Protein AF-A0A913YUE5-F1 (afdb_monomer)

Solvent-accessible surface area (backbone atoms only — not comparable to full-atom values): 25224 Å² total; per-residue (Å²): 133,86,82,79,79,73,82,77,71,81,80,40,60,46,77,47,73,47,65,42,45,72,65,86,85,65,81,79,81,82,81,79,89,63,94,86,62,94,66,80,76,69,80,69,76,70,56,99,52,51,78,45,33,28,44,37,42,26,48,76,87,39,77,55,79,73,66,41,76,47,76,56,61,68,64,68,68,74,47,102,89,38,90,66,54,86,48,94,66,72,66,49,51,49,49,31,46,90,44,50,59,58,68,67,32,25,76,95,40,52,43,40,53,49,50,28,57,48,37,48,78,78,34,99,77,49,73,73,52,76,80,35,56,40,66,51,98,82,42,34,24,32,40,53,43,66,93,43,55,78,85,46,35,60,54,54,50,52,54,52,48,22,51,49,46,16,55,50,24,44,50,49,18,52,53,28,47,51,53,20,52,55,28,45,50,52,16,54,51,27,44,75,71,68,36,55,68,58,15,50,53,28,44,53,55,19,50,53,28,45,54,52,18,51,53,25,40,51,55,12,44,51,26,35,38,52,49,65,38,50,92,55,55,90,48,47,48,44,40,56,94,45,49,63,53,58,63,68,60,50,51,57,49,47,57,64,40,53,79,78,45,58,69,69,62,42,51,51,52,53,49,51,54,38,60,72,39,19,47,38,56,50,57,48,50,57,48,47,71,72,30,55,88,81,36,54,43,39,39,43,31,39,42,68,21,84,86,36,99,79,55,58,55,68,50,47,61,51,52,53,52,53,34,53,75,70,72,48,68,71,44,78,64,48,83,24,26,33,33,36,61,68,46,84,80,81,68,81,63,68,48,70,44,81,29,32,33,76,65,44,97,55,73,43,82,42,73,68,69,71,87,57,64,56,28,59,34,79,51,63,46,86,79,61,77,60,88,69,62,44,56,36,85,84,59,48,62,66,61,51,56,64,53,68,73,49,70,91,84,68,70,86,61,87,39,74,65,55,48,35,76,65,22,63,64,13,56,74,68,74,44,59,71,84,83,110

Nearest PDB structures (foldseek):
  3fau-assembly3_B  TM=7.977E-01  e=1.903E-03  Homo sapiens
  5t8l-assembly1_A  TM=5.952E-01  e=1.031E+00  Saccharomyces cerevisiae S288C
  4whe-assembly1_A  TM=8.636E-01  e=3.925E+00  Escherichia coli K-12
  6zw4-assembly1_A  TM=5.883E-01  e=3.925E+00  Nostoc punctiforme

pLDDT: mean 73.23, std 20.84, range [25.84, 98.25]

Sequence (436 aa):
MPYHYSKLDRNAFEFKFNCVSSNMESREHIDSSEPNVTYFKPCVNIEEDTVSCFLEVFYKGKLLGSPLQLDVIQILPYREDDYLSDVEDPKTVLDMYNMTKAKVIGEDYSNLDNVNRILWRNYDKGIARSEIVTMDDHRRVSVNITMFEPTQRVFVRRVFSNVIKGLHYRNQASKFNKQREDWKTKSIEAYRNNSYEDAKEYSEIKDKFGELMNTSNWRASYAVFEFFNHGRQANEIDLHGQLVADEAKLNSHKMQLLEKRNEDEVQKIINTERDEMDEAIRHLRDKIDQVKDNADWLEIIVGAGHHSRAQLQKISPKVKKFLAEMGWEYELCNKGSLLITFREYNGKQPCRATFYCSECDKTWVSNSSWKGKWQKCFRCDKKGIDSKCNPLKLGCREQSRAQRRRTTNEWNSFTQEDHRRLCQVCIEKGEDCRTV

Structure (mmCIF, N/CA/C/O backbone):
data_AF-A0A913YUE5-F1
#
_entry.id   AF-A0A913YUE5-F1
#
loop_
_atom_site.group_PDB
_atom_site.id
_atom_site.type_symbol
_atom_site.label_atom_id
_atom_site.label_alt_id
_atom_site.label_comp_id
_atom_site.label_asym_id
_atom_site.label_entity_id
_atom_site.label_seq_id
_atom_site.pdbx_PDB_ins_code
_atom_site.Cartn_x
_atom_site.Cartn_y
_atom_site.Cartn_z
_atom_site.occupancy
_atom_site.B_iso_or_equiv
_atom_site.auth_seq_id
_atom_site.auth_comp_id
_atom_site.auth_asym_id
_atom_site.auth_atom_id
_atom_site.pdbx_PDB_model_num
ATOM 1 N N . MET A 1 1 ? 18.158 10.255 -39.313 1.00 29.84 1 MET A N 1
ATOM 2 C CA . MET A 1 1 ? 17.005 9.451 -39.775 1.00 29.84 1 MET A CA 1
ATOM 3 C C . MET A 1 1 ? 15.910 9.555 -38.725 1.00 29.84 1 MET A C 1
ATOM 5 O O . MET A 1 1 ? 16.223 9.302 -37.566 1.00 29.84 1 MET A O 1
ATOM 9 N N . PRO A 1 2 ? 14.684 9.987 -39.059 1.00 27.00 2 PRO A N 1
ATOM 10 C CA . PRO A 1 2 ? 13.597 10.017 -38.091 1.00 27.00 2 PRO A CA 1
ATOM 11 C C . PRO A 1 2 ? 13.130 8.577 -37.840 1.00 27.00 2 PRO A C 1
ATOM 13 O O . PRO A 1 2 ? 12.741 7.875 -38.770 1.00 27.00 2 PRO A O 1
ATOM 16 N N . TYR A 1 3 ? 13.213 8.118 -36.591 1.00 25.84 3 TYR A N 1
ATOM 17 C CA . TYR A 1 3 ? 12.637 6.840 -36.183 1.00 25.84 3 TYR A CA 1
ATOM 18 C C . TYR A 1 3 ? 11.110 6.950 -36.277 1.00 25.84 3 TYR A C 1
ATOM 20 O O . TYR A 1 3 ? 10.468 7.571 -35.430 1.00 25.84 3 TYR A O 1
ATOM 28 N N . HIS A 1 4 ? 10.522 6.373 -37.325 1.00 30.11 4 HIS A N 1
ATOM 29 C CA . HIS A 1 4 ? 9.082 6.156 -37.391 1.00 30.11 4 HIS A CA 1
ATOM 30 C C . HIS A 1 4 ? 8.701 5.117 -36.329 1.00 30.11 4 HIS A C 1
ATOM 32 O O . HIS A 1 4 ? 8.964 3.926 -36.482 1.00 30.11 4 HIS A O 1
ATOM 38 N N . TYR A 1 5 ? 8.090 5.570 -35.235 1.00 29.52 5 TYR A N 1
ATOM 39 C CA . TYR A 1 5 ? 7.447 4.693 -34.262 1.00 29.52 5 TYR A CA 1
ATOM 40 C C . TYR A 1 5 ? 6.221 4.050 -34.925 1.00 29.52 5 TYR A C 1
ATOM 42 O O . TYR A 1 5 ? 5.172 4.683 -35.047 1.00 29.52 5 TYR A O 1
ATOM 50 N N . SER A 1 6 ? 6.346 2.803 -35.388 1.00 36.12 6 SER A N 1
ATOM 51 C CA . SER A 1 6 ? 5.179 1.998 -35.750 1.00 36.12 6 SER A CA 1
ATOM 52 C C . SER A 1 6 ? 4.321 1.790 -34.499 1.00 36.12 6 SER A C 1
ATOM 54 O O . SER A 1 6 ? 4.828 1.421 -33.436 1.00 36.12 6 SER A O 1
ATOM 56 N N . LYS A 1 7 ? 3.018 2.086 -34.603 1.00 42.47 7 LYS A N 1
ATOM 57 C CA . LYS A 1 7 ? 2.054 1.778 -33.541 1.00 42.47 7 LYS A CA 1
ATOM 58 C C . LYS A 1 7 ? 2.078 0.267 -33.292 1.00 42.47 7 LYS A C 1
ATOM 60 O O . LYS A 1 7 ? 1.990 -0.516 -34.230 1.00 42.47 7 LYS A O 1
ATOM 65 N N . LEU A 1 8 ? 2.255 -0.082 -32.022 1.00 47.91 8 LEU A N 1
ATOM 66 C CA . LEU A 1 8 ? 2.385 -1.438 -31.494 1.00 47.91 8 LEU A CA 1
ATOM 67 C C . LEU A 1 8 ? 1.186 -2.320 -31.853 1.00 47.91 8 LEU A C 1
ATOM 69 O O . LEU A 1 8 ? 0.044 -1.866 -31.769 1.00 47.91 8 LEU A O 1
ATOM 73 N N . ASP A 1 9 ? 1.451 -3.595 -32.132 1.00 65.81 9 ASP A N 1
ATOM 74 C CA . ASP A 1 9 ? 0.418 -4.626 -32.166 1.00 65.81 9 ASP A CA 1
ATOM 75 C C . ASP A 1 9 ? 0.226 -5.196 -30.756 1.00 65.81 9 ASP A C 1
ATOM 77 O O . ASP A 1 9 ? 0.946 -6.091 -30.310 1.00 65.81 9 ASP A O 1
ATOM 81 N N . ARG A 1 10 ? -0.738 -4.637 -30.017 1.00 54.41 10 ARG A N 1
ATOM 82 C CA . ARG A 1 10 ? -1.097 -5.116 -28.672 1.00 54.41 10 ARG A CA 1
ATOM 83 C C . ARG A 1 10 ? -1.587 -6.572 -28.671 1.00 54.41 10 ARG A C 1
ATOM 85 O O . ARG A 1 10 ? -1.603 -7.176 -27.604 1.00 54.41 10 ARG A O 1
ATOM 92 N N . ASN A 1 11 ? -1.923 -7.140 -29.832 1.00 70.81 11 ASN A N 1
ATOM 93 C CA . ASN A 1 11 ? -2.390 -8.521 -29.963 1.00 70.81 11 ASN A CA 1
ATOM 94 C C . ASN A 1 11 ? -1.252 -9.554 -29.958 1.00 70.81 11 ASN A C 1
ATOM 96 O O . ASN A 1 11 ? -1.515 -10.750 -30.004 1.00 70.81 11 ASN A O 1
ATOM 100 N N . ALA A 1 12 ? 0.012 -9.123 -29.899 1.00 76.62 12 ALA A N 1
ATOM 101 C CA . ALA A 1 12 ? 1.152 -10.036 -29.929 1.00 76.62 12 ALA A CA 1
ATOM 102 C C . ALA A 1 12 ? 1.396 -10.786 -28.606 1.00 76.62 12 ALA A C 1
ATOM 104 O O . ALA A 1 12 ? 2.155 -11.755 -28.606 1.00 76.62 12 ALA A O 1
ATOM 105 N N . PHE A 1 13 ? 0.801 -10.347 -27.491 1.00 73.88 13 PHE A N 1
ATOM 106 C CA . PHE A 1 13 ? 0.954 -10.988 -26.183 1.00 73.88 13 PHE A CA 1
ATOM 107 C C . PHE A 1 13 ? -0.205 -11.934 -25.877 1.00 73.88 13 PHE A C 1
ATOM 109 O O . PHE A 1 13 ? -1.367 -11.539 -25.941 1.00 73.88 13 PHE A O 1
ATOM 116 N N . GLU A 1 14 ? 0.123 -13.144 -25.440 1.00 79.75 14 GLU A N 1
ATOM 117 C CA . GLU A 1 14 ? -0.835 -14.145 -24.973 1.00 79.75 14 GLU A CA 1
ATOM 118 C C . GLU A 1 14 ? -0.409 -14.627 -23.578 1.00 79.75 14 GLU A C 1
ATOM 120 O O . GLU A 1 14 ? 0.763 -14.902 -23.328 1.00 79.75 14 GLU A O 1
ATOM 125 N N . PHE A 1 15 ? -1.353 -14.700 -22.641 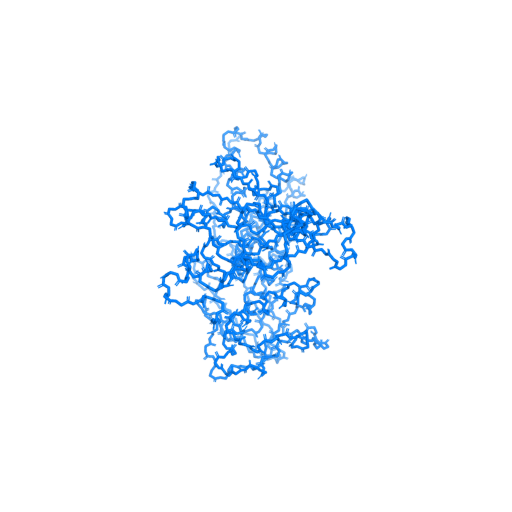1.00 75.44 15 PHE A N 1
ATOM 126 C CA . PHE A 1 15 ? -1.107 -15.163 -21.275 1.00 75.44 15 PHE A CA 1
ATOM 127 C C . PHE A 1 15 ? -1.859 -16.468 -21.068 1.00 75.44 15 PHE A C 1
ATOM 129 O O . PHE A 1 15 ? -3.088 -16.464 -21.060 1.00 75.44 15 PHE A O 1
ATOM 136 N N . LYS A 1 16 ? -1.135 -17.572 -20.880 1.00 78.81 16 LYS A N 1
ATOM 137 C CA . LYS A 1 16 ? -1.741 -18.876 -20.602 1.00 78.81 16 LYS A CA 1
ATOM 138 C C . LYS A 1 16 ? -1.609 -19.206 -19.128 1.00 78.81 16 LYS A C 1
ATOM 140 O O . LYS A 1 16 ? -0.520 -19.170 -18.558 1.00 78.81 16 LYS A O 1
ATOM 145 N N . PHE A 1 17 ? -2.736 -19.531 -18.515 1.00 73.06 17 PHE A N 1
ATOM 146 C CA . PHE A 1 17 ? -2.790 -20.052 -17.160 1.00 73.06 17 PHE A CA 1
ATOM 147 C C . PHE A 1 17 ? -2.917 -21.567 -17.234 1.00 73.06 17 PHE A C 1
ATOM 149 O O . PHE A 1 17 ? -3.885 -22.077 -17.789 1.00 73.06 17 PHE A O 1
ATOM 156 N N . ASN A 1 18 ? -1.947 -22.274 -16.664 1.00 75.75 18 ASN A N 1
ATOM 157 C CA . ASN A 1 18 ? -1.976 -23.729 -16.570 1.00 75.75 18 ASN A CA 1
ATOM 158 C C . ASN A 1 18 ? -2.019 -24.124 -15.099 1.00 75.75 18 ASN A C 1
ATOM 160 O O . ASN A 1 18 ? -1.157 -23.702 -14.329 1.00 75.75 18 ASN A O 1
ATOM 164 N N . CYS A 1 19 ? -2.984 -24.944 -14.703 1.00 69.81 19 CYS A N 1
ATOM 165 C CA . CYS A 1 19 ? -3.037 -25.521 -13.364 1.00 69.81 19 CYS A CA 1
ATOM 166 C C . CYS A 1 19 ? -2.777 -27.028 -13.447 1.00 69.81 19 CYS A C 1
ATOM 168 O O . CYS A 1 19 ? -3.174 -27.682 -14.408 1.00 69.81 19 CYS A O 1
ATOM 170 N N . VAL A 1 20 ? -2.051 -27.560 -12.466 1.00 68.19 20 VAL A N 1
ATOM 171 C CA . VAL A 1 20 ? -1.681 -28.976 -12.385 1.00 68.19 20 VAL A CA 1
ATOM 172 C C . VAL A 1 20 ? -2.334 -29.575 -11.141 1.00 68.19 20 VAL A C 1
ATOM 174 O O . VAL A 1 20 ? -2.001 -29.177 -10.017 1.00 68.19 20 VAL A O 1
ATOM 177 N N . SER A 1 21 ? -3.255 -30.519 -11.359 1.00 65.38 21 SER A N 1
ATOM 178 C CA . SER A 1 21 ? -3.855 -31.358 -10.314 1.00 65.38 21 SER A CA 1
ATOM 179 C C . SER A 1 21 ? -2.889 -32.461 -9.872 1.00 65.38 21 SER A C 1
ATOM 181 O O . SER A 1 21 ? -2.079 -32.945 -10.667 1.00 65.38 21 SER A O 1
ATOM 183 N N . SER A 1 22 ? -2.931 -32.840 -8.591 1.00 53.88 22 SER A N 1
ATOM 184 C CA . SER A 1 22 ? -2.173 -33.987 -8.065 1.00 53.88 22 SER A CA 1
ATOM 185 C C . SER A 1 22 ? -2.635 -35.319 -8.664 1.00 53.88 22 SER A C 1
ATOM 187 O O . SER A 1 22 ? -1.840 -36.257 -8.737 1.00 53.88 22 SER A O 1
ATOM 189 N N . ASN A 1 23 ? -3.870 -35.382 -9.168 1.00 55.31 23 ASN A N 1
ATOM 190 C CA . ASN A 1 23 ? -4.369 -36.497 -9.957 1.00 55.31 23 ASN A CA 1
ATOM 191 C C . ASN A 1 23 ? -3.982 -36.282 -11.433 1.00 55.31 23 ASN A C 1
ATOM 193 O O . ASN A 1 23 ? -4.566 -35.475 -12.148 1.00 55.31 23 ASN A O 1
ATOM 197 N N . MET A 1 24 ? -2.928 -36.977 -11.875 1.00 43.22 24 MET A N 1
ATOM 198 C CA . MET A 1 24 ? -2.175 -36.736 -13.122 1.00 43.22 24 MET A CA 1
ATOM 199 C C . MET A 1 24 ? -2.927 -36.929 -14.465 1.00 43.22 24 MET A C 1
ATOM 201 O O . MET A 1 24 ? -2.267 -36.951 -15.505 1.00 43.22 24 MET A O 1
ATOM 205 N N . GLU A 1 25 ? -4.257 -37.055 -14.511 1.00 41.53 25 GLU A N 1
ATOM 206 C CA . GLU A 1 25 ? -4.956 -37.487 -15.740 1.00 41.53 25 GLU A CA 1
ATOM 207 C C . GLU A 1 25 ? -5.686 -36.401 -16.551 1.00 41.53 25 GLU A C 1
ATOM 209 O O . GLU A 1 25 ? -6.066 -36.675 -17.689 1.00 41.53 25 GLU A O 1
ATOM 214 N N . SER A 1 26 ? -5.803 -35.152 -16.085 1.00 39.66 26 SER A N 1
ATOM 215 C CA . SER A 1 26 ? -6.470 -34.090 -16.860 1.00 39.66 26 SER A CA 1
ATOM 216 C C . SER A 1 26 ? -5.620 -32.817 -16.986 1.00 39.66 26 SER A C 1
ATOM 218 O O . SER A 1 26 ? -5.279 -32.138 -16.021 1.00 39.66 26 SER A O 1
ATOM 220 N N . ARG A 1 27 ? -5.257 -32.470 -18.229 1.00 43.78 27 ARG A N 1
ATOM 221 C CA . ARG A 1 27 ? -4.823 -31.117 -18.608 1.00 43.78 27 ARG A CA 1
ATOM 222 C C . ARG A 1 27 ? -6.017 -30.431 -19.253 1.00 43.78 27 ARG A C 1
ATOM 224 O O . ARG A 1 27 ? -6.320 -30.713 -20.409 1.00 43.78 27 ARG A O 1
ATOM 231 N N . GLU A 1 28 ? -6.688 -29.541 -18.536 1.00 43.75 28 GLU A N 1
ATOM 232 C CA . GLU A 1 28 ? -7.669 -28.665 -19.172 1.00 43.75 28 GLU A CA 1
ATOM 233 C C . GLU A 1 28 ? -6.954 -27.515 -19.882 1.00 43.75 28 GLU A C 1
ATOM 235 O O . GLU A 1 28 ? -6.200 -26.750 -19.279 1.00 43.75 28 GLU A O 1
ATOM 240 N N . HIS A 1 29 ? -7.182 -27.402 -21.190 1.00 41.50 29 HIS A N 1
ATOM 241 C CA . HIS A 1 29 ? -6.717 -26.275 -21.984 1.00 41.50 29 HIS A CA 1
ATOM 242 C C . HIS A 1 29 ? -7.827 -25.219 -22.000 1.00 41.50 29 HIS A C 1
ATOM 244 O O . HIS A 1 29 ? -8.861 -25.412 -22.635 1.00 41.50 29 HIS A O 1
ATOM 250 N N . ILE A 1 30 ? -7.638 -24.111 -21.281 1.00 42.19 30 ILE A N 1
ATOM 251 C CA . ILE A 1 30 ? -8.572 -22.981 -21.338 1.00 42.19 30 ILE A CA 1
ATOM 252 C C . ILE A 1 30 ? -8.220 -22.153 -22.577 1.00 42.19 30 ILE A C 1
ATOM 254 O O . ILE A 1 30 ? -7.203 -21.461 -22.593 1.00 42.19 30 ILE A O 1
ATOM 258 N N . ASP A 1 31 ? -9.041 -22.258 -23.619 1.00 38.53 31 ASP A N 1
ATOM 259 C CA . ASP A 1 31 ? -8.904 -21.470 -24.846 1.00 38.53 31 ASP A CA 1
ATOM 260 C C . ASP A 1 31 ? -9.463 -20.050 -24.628 1.00 38.53 31 ASP A C 1
ATOM 262 O O . ASP A 1 31 ? -10.617 -19.872 -24.221 1.00 38.53 31 ASP A O 1
ATOM 266 N N . SER A 1 32 ? -8.633 -19.026 -24.847 1.00 42.62 32 SER A N 1
ATOM 267 C CA . SER A 1 32 ? -9.013 -17.611 -24.761 1.00 42.62 32 SER A CA 1
ATOM 268 C C . SER A 1 32 ? -9.029 -16.998 -26.162 1.00 42.62 32 SER A C 1
ATOM 270 O O . SER A 1 32 ? -8.176 -16.185 -26.513 1.00 42.62 32 SER A O 1
ATOM 272 N N . SER A 1 33 ? -9.995 -17.400 -26.984 1.00 35.31 33 SER A N 1
ATOM 273 C CA . SER A 1 33 ? -10.092 -16.997 -28.391 1.00 35.31 33 SER A CA 1
ATOM 274 C C . SER A 1 33 ? -10.722 -15.612 -28.630 1.00 35.31 33 SER A C 1
ATOM 276 O O . SER A 1 33 ? -11.182 -15.343 -29.738 1.00 35.31 33 SER A O 1
ATOM 278 N N . GLU A 1 34 ? -10.767 -14.717 -27.636 1.00 36.81 34 GLU A N 1
ATOM 279 C CA . GLU A 1 34 ? -11.262 -13.346 -27.829 1.00 36.81 34 GLU A CA 1
ATOM 280 C C . GLU A 1 34 ? -10.109 -12.332 -27.906 1.00 36.81 34 GLU A C 1
ATOM 282 O O . GLU A 1 34 ? -9.491 -11.997 -26.890 1.00 36.81 34 GLU A O 1
ATOM 287 N N . PRO A 1 35 ? -9.813 -11.793 -29.103 1.00 36.62 35 PRO A N 1
ATOM 288 C CA . PRO A 1 35 ? -8.878 -10.695 -29.243 1.00 36.62 35 PRO A CA 1
ATOM 289 C C . PRO A 1 35 ? -9.586 -9.428 -28.760 1.00 36.62 35 PRO A C 1
ATOM 291 O O . PRO A 1 35 ? -10.519 -8.980 -29.420 1.00 36.62 35 PRO A O 1
ATOM 294 N N . ASN A 1 36 ? -9.170 -8.883 -27.610 1.00 37.03 36 ASN A N 1
ATOM 295 C CA . ASN A 1 36 ? -9.208 -7.449 -27.232 1.00 37.03 36 ASN A CA 1
ATOM 296 C C . ASN A 1 36 ? -9.501 -7.140 -25.759 1.00 37.03 36 ASN A C 1
ATOM 298 O O . ASN A 1 36 ? -9.563 -5.965 -25.399 1.00 37.03 36 ASN A O 1
ATOM 302 N N . VAL A 1 37 ? -9.578 -8.120 -24.864 1.00 29.33 37 VAL A N 1
ATOM 303 C CA . VAL A 1 37 ? -9.564 -7.813 -23.430 1.00 29.33 37 VAL A CA 1
ATOM 304 C C . VAL A 1 37 ? -8.653 -8.802 -22.730 1.00 29.33 37 VAL A C 1
ATOM 306 O O . VAL A 1 37 ? -8.844 -10.010 -22.821 1.00 29.33 37 VAL A O 1
ATOM 309 N N . THR A 1 38 ? -7.642 -8.295 -22.018 1.00 34.16 38 THR A N 1
ATOM 310 C CA . THR A 1 38 ? -6.888 -9.092 -21.045 1.00 34.16 38 THR A CA 1
ATOM 311 C C . THR A 1 38 ? -7.811 -9.380 -19.859 1.00 34.16 38 THR A C 1
ATOM 313 O O . THR A 1 38 ? -7.637 -8.828 -18.776 1.00 34.16 38 THR A O 1
ATOM 316 N N . TYR A 1 39 ? -8.841 -10.201 -20.065 1.00 34.47 39 TYR A N 1
ATOM 317 C CA . TYR A 1 39 ? -9.513 -10.848 -18.958 1.00 34.47 39 TYR A CA 1
ATOM 318 C C . TYR A 1 39 ? -8.509 -11.849 -18.409 1.00 34.47 39 TYR A C 1
ATOM 320 O O . TYR A 1 39 ? -8.099 -12.789 -19.092 1.00 34.47 39 TYR A O 1
ATOM 328 N N . PHE A 1 40 ? -8.100 -11.650 -17.162 1.00 35.81 40 PHE A N 1
ATOM 329 C CA . PHE A 1 40 ? -7.666 -12.780 -16.363 1.00 35.81 40 PHE A CA 1
ATOM 330 C C . PHE A 1 40 ? -8.901 -13.654 -16.208 1.00 35.81 40 PHE A C 1
ATOM 332 O O . PHE A 1 40 ? -9.641 -13.464 -15.253 1.00 35.81 40 PHE A O 1
ATOM 339 N N . LYS A 1 41 ? -9.178 -14.548 -17.169 1.00 33.38 41 LYS A N 1
ATOM 340 C CA . LYS A 1 41 ? -10.217 -15.550 -16.968 1.00 33.38 41 LYS A CA 1
ATOM 341 C C . LYS A 1 41 ? -9.701 -16.392 -15.801 1.00 33.38 41 LYS A C 1
ATOM 343 O O . LYS A 1 41 ? -8.680 -17.066 -15.947 1.00 33.38 41 LYS A O 1
ATOM 348 N N . PRO A 1 42 ? -10.299 -16.264 -14.615 1.00 38.47 42 PRO A N 1
ATOM 349 C CA . PRO A 1 42 ? -9.865 -17.028 -13.464 1.00 38.47 42 PRO A CA 1
ATOM 350 C C . PRO A 1 42 ? -10.069 -18.489 -13.833 1.00 38.47 42 PRO A C 1
ATOM 352 O O . PRO A 1 42 ? -11.061 -18.815 -14.489 1.00 38.47 42 PRO A O 1
ATOM 355 N N . CYS A 1 43 ? -9.161 -19.372 -13.429 1.00 36.59 43 CYS A N 1
ATOM 356 C CA . CYS A 1 43 ? -9.481 -20.790 -13.437 1.00 36.59 43 CYS A CA 1
ATOM 357 C C . CYS A 1 43 ? -10.671 -20.970 -12.483 1.00 36.59 43 CYS A C 1
ATOM 359 O O . CYS A 1 43 ? -10.522 -20.955 -11.262 1.00 36.59 43 CYS A O 1
ATOM 361 N N . VAL A 1 44 ? -11.876 -21.012 -13.041 1.00 35.81 44 VAL A N 1
ATOM 362 C CA . VAL A 1 44 ? -13.098 -21.348 -12.319 1.00 35.81 44 VAL A CA 1
ATOM 363 C C . VAL A 1 44 ? -13.097 -22.871 -12.241 1.00 35.81 44 VAL A C 1
ATOM 365 O O . VAL A 1 44 ? -12.885 -23.510 -13.264 1.00 35.81 44 VAL A O 1
ATOM 368 N N . ASN A 1 45 ? -13.304 -23.439 -11.051 1.00 40.75 45 ASN A N 1
ATOM 369 C CA . ASN A 1 45 ? -13.225 -24.886 -10.780 1.00 40.75 45 ASN A CA 1
ATOM 370 C C . ASN A 1 45 ? -11.803 -25.468 -10.762 1.00 40.75 45 ASN A C 1
ATOM 372 O O . ASN A 1 45 ? -11.544 -26.528 -11.317 1.00 40.75 45 ASN A O 1
ATOM 376 N N . ILE A 1 46 ? -10.876 -24.799 -10.076 1.00 47.44 46 ILE A N 1
ATOM 377 C CA . ILE A 1 46 ? -9.644 -25.462 -9.640 1.00 47.44 46 ILE A CA 1
ATOM 378 C C . ILE A 1 46 ? -10.047 -26.624 -8.708 1.00 47.44 46 ILE A C 1
ATOM 380 O O . ILE A 1 46 ? -10.597 -26.366 -7.635 1.00 47.44 46 ILE A O 1
ATOM 384 N N . GLU A 1 47 ? -9.813 -27.873 -9.126 1.00 50.06 47 GLU A N 1
ATOM 385 C CA . GLU A 1 47 ? -10.079 -29.079 -8.322 1.00 50.06 47 GLU A CA 1
ATOM 386 C C . GLU A 1 47 ? -9.386 -28.991 -6.950 1.00 50.06 47 GLU A C 1
ATOM 388 O O . GLU A 1 47 ? -8.344 -28.333 -6.816 1.00 50.06 47 GLU A O 1
ATOM 393 N N . GLU A 1 48 ? -9.950 -29.649 -5.924 1.00 51.34 48 GLU A N 1
ATOM 394 C CA . GLU A 1 48 ? -9.441 -29.599 -4.540 1.00 51.34 48 GLU A CA 1
ATOM 395 C C . GLU A 1 48 ? -7.971 -30.051 -4.408 1.00 51.34 48 GLU A C 1
ATOM 397 O O . GLU A 1 48 ? -7.270 -29.718 -3.453 1.00 51.34 48 GLU A O 1
ATOM 402 N N . ASP A 1 49 ? -7.502 -30.757 -5.417 1.00 57.91 49 ASP A N 1
ATOM 403 C CA . ASP A 1 49 ? -6.232 -31.432 -5.559 1.00 57.91 49 ASP A CA 1
ATOM 404 C C . ASP A 1 49 ? -5.225 -30.642 -6.413 1.00 57.91 49 ASP A C 1
ATOM 406 O O . ASP A 1 49 ? -4.123 -31.129 -6.681 1.00 57.91 49 ASP A O 1
ATOM 410 N N . THR A 1 50 ? -5.549 -29.408 -6.816 1.00 55.19 50 THR A N 1
ATOM 411 C CA . THR A 1 50 ? -4.616 -28.563 -7.574 1.00 55.19 50 THR A CA 1
ATOM 412 C C . THR A 1 50 ? -3.474 -28.065 -6.703 1.00 55.19 50 THR A C 1
ATOM 414 O O . THR A 1 50 ? -3.635 -27.199 -5.844 1.00 55.19 50 THR A O 1
ATOM 417 N N . VAL A 1 51 ? -2.275 -28.573 -6.987 1.00 55.97 51 VAL A N 1
ATOM 418 C CA . VAL A 1 51 ? -1.068 -28.311 -6.187 1.00 55.97 51 VAL A CA 1
ATOM 419 C C . VAL A 1 51 ? -0.316 -27.075 -6.681 1.00 55.97 51 VAL A C 1
ATOM 421 O O . VAL A 1 51 ? 0.438 -26.449 -5.934 1.00 55.97 51 VAL A O 1
ATOM 424 N N . SER A 1 52 ? -0.478 -26.707 -7.956 1.00 67.12 52 SER A N 1
ATOM 425 C CA . SER A 1 52 ? 0.261 -25.586 -8.541 1.00 67.12 52 SER A CA 1
ATOM 426 C C . SER A 1 52 ? -0.438 -24.988 -9.756 1.00 67.12 52 SER A C 1
ATOM 428 O O . SER A 1 52 ? -0.968 -25.714 -10.591 1.00 67.12 52 SER A O 1
ATOM 430 N N . CYS A 1 53 ? -0.392 -23.660 -9.875 1.00 68.56 53 CYS A N 1
ATOM 431 C CA . CYS A 1 53 ? -0.750 -22.954 -11.100 1.00 68.56 53 CYS A CA 1
ATOM 432 C C . CYS A 1 53 ? 0.451 -22.153 -11.604 1.00 68.56 53 CYS A C 1
ATOM 434 O O . CYS A 1 53 ? 1.235 -21.600 -10.825 1.00 68.56 53 CYS A O 1
ATOM 436 N N . PHE A 1 54 ? 0.580 -22.087 -12.920 1.00 76.62 54 PHE A N 1
ATOM 437 C CA . PHE A 1 54 ? 1.663 -21.440 -13.634 1.00 76.62 54 PHE A CA 1
ATOM 438 C C . PHE A 1 54 ? 1.090 -20.412 -14.602 1.00 76.62 54 PHE A C 1
ATOM 440 O O . PHE A 1 54 ? 0.129 -20.691 -15.318 1.00 76.62 54 PHE A O 1
ATOM 447 N N . LEU A 1 55 ? 1.701 -19.231 -14.632 1.00 78.38 55 LEU A N 1
ATOM 448 C CA . LEU A 1 55 ? 1.484 -18.239 -15.673 1.00 78.38 55 LEU A CA 1
ATOM 449 C C . LEU A 1 55 ? 2.587 -18.373 -16.716 1.00 78.38 55 LEU A C 1
ATOM 451 O O . LEU A 1 55 ? 3.759 -18.107 -16.440 1.00 78.38 55 LEU A O 1
ATOM 455 N N . GLU A 1 56 ? 2.195 -18.764 -17.914 1.00 82.31 56 GLU A N 1
ATOM 456 C CA . GLU A 1 56 ? 3.030 -18.736 -19.099 1.00 82.31 56 GLU A CA 1
ATOM 457 C C . GLU A 1 56 ? 2.734 -17.462 -19.884 1.00 82.31 56 GLU A C 1
ATOM 459 O O . GLU A 1 56 ? 1.580 -17.102 -20.116 1.00 82.31 56 GLU A O 1
ATOM 464 N N . VAL A 1 57 ? 3.787 -16.756 -20.281 1.00 74.38 57 VAL A N 1
ATOM 465 C CA . VAL A 1 57 ? 3.670 -15.536 -21.080 1.00 74.38 57 VAL A CA 1
ATOM 466 C C . VAL A 1 57 ? 4.218 -15.844 -22.458 1.00 74.38 57 VAL A C 1
ATOM 468 O O . VAL A 1 57 ? 5.361 -16.269 -22.579 1.00 74.38 57 VAL A O 1
ATOM 471 N N . PHE A 1 58 ? 3.420 -15.630 -23.490 1.00 80.06 58 PHE A N 1
ATOM 472 C CA . PHE A 1 58 ? 3.806 -15.800 -24.880 1.00 80.06 58 PHE A CA 1
ATOM 473 C C . PHE A 1 58 ? 3.875 -14.434 -25.562 1.00 80.06 58 PHE A C 1
ATOM 475 O O . PHE A 1 58 ? 3.045 -13.557 -25.316 1.00 80.06 58 PHE A O 1
ATOM 482 N N . TYR A 1 59 ? 4.858 -14.261 -26.442 1.00 77.94 59 TYR A N 1
ATOM 483 C CA . TYR A 1 59 ? 4.934 -13.130 -27.363 1.00 77.94 59 TYR A CA 1
ATOM 484 C C . TYR A 1 59 ? 5.166 -13.651 -28.772 1.00 77.94 59 TYR A C 1
ATOM 486 O O . TYR A 1 59 ? 6.083 -14.442 -29.000 1.00 77.94 59 TYR A O 1
ATOM 494 N N . LYS A 1 60 ? 4.291 -13.262 -29.704 1.00 82.38 60 LYS A N 1
ATOM 495 C CA . LYS A 1 60 ? 4.276 -13.758 -31.091 1.00 82.38 60 LYS A CA 1
ATOM 496 C C . LYS A 1 60 ? 4.357 -15.296 -31.159 1.00 82.38 60 LYS A C 1
ATOM 498 O O . LYS A 1 60 ? 5.112 -15.857 -31.948 1.00 82.38 60 LYS A O 1
ATOM 503 N N . GLY A 1 61 ? 3.615 -15.978 -30.279 1.00 82.75 61 GLY A N 1
ATOM 504 C CA . GLY A 1 61 ? 3.554 -17.444 -30.197 1.00 82.75 61 GLY A CA 1
ATOM 505 C C . GLY A 1 61 ? 4.756 -18.130 -29.531 1.00 82.75 61 GLY A C 1
ATOM 506 O O . GLY A 1 61 ? 4.773 -19.355 -29.426 1.00 82.75 61 GLY A O 1
ATOM 507 N N . LYS A 1 62 ? 5.756 -17.382 -29.048 1.00 77.38 62 LYS A N 1
ATOM 508 C CA . LYS A 1 62 ? 6.934 -17.932 -28.361 1.00 77.38 62 LYS A CA 1
ATOM 509 C C . LYS A 1 62 ? 6.813 -17.771 -26.847 1.00 77.38 62 LYS A C 1
ATOM 511 O O . LYS A 1 62 ? 6.566 -16.666 -26.371 1.00 77.38 62 LYS A O 1
ATOM 516 N N . LEU A 1 63 ? 7.037 -18.854 -26.096 1.00 79.06 63 LEU A N 1
ATOM 517 C CA . LEU A 1 63 ? 7.070 -18.826 -24.630 1.00 79.06 63 LEU A CA 1
ATOM 518 C C . LEU A 1 63 ? 8.235 -17.953 -24.136 1.00 79.06 63 LEU A C 1
ATOM 520 O O . LEU A 1 63 ? 9.394 -18.157 -24.513 1.00 79.06 63 LEU A O 1
ATOM 524 N N . LEU A 1 64 ? 7.925 -16.987 -23.278 1.00 72.19 64 LEU A N 1
ATOM 525 C CA . LEU A 1 64 ? 8.864 -16.038 -22.700 1.00 72.19 64 LEU A CA 1
ATOM 526 C C . LEU A 1 64 ? 9.253 -16.446 -21.279 1.00 72.19 64 LEU A C 1
ATOM 528 O O . LEU A 1 64 ? 8.491 -16.283 -20.329 1.00 72.19 64 LEU A O 1
ATOM 532 N N . GLY A 1 65 ? 10.502 -16.887 -21.123 1.00 73.44 65 GLY A N 1
ATOM 533 C CA . GLY A 1 65 ? 11.058 -17.262 -19.822 1.00 73.44 65 GLY A CA 1
ATOM 534 C C . GLY A 1 65 ? 10.497 -18.578 -19.278 1.00 73.44 65 GLY A C 1
ATOM 535 O O . GLY A 1 65 ? 9.891 -19.364 -20.000 1.00 73.44 65 GLY A O 1
ATOM 536 N N . SER A 1 66 ? 10.759 -18.841 -17.998 1.00 76.81 66 SER A N 1
ATOM 537 C CA . SER A 1 66 ? 10.197 -20.003 -17.303 1.00 76.81 66 SER A CA 1
ATOM 538 C C . SER A 1 66 ? 8.772 -19.696 -16.827 1.00 76.81 66 SER A C 1
ATOM 540 O O . SER A 1 66 ? 8.538 -18.569 -16.377 1.00 76.81 66 SER A O 1
ATOM 542 N N . PRO A 1 67 ? 7.849 -20.678 -16.840 1.00 79.25 67 PRO A N 1
ATOM 543 C CA . PRO A 1 67 ? 6.512 -20.507 -16.283 1.00 79.25 67 PRO A CA 1
ATOM 544 C C . PRO A 1 67 ? 6.566 -19.963 -14.851 1.00 79.25 67 PRO A C 1
ATOM 546 O O . PRO A 1 67 ? 7.302 -20.465 -13.995 1.00 79.25 67 PRO A O 1
ATOM 549 N N . LEU A 1 68 ? 5.795 -18.912 -14.587 1.00 72.62 68 LEU A N 1
ATOM 550 C CA . LEU A 1 68 ? 5.749 -18.275 -13.278 1.00 72.62 68 LEU A CA 1
ATOM 551 C C . LEU A 1 68 ? 4.819 -19.052 -12.366 1.00 72.62 68 LEU A C 1
ATOM 553 O O . LEU A 1 68 ? 3.605 -18.991 -12.529 1.00 72.62 68 LEU A O 1
ATOM 557 N N . GLN A 1 69 ? 5.380 -19.733 -11.369 1.00 76.19 69 GLN A N 1
ATOM 558 C CA . GLN A 1 69 ? 4.570 -20.374 -10.341 1.00 76.19 69 GLN A CA 1
ATOM 559 C C . GLN A 1 69 ? 3.813 -19.312 -9.529 1.00 76.19 69 GLN A C 1
ATOM 561 O O . GLN A 1 69 ? 4.392 -18.514 -8.771 1.00 76.19 69 GLN A O 1
ATOM 566 N N . LEU A 1 70 ? 2.497 -19.306 -9.698 1.00 67.69 70 LEU A N 1
ATOM 567 C CA . LEU A 1 70 ? 1.582 -18.474 -8.942 1.00 67.69 70 LEU A CA 1
ATOM 568 C C . LEU A 1 70 ? 1.302 -19.137 -7.598 1.00 67.69 70 LEU A C 1
ATOM 570 O O . LEU A 1 70 ? 1.261 -20.360 -7.482 1.00 67.69 70 LEU A O 1
ATOM 574 N N . ASP A 1 71 ? 1.134 -18.318 -6.563 1.00 61.06 71 ASP A N 1
ATOM 575 C CA . ASP A 1 71 ? 0.670 -18.852 -5.286 1.00 61.06 71 ASP A CA 1
ATOM 576 C C . ASP A 1 71 ? -0.817 -19.154 -5.438 1.00 61.06 71 ASP A C 1
ATOM 578 O O . ASP A 1 71 ? -1.609 -18.241 -5.652 1.00 61.06 71 ASP A O 1
ATOM 582 N N . VAL A 1 72 ? -1.197 -20.423 -5.371 1.00 54.84 72 VAL A N 1
ATOM 583 C CA . VAL A 1 72 ? -2.608 -20.801 -5.355 1.00 54.84 72 VAL A CA 1
ATOM 584 C C . VAL A 1 72 ? -3.092 -20.610 -3.926 1.00 54.84 72 VAL A C 1
ATOM 586 O O . VAL A 1 72 ? -2.608 -21.276 -3.018 1.00 54.84 72 VAL A O 1
ATOM 589 N N . ILE A 1 73 ? -4.012 -19.678 -3.688 1.00 49.56 73 ILE A N 1
ATOM 590 C CA . ILE A 1 73 ? -4.755 -19.685 -2.428 1.00 49.56 73 ILE A CA 1
ATOM 591 C C . ILE A 1 73 ? -6.029 -20.459 -2.707 1.00 49.56 73 ILE A C 1
ATOM 593 O O . ILE A 1 73 ? -6.858 -20.013 -3.497 1.00 49.56 73 ILE A O 1
ATOM 597 N N . GLN A 1 74 ? -6.182 -21.614 -2.073 1.00 47.75 74 GLN A N 1
ATOM 598 C CA . GLN A 1 74 ? -7.408 -22.392 -2.151 1.00 47.75 74 GLN A CA 1
ATOM 599 C C . GLN A 1 74 ? -8.447 -21.772 -1.212 1.00 47.75 74 GLN A C 1
ATOM 601 O O . GLN A 1 74 ? -8.787 -22.304 -0.161 1.00 47.75 74 GLN A O 1
ATOM 606 N N . ILE A 1 75 ? -8.922 -20.585 -1.577 1.00 44.75 75 ILE A N 1
ATOM 607 C CA . ILE A 1 75 ? -10.174 -20.054 -1.053 1.00 44.75 75 ILE A CA 1
ATOM 608 C C . ILE A 1 75 ? -11.234 -20.498 -2.061 1.00 44.75 75 ILE A C 1
ATOM 610 O O . ILE A 1 75 ? -11.064 -20.271 -3.253 1.00 44.75 75 ILE A O 1
ATOM 614 N N . LEU A 1 76 ? -12.257 -21.194 -1.561 1.00 40.53 76 LEU A N 1
ATOM 615 C CA . LEU A 1 76 ? -13.457 -21.710 -2.240 1.00 40.53 76 LEU A CA 1
ATOM 616 C C . LEU A 1 76 ? -13.935 -20.904 -3.477 1.00 40.53 76 LEU A C 1
ATOM 618 O O . LEU A 1 76 ? -13.713 -19.695 -3.534 1.00 40.53 76 LEU A O 1
ATOM 622 N N . PRO A 1 77 ? -14.621 -21.559 -4.441 1.00 35.12 77 PRO A N 1
ATOM 623 C CA . PRO A 1 77 ? -14.770 -21.124 -5.832 1.00 35.12 77 PRO A CA 1
ATOM 624 C C . PRO A 1 77 ? -15.109 -19.643 -6.030 1.00 35.12 77 PRO A C 1
ATOM 626 O O . PRO A 1 77 ? -15.978 -19.068 -5.377 1.00 35.12 77 PRO A O 1
ATOM 629 N N . TYR A 1 78 ? -14.374 -19.070 -6.977 1.00 55.22 78 TYR A N 1
ATOM 630 C CA . TYR A 1 78 ? -14.225 -17.658 -7.295 1.00 55.22 78 TYR A CA 1
ATOM 631 C C . TYR A 1 78 ? -15.404 -17.078 -8.093 1.00 55.22 78 TYR A C 1
ATOM 633 O O . TYR A 1 78 ? -15.857 -17.676 -9.071 1.00 55.22 78 TYR A O 1
ATOM 641 N N . ARG A 1 79 ? -15.795 -15.839 -7.773 1.00 40.44 79 ARG A N 1
ATOM 642 C CA . ARG A 1 79 ? -16.300 -14.859 -8.748 1.00 40.44 79 ARG A CA 1
ATOM 643 C C . ARG A 1 79 ? -15.522 -13.557 -8.558 1.00 40.44 79 ARG A C 1
ATOM 645 O O . ARG A 1 79 ? -15.152 -13.225 -7.436 1.00 40.44 79 ARG A O 1
ATOM 652 N N . GLU A 1 80 ? -15.260 -12.840 -9.650 1.00 39.72 80 GLU A N 1
ATOM 653 C CA . GLU A 1 80 ? -14.430 -11.617 -9.682 1.00 39.72 80 GLU A CA 1
ATOM 654 C C . GLU A 1 80 ? -14.974 -10.523 -8.743 1.00 39.72 80 GLU A C 1
ATOM 656 O O . GLU A 1 80 ? -14.213 -9.704 -8.223 1.00 39.72 80 GLU A O 1
ATOM 661 N N . ASP A 1 81 ? -16.264 -10.640 -8.416 1.00 39.97 81 ASP A N 1
ATOM 662 C CA . ASP A 1 81 ? -17.035 -9.708 -7.603 1.00 39.97 81 ASP A CA 1
ATOM 663 C C . ASP A 1 81 ? -17.271 -10.189 -6.157 1.00 39.97 81 ASP A C 1
ATOM 665 O O . ASP A 1 81 ? -17.746 -9.408 -5.335 1.00 39.97 81 ASP A O 1
ATOM 669 N N . ASP A 1 82 ? -16.925 -11.440 -5.807 1.00 38.91 82 ASP A N 1
ATOM 670 C CA . ASP A 1 82 ? -17.158 -11.972 -4.458 1.00 38.91 82 ASP A CA 1
ATOM 671 C C . ASP A 1 82 ? -16.139 -13.055 -4.051 1.00 38.91 82 ASP A C 1
ATOM 673 O O . ASP A 1 82 ? -16.112 -14.174 -4.564 1.00 38.91 82 ASP A O 1
ATOM 677 N N . TYR A 1 83 ? -15.270 -12.723 -3.089 1.00 49.62 83 TYR A N 1
ATOM 678 C CA . TYR A 1 83 ? -14.234 -13.630 -2.549 1.00 49.62 83 TYR A CA 1
ATOM 679 C C . TYR A 1 83 ? -14.769 -14.630 -1.522 1.00 49.62 83 TYR A C 1
ATOM 681 O O . TYR A 1 83 ? -14.008 -15.393 -0.919 1.00 49.62 83 TYR A O 1
ATOM 689 N N . LEU A 1 84 ? -16.070 -14.589 -1.282 1.00 41.06 84 LEU A N 1
ATOM 690 C CA . LEU A 1 84 ? -16.785 -15.494 -0.415 1.00 41.06 84 LEU A CA 1
ATOM 691 C C . LEU A 1 84 ? -17.988 -15.956 -1.221 1.00 41.06 84 LEU A C 1
ATOM 693 O O . LEU A 1 84 ? -19.082 -15.445 -1.040 1.00 41.06 84 LEU A O 1
ATOM 697 N N . SER A 1 85 ? -17.800 -16.925 -2.121 1.00 39.84 85 SER A N 1
ATOM 698 C CA . SER A 1 85 ? -18.960 -17.738 -2.462 1.00 39.84 85 SER A CA 1
ATOM 699 C C . SER A 1 85 ? -19.498 -18.300 -1.145 1.00 39.84 85 SER A C 1
ATOM 701 O O . SER A 1 85 ? -18.727 -18.830 -0.324 1.00 39.84 85 SER A O 1
ATOM 703 N N . ASP A 1 86 ? -20.796 -18.090 -0.921 1.00 41.09 86 ASP A N 1
ATOM 704 C CA . ASP A 1 86 ? -21.594 -18.778 0.085 1.00 41.09 86 ASP A CA 1
ATOM 705 C C . ASP A 1 86 ? -21.533 -20.267 -0.242 1.00 41.09 86 ASP A C 1
ATOM 707 O O . ASP A 1 86 ? -22.406 -20.851 -0.877 1.00 41.09 86 ASP A O 1
ATOM 711 N N . VAL A 1 87 ? -20.418 -20.889 0.114 1.00 46.81 87 VAL A N 1
ATOM 712 C CA . VAL A 1 87 ? -20.350 -22.332 0.178 1.00 46.81 87 VAL A CA 1
ATOM 713 C C . VAL A 1 87 ? -21.208 -22.687 1.370 1.00 46.81 87 VAL A C 1
ATOM 715 O O . VAL A 1 87 ? -20.917 -22.264 2.491 1.00 46.81 87 VAL A O 1
ATOM 718 N N . GLU A 1 88 ? -22.291 -23.406 1.083 1.00 49.91 88 GLU A N 1
ATOM 719 C CA . GLU A 1 88 ? -23.321 -23.836 2.035 1.00 49.91 88 GLU A CA 1
ATOM 720 C C . GLU A 1 88 ? -22.733 -24.553 3.260 1.00 49.91 88 GLU A C 1
ATOM 722 O O . GLU A 1 88 ? -23.353 -24.582 4.320 1.00 49.91 88 GLU A O 1
ATOM 727 N N . ASP A 1 89 ? -21.497 -25.043 3.143 1.00 57.38 89 ASP A N 1
ATOM 728 C CA . ASP A 1 89 ? -20.639 -25.374 4.268 1.00 57.38 89 ASP A CA 1
ATOM 729 C C . ASP A 1 89 ? -19.458 -24.385 4.333 1.00 57.38 89 ASP A C 1
ATOM 731 O O . ASP A 1 89 ? -18.491 -24.518 3.566 1.00 57.38 89 ASP A O 1
ATOM 735 N N . PRO A 1 90 ? -19.498 -23.352 5.201 1.00 56.12 90 PRO A N 1
ATOM 736 C CA . PRO A 1 90 ? -18.345 -22.503 5.433 1.00 56.12 90 PRO A CA 1
ATOM 737 C C . PRO A 1 90 ? -17.281 -23.377 6.085 1.00 56.12 90 PRO A C 1
ATOM 739 O O . PRO A 1 90 ? -17.246 -23.492 7.314 1.00 56.12 90 PRO A O 1
ATOM 742 N N . LYS A 1 91 ? -16.428 -23.992 5.249 1.00 61.12 91 LYS A N 1
ATOM 743 C CA . LYS A 1 91 ? -15.302 -24.816 5.683 1.00 61.12 91 LYS A CA 1
ATOM 744 C C . LYS A 1 91 ? -14.684 -24.146 6.895 1.00 61.12 91 LYS A C 1
ATOM 746 O O . LYS A 1 91 ? -14.263 -22.988 6.851 1.00 61.12 91 LYS A O 1
ATOM 751 N N . THR A 1 92 ? -14.667 -24.871 8.003 1.00 72.19 92 THR A N 1
ATOM 752 C CA . THR A 1 92 ? -14.248 -24.335 9.297 1.00 72.19 92 THR A CA 1
ATOM 753 C C . THR A 1 92 ? -12.746 -24.058 9.376 1.00 72.19 92 THR A C 1
ATOM 755 O O . THR A 1 92 ? -12.239 -23.676 10.430 1.00 72.19 92 THR A O 1
ATOM 758 N N . VAL A 1 93 ? -12.029 -24.261 8.271 1.00 76.81 93 VAL A N 1
ATOM 759 C CA . VAL A 1 93 ? -10.593 -24.079 8.124 1.00 76.81 93 VAL A CA 1
ATOM 760 C C . VAL A 1 93 ? -10.325 -23.291 6.841 1.00 76.81 93 VAL A C 1
ATOM 762 O O . VAL A 1 93 ? -10.845 -23.630 5.779 1.00 76.81 93 VAL A O 1
ATOM 765 N N . LEU A 1 94 ? -9.523 -22.230 6.948 1.00 76.69 94 LEU A N 1
ATOM 766 C CA . LEU A 1 94 ? -9.042 -21.444 5.809 1.00 76.69 94 LEU A CA 1
ATOM 767 C C . LEU A 1 94 ? -7.615 -21.859 5.476 1.00 76.69 94 LEU A C 1
ATOM 769 O O . LEU A 1 94 ? -6.702 -21.526 6.232 1.00 76.69 94 LEU A O 1
ATOM 773 N N . ASP A 1 95 ? -7.436 -22.542 4.351 1.00 74.12 95 ASP A N 1
ATOM 774 C CA . ASP A 1 95 ? -6.141 -23.051 3.912 1.00 74.12 95 ASP A CA 1
ATOM 775 C C . ASP A 1 95 ? -5.426 -22.081 2.964 1.00 74.12 95 ASP A C 1
ATOM 777 O O . ASP A 1 95 ? -6.008 -21.495 2.049 1.00 74.12 95 ASP A O 1
ATOM 781 N N . MET A 1 96 ? -4.126 -21.909 3.189 1.00 73.81 96 MET A N 1
ATOM 782 C CA . MET A 1 96 ? -3.264 -21.014 2.426 1.00 73.81 96 MET A CA 1
ATOM 783 C C . MET A 1 96 ? -1.976 -21.730 2.041 1.00 73.81 96 MET A C 1
ATOM 785 O O . MET A 1 96 ? -1.247 -22.201 2.914 1.00 73.81 96 MET A O 1
ATOM 789 N N . TYR A 1 97 ? -1.634 -21.729 0.754 1.00 70.06 97 TYR A N 1
ATOM 790 C CA . TYR A 1 97 ? -0.367 -22.277 0.268 1.00 70.06 97 TYR A CA 1
ATOM 791 C C . TYR A 1 97 ? 0.680 -21.176 0.086 1.00 70.06 97 TYR A C 1
ATOM 793 O O . TYR A 1 97 ? 0.359 -20.007 -0.142 1.00 70.06 97 TYR A O 1
ATOM 801 N N . ASN A 1 98 ? 1.959 -21.548 0.196 1.00 71.69 98 ASN A N 1
ATOM 802 C CA . ASN A 1 98 ? 3.119 -20.654 0.043 1.00 71.69 98 ASN A CA 1
ATOM 803 C C . ASN A 1 98 ? 3.141 -19.443 0.998 1.00 71.69 98 ASN A C 1
ATOM 805 O O . ASN A 1 98 ? 3.874 -18.468 0.785 1.00 71.69 98 ASN A O 1
ATOM 809 N N . MET A 1 99 ? 2.374 -19.508 2.082 1.00 78.69 99 MET A N 1
ATOM 810 C CA . MET A 1 99 ? 2.400 -18.536 3.164 1.00 78.69 99 MET A CA 1
ATOM 811 C C . MET A 1 99 ? 3.121 -19.125 4.367 1.00 78.69 99 MET A C 1
ATOM 813 O O . MET A 1 99 ? 3.145 -20.330 4.571 1.00 78.69 99 MET A O 1
ATOM 817 N N . THR A 1 100 ? 3.741 -18.270 5.173 1.00 86.00 100 THR A N 1
ATOM 818 C CA . THR A 1 100 ? 4.285 -18.697 6.463 1.00 86.00 100 THR A 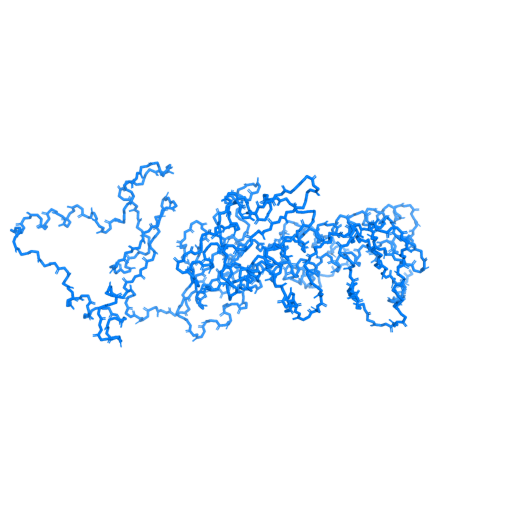CA 1
ATOM 819 C C . THR A 1 100 ? 3.347 -18.236 7.563 1.00 86.00 100 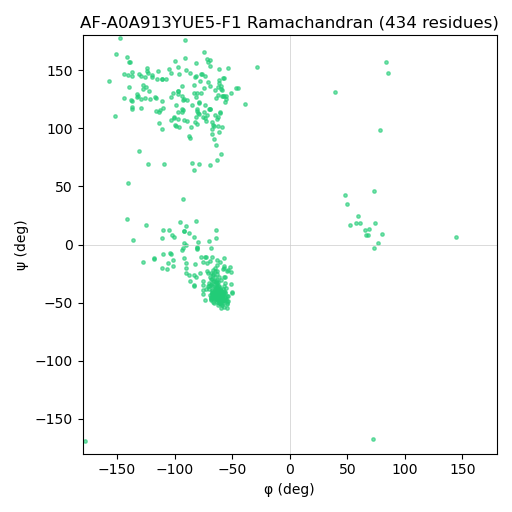THR A C 1
ATOM 821 O O . THR A 1 100 ? 2.753 -17.158 7.464 1.00 86.00 100 THR A O 1
ATOM 824 N N . LYS A 1 101 ? 3.256 -19.014 8.646 1.00 88.00 101 LYS A N 1
ATOM 825 C CA . LYS A 1 101 ? 2.497 -18.629 9.844 1.00 88.00 101 LYS A CA 1
ATOM 826 C C . LYS A 1 101 ? 2.868 -17.218 10.324 1.00 88.00 101 LYS A C 1
ATOM 828 O O . LYS A 1 101 ? 1.985 -16.421 10.617 1.00 88.00 101 LYS A O 1
ATOM 833 N N . ALA A 1 102 ? 4.159 -16.881 10.299 1.00 88.06 102 ALA A N 1
ATOM 834 C CA . ALA A 1 102 ? 4.663 -15.557 10.664 1.00 88.06 102 ALA A CA 1
ATOM 835 C C . ALA A 1 102 ? 4.107 -14.420 9.788 1.00 88.06 102 ALA A C 1
ATOM 837 O O . ALA A 1 102 ? 3.803 -13.352 10.304 1.00 88.06 102 ALA A O 1
ATOM 838 N N . LYS A 1 103 ? 3.918 -14.632 8.477 1.00 88.19 103 LYS A N 1
ATOM 839 C CA . LYS A 1 103 ? 3.313 -13.613 7.600 1.00 88.19 103 LYS A CA 1
ATOM 840 C C . LYS A 1 103 ? 1.841 -13.377 7.937 1.00 88.19 103 LYS A C 1
ATOM 842 O O . LYS A 1 103 ? 1.407 -12.231 7.956 1.00 88.19 103 LYS A O 1
ATOM 847 N N . VAL A 1 104 ? 1.089 -14.448 8.201 1.00 87.81 104 VAL A N 1
ATOM 848 C CA . VAL A 1 104 ? -0.346 -14.362 8.521 1.00 87.81 104 VAL A CA 1
ATOM 849 C C . VAL A 1 104 ? -0.557 -13.706 9.883 1.00 87.81 104 VAL A C 1
ATOM 851 O O . VAL A 1 104 ? -1.356 -12.783 9.999 1.00 87.81 104 VAL A O 1
ATOM 854 N N . ILE A 1 105 ? 0.203 -14.131 10.894 1.00 89.06 105 ILE A N 1
ATOM 855 C CA . ILE A 1 105 ? 0.151 -13.569 12.251 1.00 89.06 105 ILE A CA 1
ATOM 856 C C . ILE A 1 105 ? 0.717 -12.140 12.306 1.00 89.06 105 ILE A C 1
ATOM 858 O O . ILE A 1 105 ? 0.270 -11.332 13.121 1.00 89.06 105 ILE A O 1
ATOM 862 N N . GLY A 1 106 ? 1.640 -11.808 11.404 1.00 88.25 106 GLY A N 1
ATOM 863 C CA . GLY A 1 106 ? 2.405 -10.568 11.431 1.00 88.25 106 GLY A CA 1
ATOM 864 C C . GLY A 1 106 ? 3.612 -10.669 12.364 1.00 88.25 106 GLY A C 1
ATOM 865 O O . GLY A 1 106 ? 3.651 -11.493 13.281 1.00 88.25 106 GLY A O 1
ATOM 866 N N . GLU A 1 107 ? 4.611 -9.818 12.129 1.00 82.88 107 GLU A N 1
ATOM 867 C CA . GLU A 1 107 ? 5.698 -9.623 13.094 1.00 8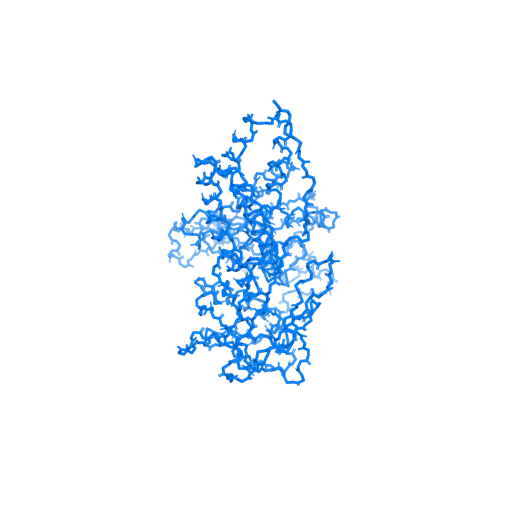2.88 107 GLU A CA 1
ATOM 868 C C . GLU A 1 107 ? 5.099 -9.130 14.418 1.00 82.88 107 GLU A C 1
ATOM 870 O O . GLU A 1 107 ? 4.175 -8.311 14.410 1.00 82.88 107 GLU A O 1
ATOM 875 N N . ASP A 1 108 ? 5.569 -9.694 15.533 1.00 80.38 108 ASP A N 1
ATOM 876 C CA . ASP A 1 108 ? 5.075 -9.415 16.887 1.00 80.38 108 ASP A CA 1
ATOM 877 C C . ASP A 1 108 ? 3.546 -9.501 17.036 1.00 80.38 108 ASP A C 1
ATOM 879 O O . ASP A 1 108 ? 2.949 -8.743 17.790 1.00 80.38 108 ASP A O 1
ATOM 883 N N . TYR A 1 109 ? 2.900 -10.425 16.312 1.00 85.69 109 TYR A N 1
ATOM 884 C CA . TYR A 1 109 ? 1.444 -10.639 16.344 1.00 85.69 109 TYR A CA 1
ATOM 885 C C . TYR A 1 109 ? 0.600 -9.472 15.818 1.00 85.69 109 TYR A C 1
ATOM 887 O O . TYR A 1 109 ? -0.620 -9.500 15.936 1.00 85.69 109 TYR A O 1
ATOM 895 N N . SER A 1 110 ? 1.204 -8.488 15.152 1.00 85.94 110 SER A N 1
ATOM 896 C CA . SER A 1 110 ? 0.523 -7.265 14.699 1.00 85.94 110 SER A CA 1
ATOM 897 C C . SER A 1 110 ? -0.722 -7.486 13.823 1.00 85.94 110 SER A C 1
ATOM 899 O O . SER A 1 110 ? -1.704 -6.748 13.956 1.00 85.94 110 SER A O 1
ATOM 901 N N . ASN A 1 111 ? -0.730 -8.488 12.935 1.00 89.69 111 ASN A N 1
ATOM 902 C CA . ASN A 1 111 ? -1.929 -8.794 12.146 1.00 89.69 111 ASN A CA 1
ATOM 903 C C . ASN A 1 111 ? -2.972 -9.501 13.011 1.00 89.69 111 ASN A C 1
ATOM 905 O O . ASN A 1 111 ? -4.146 -9.151 12.944 1.00 89.69 111 ASN A O 1
ATOM 909 N N . LEU A 1 112 ? -2.558 -10.458 13.846 1.00 88.88 112 LEU A N 1
ATOM 910 C CA . LEU A 1 112 ? -3.465 -11.169 14.747 1.00 88.88 112 LEU A CA 1
ATOM 911 C C . LEU A 1 112 ? -4.115 -10.222 15.767 1.00 88.88 112 LEU A C 1
ATOM 913 O O . LEU A 1 112 ? -5.316 -10.313 16.005 1.00 88.88 112 LEU A O 1
ATOM 917 N N . ASP A 1 113 ? -3.363 -9.268 16.308 1.00 87.75 113 ASP A N 1
ATOM 918 C CA . ASP A 1 113 ? -3.866 -8.234 17.211 1.00 87.75 113 ASP A CA 1
ATOM 919 C C . ASP A 1 113 ? -4.874 -7.321 16.513 1.00 87.75 113 ASP A C 1
ATOM 921 O O . ASP A 1 113 ? -5.891 -6.952 17.101 1.00 87.75 113 ASP A O 1
ATOM 925 N N . ASN A 1 114 ? -4.659 -7.004 15.234 1.00 88.50 114 ASN A N 1
ATOM 926 C CA . ASN A 1 114 ? -5.644 -6.265 14.447 1.00 88.50 114 ASN A CA 1
ATOM 927 C C . ASN A 1 114 ? -6.890 -7.087 14.123 1.00 88.50 114 ASN A C 1
ATOM 929 O O . ASN A 1 114 ? -7.994 -6.545 14.184 1.00 88.50 114 ASN A O 1
ATOM 933 N N . VAL A 1 115 ? -6.745 -8.382 13.835 1.00 90.38 115 VAL A N 1
ATOM 934 C CA . VAL A 1 115 ? -7.892 -9.292 13.730 1.00 90.38 115 VAL A CA 1
ATOM 935 C C . VAL A 1 115 ? -8.668 -9.272 15.046 1.00 90.38 115 VAL A C 1
ATOM 937 O O . VAL A 1 115 ? -9.866 -9.011 15.035 1.00 90.38 115 VAL A O 1
ATOM 940 N N . ASN A 1 116 ? -7.995 -9.442 16.184 1.00 87.56 116 ASN A N 1
ATOM 941 C CA . ASN A 1 116 ? -8.613 -9.387 17.508 1.00 87.56 116 ASN A CA 1
ATOM 942 C C . ASN A 1 116 ? -9.305 -8.053 17.779 1.00 87.56 116 ASN A C 1
ATOM 944 O O . ASN A 1 116 ? -10.447 -8.048 18.225 1.00 87.56 116 ASN A O 1
ATOM 948 N N . ARG A 1 117 ? -8.680 -6.923 17.433 1.00 88.75 117 ARG A N 1
ATOM 949 C CA . ARG A 1 117 ? -9.297 -5.589 17.517 1.00 88.75 117 ARG A CA 1
ATOM 950 C C . ARG A 1 117 ? -10.621 -5.535 16.754 1.00 88.75 117 ARG A C 1
ATOM 952 O O . ARG A 1 117 ? -11.589 -4.959 17.249 1.00 88.75 117 ARG A O 1
ATOM 959 N N . ILE A 1 118 ? -10.654 -6.094 15.545 1.00 87.25 118 ILE A N 1
ATOM 960 C CA . ILE A 1 118 ? -11.853 -6.124 14.702 1.00 87.25 118 ILE A CA 1
ATOM 961 C C . ILE A 1 118 ? -12.908 -7.060 15.302 1.00 87.25 118 ILE A C 1
ATOM 963 O O . ILE A 1 118 ? -14.079 -6.689 15.375 1.00 87.25 118 ILE A O 1
ATOM 967 N N . LEU A 1 119 ? -12.506 -8.241 15.771 1.00 86.12 119 LEU A N 1
ATOM 968 C CA . LEU A 1 119 ? -13.416 -9.224 16.356 1.00 86.12 119 LEU A CA 1
ATOM 969 C C . LEU A 1 119 ? -14.006 -8.742 17.684 1.00 86.12 119 LEU A C 1
ATOM 971 O O . LEU A 1 119 ? -15.212 -8.849 17.857 1.00 86.12 119 LEU A O 1
ATOM 975 N N . TRP A 1 120 ? -13.218 -8.132 18.573 1.00 83.88 120 TRP A N 1
ATOM 976 C CA . TRP A 1 120 ? -13.697 -7.589 19.852 1.00 83.88 120 TRP A CA 1
ATOM 977 C C . TRP A 1 120 ? -14.728 -6.478 19.695 1.00 83.88 120 TRP A C 1
ATOM 979 O O . TRP A 1 120 ? -15.616 -6.354 20.528 1.00 83.88 120 TRP A O 1
ATOM 989 N N . ARG A 1 121 ? -14.642 -5.671 18.631 1.00 78.12 121 ARG A N 1
ATOM 990 C CA . ARG A 1 121 ? -15.658 -4.640 18.361 1.00 78.12 121 ARG A CA 1
ATOM 991 C C . ARG A 1 121 ? -17.009 -5.227 17.960 1.00 78.12 121 ARG A C 1
ATOM 993 O O . ARG A 1 121 ? -18.016 -4.552 18.127 1.00 78.12 121 ARG A O 1
ATOM 1000 N N . ASN A 1 122 ? -17.017 -6.441 17.417 1.00 79.75 122 ASN A N 1
ATOM 1001 C CA . ASN A 1 122 ? -18.224 -7.080 16.901 1.00 79.75 122 ASN A CA 1
ATOM 1002 C C . ASN A 1 122 ? -18.732 -8.205 17.818 1.00 79.75 122 ASN A C 1
ATOM 1004 O O . ASN A 1 122 ? -19.910 -8.547 17.754 1.00 79.75 122 ASN A O 1
ATOM 1008 N N . TYR A 1 123 ? -17.871 -8.767 18.676 1.00 80.62 123 TYR A N 1
ATOM 1009 C CA . TYR A 1 123 ? -18.163 -9.935 19.505 1.00 80.62 123 TYR A CA 1
ATOM 1010 C C . TYR A 1 123 ? -17.497 -9.838 20.887 1.00 80.62 123 TYR A C 1
ATOM 1012 O O . TYR A 1 123 ? -16.274 -9.755 20.991 1.00 80.62 123 TYR A O 1
ATOM 1020 N N . ASP A 1 124 ? -18.286 -9.987 21.956 1.00 67.31 124 ASP A N 1
ATOM 1021 C CA . ASP A 1 124 ? -17.841 -9.863 23.360 1.00 67.31 124 ASP A CA 1
ATOM 1022 C C . ASP A 1 124 ? -16.788 -10.896 23.818 1.00 67.31 124 ASP A C 1
ATOM 1024 O O . ASP A 1 124 ? -16.218 -10.763 24.901 1.00 67.31 124 ASP A O 1
ATOM 1028 N N . LYS A 1 125 ? -16.541 -11.971 23.050 1.00 60.12 125 LYS A N 1
ATOM 1029 C CA . LYS A 1 125 ? -15.759 -13.139 23.517 1.00 60.12 125 LYS A CA 1
ATOM 1030 C C . LYS A 1 125 ? -14.729 -13.698 22.527 1.00 60.12 125 LYS A C 1
ATOM 1032 O O . LYS A 1 125 ? -14.085 -14.703 22.822 1.00 60.12 125 LYS A O 1
ATOM 1037 N N . GLY A 1 126 ? -14.540 -13.077 21.364 1.00 57.97 126 GLY A N 1
ATOM 1038 C CA . GLY A 1 126 ? -13.660 -13.614 20.321 1.00 57.97 126 GLY A CA 1
ATOM 1039 C C . GLY A 1 126 ? -12.199 -13.198 20.492 1.00 57.97 126 GLY A C 1
ATOM 1040 O O . GLY A 1 126 ? -11.812 -12.163 19.965 1.00 57.97 126 GLY A O 1
ATOM 1041 N N . ILE A 1 127 ? -11.375 -13.990 21.188 1.00 67.31 127 ILE A N 1
ATOM 1042 C CA . ILE A 1 127 ? -9.907 -13.860 21.112 1.00 67.31 127 ILE A CA 1
ATOM 1043 C C . ILE A 1 127 ? -9.395 -14.915 20.133 1.00 67.31 127 ILE A C 1
ATOM 1045 O O . ILE A 1 127 ? -9.261 -16.085 20.491 1.00 67.31 127 ILE A O 1
ATOM 1049 N N . ALA A 1 128 ? -9.082 -14.503 18.909 1.00 67.50 128 ALA A N 1
ATOM 1050 C CA . ALA A 1 128 ? -8.228 -15.274 18.024 1.00 67.50 128 ALA A CA 1
ATOM 1051 C C . ALA A 1 128 ? -6.843 -15.405 18.677 1.00 67.50 128 ALA A C 1
ATOM 1053 O O . ALA A 1 128 ? -6.099 -14.432 18.817 1.00 67.50 128 ALA A O 1
ATOM 1054 N N . ARG A 1 129 ? -6.502 -16.616 19.119 1.00 77.38 129 ARG A N 1
ATOM 1055 C CA . ARG A 1 129 ? -5.163 -16.929 19.630 1.00 77.38 129 ARG A CA 1
ATOM 1056 C C . ARG A 1 129 ? -4.277 -17.437 18.500 1.00 77.38 129 ARG A C 1
ATOM 1058 O O . ARG A 1 129 ? -4.775 -17.896 17.480 1.00 77.38 129 ARG A O 1
ATOM 1065 N N . SER A 1 130 ? -2.962 -17.396 18.674 1.00 72.88 130 SER A N 1
ATOM 1066 C CA . SER A 1 130 ? -1.994 -17.852 17.662 1.00 72.88 130 SER A CA 1
ATOM 1067 C C . SER A 1 130 ? -2.175 -19.317 17.229 1.00 72.88 130 SER A C 1
ATOM 1069 O O . SER A 1 130 ? -1.708 -19.729 16.168 1.00 72.88 130 SER A O 1
ATOM 1071 N N . GLU A 1 131 ? -2.851 -20.092 18.069 1.00 79.00 131 GLU A N 1
ATOM 1072 C CA . GLU A 1 131 ? -3.183 -21.502 17.951 1.00 79.00 131 GLU A CA 1
ATOM 1073 C C . GLU A 1 131 ? -4.247 -21.753 16.884 1.00 79.00 131 GLU A C 1
ATOM 1075 O O . GLU A 1 131 ? -4.292 -22.847 16.330 1.00 79.00 131 GLU A O 1
ATOM 1080 N N . ILE A 1 132 ? -5.054 -20.741 16.536 1.00 82.12 132 ILE A N 1
ATOM 1081 C CA . ILE A 1 132 ? -5.993 -20.871 15.417 1.00 82.12 132 ILE A CA 1
ATOM 1082 C C . ILE A 1 132 ? -5.260 -20.902 14.081 1.00 82.12 132 ILE A C 1
ATOM 1084 O O . ILE A 1 132 ? -5.789 -21.433 13.116 1.00 82.12 132 ILE A O 1
ATOM 1088 N N . VAL A 1 133 ? -4.048 -20.341 14.016 1.00 80.50 133 VAL A N 1
ATOM 1089 C CA . VAL A 1 133 ? -3.206 -20.366 12.822 1.00 80.50 133 VAL A CA 1
ATOM 1090 C C . VAL A 1 133 ? -2.226 -21.523 12.965 1.00 80.50 133 VAL A C 1
ATOM 1092 O O . VAL A 1 133 ? -1.216 -21.442 13.671 1.00 80.50 133 VAL A O 1
ATOM 1095 N N . THR A 1 134 ? -2.521 -22.623 12.294 1.00 84.19 134 THR A N 1
ATOM 1096 C CA . THR A 1 134 ? -1.655 -23.803 12.241 1.00 84.19 134 THR A CA 1
ATOM 1097 C C . THR A 1 134 ? -0.863 -23.804 10.940 1.00 84.19 134 THR A C 1
ATOM 1099 O O . THR A 1 134 ? -1.211 -23.105 9.992 1.00 84.19 134 THR A O 1
ATOM 1102 N N . MET A 1 135 ? 0.263 -24.508 10.919 1.00 79.62 135 MET A N 1
ATOM 1103 C CA . MET A 1 135 ? 1.035 -24.742 9.705 1.00 79.62 135 MET A CA 1
ATOM 1104 C C . MET A 1 135 ? 1.339 -26.230 9.656 1.00 79.62 135 MET A C 1
ATOM 1106 O O . MET A 1 135 ? 1.821 -26.761 10.656 1.00 79.62 135 MET A O 1
ATOM 1110 N N . ASP A 1 136 ? 1.025 -26.880 8.544 1.00 80.25 136 ASP A N 1
ATOM 1111 C CA . ASP A 1 136 ? 1.337 -28.293 8.351 1.00 80.25 136 ASP A CA 1
ATOM 1112 C C . ASP A 1 136 ? 2.713 -28.500 7.696 1.00 80.25 136 ASP A C 1
ATOM 1114 O O . ASP A 1 136 ? 3.407 -27.549 7.308 1.00 80.25 136 ASP A O 1
ATOM 1118 N N . ASP A 1 137 ? 3.104 -29.768 7.569 1.00 73.75 137 ASP A N 1
ATOM 1119 C CA . ASP A 1 137 ? 4.387 -30.188 6.995 1.00 73.75 137 ASP A CA 1
ATOM 1120 C C . ASP A 1 137 ? 4.544 -29.797 5.513 1.00 73.75 137 ASP A C 1
ATOM 1122 O O . ASP A 1 137 ? 5.661 -29.713 4.996 1.00 73.75 137 ASP A O 1
ATOM 1126 N N . HIS A 1 138 ? 3.442 -29.475 4.829 1.00 69.12 138 HIS A N 1
ATOM 1127 C CA . HIS A 1 138 ? 3.418 -29.044 3.432 1.00 69.12 138 HIS A CA 1
ATOM 1128 C C . HIS A 1 138 ? 3.496 -27.523 3.269 1.00 69.12 138 HIS A C 1
ATOM 1130 O O . HIS A 1 138 ? 3.303 -27.007 2.167 1.00 69.12 138 HIS A O 1
ATOM 1136 N N . ARG A 1 139 ? 3.818 -26.783 4.342 1.00 71.12 139 ARG A N 1
ATOM 1137 C CA . ARG A 1 139 ? 3.812 -25.308 4.362 1.00 71.12 139 ARG A CA 1
ATOM 1138 C C . ARG A 1 139 ? 2.434 -24.724 4.040 1.00 71.12 139 ARG A C 1
ATOM 1140 O O . ARG A 1 139 ? 2.349 -23.575 3.593 1.00 71.12 139 ARG A O 1
ATOM 1147 N N . ARG A 1 140 ? 1.365 -25.487 4.269 1.00 74.81 140 ARG A N 1
ATOM 1148 C CA . ARG A 1 140 ? 0.005 -24.962 4.254 1.00 74.81 140 ARG A CA 1
ATOM 1149 C C . ARG A 1 140 ? -0.241 -24.307 5.600 1.00 74.81 140 ARG A C 1
ATOM 1151 O O . ARG A 1 140 ? 0.004 -24.906 6.645 1.00 74.81 140 ARG A O 1
ATOM 1158 N N . VAL A 1 141 ? -0.676 -23.056 5.581 1.00 77.81 141 VAL A N 1
ATOM 1159 C CA . VAL A 1 141 ? -1.124 -22.356 6.784 1.00 77.81 141 VAL A CA 1
ATOM 1160 C C . VAL A 1 141 ? -2.639 -22.460 6.828 1.00 77.81 141 VAL A C 1
ATOM 1162 O O . VAL A 1 141 ? -3.301 -22.127 5.850 1.00 77.81 141 VAL A O 1
ATOM 1165 N N . SER A 1 142 ? -3.178 -22.884 7.961 1.00 82.81 142 SER A N 1
ATOM 1166 C CA . SER A 1 142 ? -4.604 -23.130 8.144 1.00 82.81 142 SER A CA 1
ATOM 1167 C C . SER A 1 142 ? -5.131 -22.267 9.283 1.00 82.81 142 SER A C 1
ATOM 1169 O O . SER A 1 142 ? -4.596 -22.326 10.392 1.00 82.81 142 SER A O 1
ATOM 1171 N N . VAL A 1 143 ? -6.169 -21.461 9.037 1.00 84.50 143 VAL A N 1
ATOM 1172 C CA . VAL A 1 143 ? -6.875 -20.714 10.093 1.00 84.50 143 VAL A CA 1
ATOM 1173 C C . VAL A 1 143 ? -8.118 -21.488 10.502 1.00 84.50 143 VAL A C 1
ATOM 1175 O O . VAL A 1 143 ? -9.091 -21.543 9.753 1.00 84.50 143 VAL A O 1
ATOM 1178 N N . ASN A 1 144 ? -8.091 -22.074 11.691 1.00 85.44 144 ASN A N 1
ATOM 1179 C CA . ASN A 1 144 ? -9.222 -22.778 12.265 1.00 85.44 144 ASN A CA 1
ATOM 1180 C C . ASN A 1 144 ? -10.219 -21.782 12.876 1.00 85.44 144 ASN A C 1
ATOM 1182 O O . ASN A 1 144 ? -9.932 -21.117 13.871 1.00 85.44 144 ASN A O 1
ATOM 1186 N N . ILE A 1 145 ? -11.406 -21.699 12.282 1.00 86.81 145 ILE A N 1
ATOM 1187 C CA . ILE A 1 145 ? -12.495 -20.824 12.720 1.00 86.81 145 ILE A CA 1
ATOM 1188 C C . ILE A 1 145 ? -13.675 -21.607 13.319 1.00 86.81 145 ILE A C 1
ATOM 1190 O O . ILE A 1 145 ? -14.736 -21.022 13.536 1.00 86.81 145 ILE A O 1
ATOM 1194 N N . THR A 1 146 ? -13.515 -22.905 13.626 1.00 86.56 146 THR A N 1
ATOM 1195 C CA . THR A 1 146 ? -14.572 -23.733 14.254 1.00 86.56 146 THR A CA 1
ATOM 1196 C C . THR A 1 146 ? -15.068 -23.145 15.572 1.00 86.56 146 THR A C 1
ATOM 1198 O O . THR A 1 146 ? -16.246 -23.283 15.892 1.00 86.56 146 THR A O 1
ATOM 1201 N N . MET A 1 147 ? -14.175 -22.480 16.313 1.00 84.94 147 MET A N 1
ATOM 1202 C CA . MET A 1 147 ? -14.449 -21.878 17.620 1.00 84.94 147 MET A CA 1
ATOM 1203 C C . MET A 1 147 ? -15.405 -20.680 17.574 1.00 84.94 147 MET A C 1
ATOM 1205 O O . MET A 1 147 ? -15.826 -20.208 18.626 1.00 84.94 147 MET A O 1
ATOM 1209 N N . PHE A 1 148 ? -15.718 -20.166 16.383 1.00 85.44 148 PHE A N 1
ATOM 1210 C CA . PHE A 1 148 ? -16.679 -19.087 16.191 1.00 85.44 148 PHE A CA 1
ATOM 1211 C C . PHE A 1 148 ? -18.056 -19.652 15.833 1.00 85.44 148 PHE A C 1
ATOM 1213 O O . PHE A 1 148 ? -18.159 -20.664 15.129 1.00 85.44 148 PHE A O 1
ATOM 1220 N N . GLU A 1 149 ? -19.114 -18.971 16.273 1.00 87.88 149 GLU A N 1
ATOM 1221 C CA . GLU A 1 149 ? -20.490 -19.320 15.904 1.00 87.88 149 GLU A CA 1
ATOM 1222 C C . GLU A 1 149 ? -20.692 -19.204 14.383 1.00 87.88 149 GLU A C 1
ATOM 1224 O O . GLU A 1 149 ? -20.046 -18.361 13.751 1.00 87.88 149 GLU A O 1
ATOM 1229 N N . PRO A 1 150 ? -21.595 -19.984 13.758 1.00 86.06 150 PRO A N 1
ATOM 1230 C CA . PRO A 1 150 ? -21.797 -19.958 12.305 1.00 86.06 150 PRO A CA 1
ATOM 1231 C C . PRO A 1 150 ? -22.003 -18.552 11.718 1.00 86.06 150 PRO A C 1
ATOM 1233 O O . PRO A 1 150 ? -21.395 -18.210 10.705 1.00 86.06 150 PRO A O 1
ATOM 1236 N N . THR A 1 151 ? -22.766 -17.694 12.403 1.00 83.19 151 THR A N 1
ATOM 1237 C CA . THR A 1 151 ? -23.002 -16.294 11.998 1.00 83.19 151 THR A CA 1
ATOM 1238 C C . THR A 1 151 ? -21.747 -15.417 12.077 1.00 83.19 151 THR A C 1
ATOM 1240 O O . THR A 1 151 ? -21.628 -14.432 11.352 1.00 83.19 151 THR A O 1
ATOM 1243 N N . GLN A 1 152 ? -20.785 -15.776 12.929 1.00 85.75 152 GLN A N 1
ATOM 1244 C CA . GLN A 1 152 ? -19.511 -15.075 13.101 1.00 85.75 152 GLN A CA 1
ATOM 1245 C C . GLN A 1 152 ? -18.454 -15.559 12.105 1.00 85.75 152 GLN A C 1
ATOM 1247 O O . GLN A 1 152 ? -17.608 -14.773 11.678 1.00 85.75 152 GLN A O 1
ATOM 1252 N N . ARG A 1 153 ? -18.496 -16.839 11.706 1.00 86.06 153 ARG A N 1
ATOM 1253 C CA . ARG A 1 153 ? -17.514 -17.449 10.790 1.00 86.06 153 ARG A CA 1
ATOM 1254 C C . ARG A 1 153 ? -17.406 -16.695 9.474 1.00 86.06 153 ARG A C 1
ATOM 1256 O O . ARG A 1 153 ? -16.292 -16.481 9.009 1.00 86.06 153 ARG A O 1
ATOM 1263 N N . VAL A 1 154 ? -18.528 -16.243 8.911 1.00 84.50 154 VAL A N 1
ATOM 1264 C CA . VAL A 1 154 ? -18.549 -15.452 7.667 1.00 84.50 154 VAL A CA 1
ATOM 1265 C C . VAL A 1 154 ? -17.737 -14.165 7.828 1.00 84.50 154 VAL A C 1
ATOM 1267 O O . VAL A 1 154 ? -16.874 -13.852 7.006 1.00 84.50 154 VAL A O 1
ATOM 1270 N N . PHE A 1 155 ? -17.945 -13.450 8.933 1.00 86.44 155 PHE A N 1
ATOM 1271 C CA . PHE A 1 155 ? -17.225 -12.217 9.225 1.00 86.44 155 PHE A CA 1
ATOM 1272 C C . PHE A 1 155 ? -15.740 -12.460 9.516 1.00 86.44 155 PHE A C 1
ATOM 1274 O O . PHE A 1 155 ? -14.882 -11.810 8.921 1.00 86.44 155 PHE A O 1
ATOM 1281 N N . VAL A 1 156 ? -15.416 -13.431 10.377 1.00 87.31 156 VAL A N 1
ATOM 1282 C CA . VAL A 1 156 ? -14.028 -13.820 10.687 1.00 87.31 156 VAL A CA 1
ATOM 1283 C C . VAL A 1 156 ? -13.294 -14.200 9.400 1.00 87.31 156 VAL A C 1
ATOM 1285 O O . VAL A 1 156 ? -12.185 -13.724 9.148 1.00 87.31 156 VAL A O 1
ATOM 1288 N N . ARG A 1 157 ? -13.941 -14.996 8.542 1.00 86.75 157 ARG A N 1
ATOM 1289 C CA . ARG A 1 157 ? -13.423 -15.385 7.231 1.00 86.75 157 ARG A CA 1
ATOM 1290 C C . ARG A 1 157 ? -13.162 -14.170 6.351 1.00 86.75 157 ARG A C 1
ATOM 1292 O O . ARG A 1 157 ? -12.090 -14.101 5.753 1.00 86.75 157 ARG A O 1
ATOM 1299 N N . ARG A 1 158 ? -14.071 -13.191 6.300 1.00 86.75 158 ARG A N 1
ATOM 1300 C CA . ARG A 1 158 ? -13.860 -11.935 5.561 1.00 86.75 158 ARG A CA 1
ATOM 1301 C C . ARG A 1 158 ? -12.636 -11.169 6.069 1.00 86.75 158 ARG A C 1
ATOM 1303 O O . ARG A 1 158 ? -11.809 -10.742 5.265 1.00 86.75 158 ARG A O 1
ATOM 1310 N N . VAL A 1 159 ? -12.493 -11.035 7.387 1.00 89.44 159 VAL A N 1
ATOM 1311 C CA . VAL A 1 159 ? -11.371 -10.316 8.010 1.00 89.44 159 VAL A CA 1
ATOM 1312 C C . VAL A 1 159 ? -10.036 -10.981 7.665 1.00 89.44 159 VAL A C 1
ATOM 1314 O O . VAL A 1 159 ? -9.134 -10.308 7.162 1.00 89.44 159 VAL A O 1
ATOM 1317 N N . PHE A 1 160 ? -9.919 -12.301 7.850 1.00 87.88 160 PHE A N 1
ATOM 1318 C CA . PHE A 1 160 ? -8.713 -13.040 7.459 1.00 87.88 160 PHE A CA 1
ATOM 1319 C C . PHE A 1 160 ? -8.458 -12.970 5.954 1.00 87.88 160 PHE A C 1
ATOM 1321 O O . PHE A 1 160 ? -7.317 -12.777 5.537 1.00 87.88 160 PHE A O 1
ATOM 1328 N N . SER A 1 161 ? -9.507 -13.049 5.133 1.00 86.94 161 SER A N 1
ATOM 1329 C CA . SER A 1 161 ? -9.377 -12.962 3.676 1.00 86.94 161 SER A CA 1
ATOM 1330 C C . SER A 1 161 ? -8.715 -11.657 3.239 1.00 86.94 161 SER A C 1
ATOM 1332 O O . SER A 1 161 ? -7.878 -11.684 2.343 1.00 86.94 161 SER A O 1
ATOM 1334 N N . ASN A 1 162 ? -9.011 -10.524 3.882 1.00 89.69 162 ASN A N 1
ATOM 1335 C CA . ASN A 1 162 ? -8.378 -9.248 3.531 1.00 89.69 162 ASN A CA 1
ATOM 1336 C C . ASN A 1 162 ? -6.874 -9.222 3.856 1.00 89.69 162 ASN A C 1
ATOM 1338 O O . ASN A 1 162 ? -6.081 -8.769 3.027 1.00 89.69 162 ASN A O 1
ATOM 1342 N N . VAL A 1 163 ? -6.457 -9.797 4.990 1.00 89.56 163 VAL A N 1
ATOM 1343 C CA . VAL A 1 163 ? -5.028 -9.969 5.325 1.00 89.56 163 VAL A CA 1
ATOM 1344 C C . VAL A 1 163 ? -4.330 -10.830 4.273 1.00 89.56 163 VAL A C 1
ATOM 1346 O O . VAL A 1 163 ? -3.276 -10.468 3.744 1.00 89.56 163 VAL A O 1
ATOM 1349 N N . ILE A 1 164 ? -4.945 -11.964 3.944 1.00 87.44 164 ILE A N 1
ATOM 1350 C CA . ILE A 1 164 ? -4.397 -12.962 3.027 1.00 87.44 164 ILE A CA 1
ATOM 1351 C C . ILE A 1 164 ? -4.268 -12.386 1.616 1.00 87.44 164 ILE A C 1
ATOM 1353 O O . ILE A 1 164 ? -3.195 -12.475 1.021 1.00 87.44 164 ILE A O 1
ATOM 1357 N N . LYS A 1 165 ? -5.313 -11.720 1.107 1.00 87.69 165 LYS A N 1
ATOM 1358 C CA . LYS A 1 165 ? -5.295 -11.004 -0.179 1.00 87.69 165 LYS A CA 1
ATOM 1359 C C . LYS A 1 165 ? -4.159 -9.995 -0.235 1.00 87.69 165 LYS A C 1
ATOM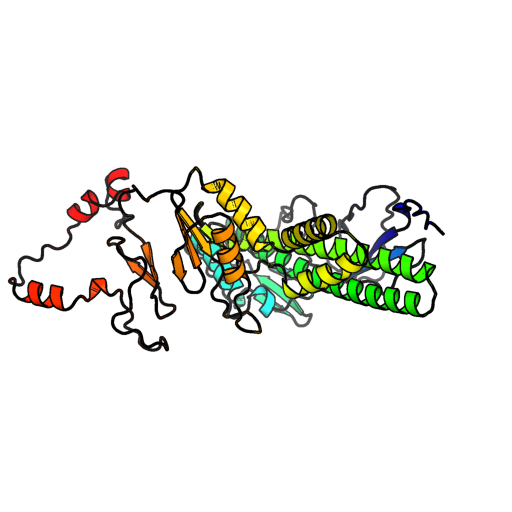 1361 O O . LYS A 1 165 ? -3.398 -9.985 -1.200 1.00 87.69 165 LYS A O 1
ATOM 1366 N N . GLY A 1 166 ? -4.027 -9.173 0.807 1.00 91.75 166 GLY A N 1
ATOM 1367 C CA . GLY A 1 166 ? -2.958 -8.187 0.912 1.00 91.75 166 GLY A CA 1
ATOM 1368 C C . GLY A 1 166 ? -1.584 -8.834 0.746 1.00 91.75 166 GLY A C 1
ATOM 1369 O O . GLY A 1 166 ? -0.816 -8.462 -0.140 1.00 91.75 166 GLY A O 1
ATOM 1370 N N . LEU A 1 167 ? -1.297 -9.860 1.547 1.00 89.12 167 LEU A N 1
ATOM 1371 C CA . LEU A 1 167 ? -0.013 -10.566 1.530 1.00 89.12 167 LEU A CA 1
ATOM 1372 C C . LEU A 1 167 ? 0.252 -11.291 0.205 1.00 89.12 167 LEU A C 1
ATOM 1374 O O . LEU A 1 167 ? 1.371 -11.248 -0.313 1.00 89.12 167 LEU A O 1
ATOM 1378 N N . HIS A 1 168 ? -0.770 -11.927 -0.355 1.00 87.06 168 HIS A N 1
ATOM 1379 C CA . HIS A 1 168 ? -0.692 -12.623 -1.630 1.00 87.06 168 HIS A CA 1
ATOM 1380 C C . HIS A 1 168 ? -0.366 -11.671 -2.779 1.00 87.06 168 HIS A C 1
ATOM 1382 O O . HIS A 1 168 ? 0.602 -11.889 -3.509 1.00 87.06 168 HIS A O 1
ATOM 1388 N N . TYR A 1 169 ? -1.116 -10.577 -2.911 1.00 90.31 169 TYR A N 1
ATOM 1389 C CA . TYR A 1 169 ? -0.883 -9.613 -3.978 1.00 90.31 169 TYR A CA 1
ATOM 1390 C C . TYR A 1 169 ? 0.453 -8.881 -3.825 1.00 90.31 169 TYR A C 1
ATOM 1392 O O . TYR A 1 169 ? 1.110 -8.617 -4.832 1.00 90.31 169 TYR A O 1
ATOM 1400 N N . ARG A 1 170 ? 0.935 -8.646 -2.595 1.00 93.00 170 ARG A N 1
ATOM 1401 C CA . ARG A 1 170 ? 2.317 -8.178 -2.381 1.00 93.00 170 ARG A CA 1
ATOM 1402 C C . ARG A 1 170 ? 3.352 -9.185 -2.865 1.00 93.00 170 ARG A C 1
ATOM 1404 O O . ARG A 1 170 ? 4.348 -8.786 -3.470 1.00 93.00 170 ARG A O 1
ATOM 1411 N N . ASN A 1 171 ? 3.136 -10.476 -2.621 1.00 87.94 171 ASN A N 1
ATOM 1412 C CA . ASN A 1 171 ? 4.047 -11.508 -3.105 1.00 87.94 171 ASN A CA 1
ATOM 1413 C C . ASN A 1 171 ? 4.048 -11.576 -4.638 1.00 87.94 171 ASN A C 1
ATOM 1415 O O . ASN A 1 171 ? 5.115 -11.585 -5.250 1.00 87.94 171 ASN A O 1
ATOM 1419 N N . GLN A 1 172 ? 2.868 -11.539 -5.266 1.00 86.19 172 GLN A N 1
ATOM 1420 C CA . GLN A 1 172 ? 2.754 -11.473 -6.724 1.00 86.19 172 GLN A CA 1
ATOM 1421 C C . GLN A 1 172 ? 3.479 -10.252 -7.297 1.00 86.19 172 GLN A C 1
ATOM 1423 O O . GLN A 1 172 ? 4.301 -10.402 -8.199 1.00 86.19 172 GLN A O 1
ATOM 1428 N N . ALA A 1 173 ? 3.250 -9.062 -6.734 1.00 91.44 173 ALA A N 1
ATOM 1429 C CA . ALA A 1 173 ? 3.936 -7.847 -7.164 1.00 91.44 173 ALA A CA 1
ATOM 1430 C C . ALA A 1 173 ? 5.463 -7.991 -7.056 1.00 91.44 173 ALA A C 1
ATOM 1432 O O . ALA A 1 173 ? 6.192 -7.590 -7.960 1.00 91.44 173 ALA A O 1
ATOM 1433 N N . SER A 1 174 ? 5.963 -8.630 -5.992 1.00 91.44 174 SER A N 1
ATOM 1434 C CA . SER A 1 174 ? 7.393 -8.916 -5.839 1.00 91.44 174 SER A CA 1
ATOM 1435 C C . SER A 1 174 ? 7.925 -9.873 -6.915 1.00 91.44 174 SER A C 1
ATOM 1437 O O . SER A 1 174 ? 8.988 -9.608 -7.485 1.00 91.44 174 SER A O 1
ATOM 1439 N N . LYS A 1 175 ? 7.183 -10.940 -7.245 1.00 88.50 175 LYS A N 1
ATOM 1440 C CA . LYS A 1 175 ? 7.529 -11.875 -8.332 1.00 88.50 175 LYS A CA 1
ATOM 1441 C C . LYS A 1 175 ? 7.560 -11.166 -9.691 1.00 88.50 175 LYS A C 1
ATOM 1443 O O . LYS A 1 175 ? 8.539 -11.313 -10.423 1.00 88.50 175 LYS A O 1
ATOM 1448 N N . PHE A 1 176 ? 6.549 -10.352 -10.001 1.00 89.81 176 PHE A N 1
ATOM 1449 C CA . PHE A 1 176 ? 6.504 -9.568 -11.240 1.00 89.81 176 PHE A CA 1
ATOM 1450 C C . PHE A 1 176 ? 7.622 -8.530 -11.312 1.00 89.81 176 PHE A C 1
ATOM 1452 O O . PHE A 1 176 ? 8.244 -8.384 -12.361 1.00 89.81 176 PHE A O 1
ATOM 1459 N N . ASN A 1 177 ? 7.961 -7.875 -10.199 1.00 92.94 177 ASN A N 1
ATOM 1460 C CA . ASN A 1 177 ? 9.094 -6.956 -10.160 1.00 92.94 177 ASN A CA 1
ATOM 1461 C C . ASN A 1 177 ? 10.425 -7.661 -10.464 1.00 92.94 177 ASN A C 1
ATOM 1463 O O . ASN A 1 177 ? 11.262 -7.102 -11.166 1.00 92.94 177 ASN A O 1
ATOM 1467 N N . LYS A 1 178 ? 10.623 -8.888 -9.961 1.00 92.31 178 LYS A N 1
ATOM 1468 C CA . LYS A 1 178 ? 11.824 -9.675 -10.271 1.00 92.31 178 LYS A CA 1
ATOM 1469 C C . LYS A 1 178 ? 11.929 -9.941 -11.775 1.00 92.31 178 LYS A C 1
ATOM 1471 O O . LYS A 1 178 ? 12.946 -9.612 -12.373 1.00 92.31 178 LYS A O 1
ATOM 1476 N N . GLN A 1 179 ? 10.853 -10.433 -12.390 1.00 91.25 179 GLN A N 1
ATOM 1477 C CA . GLN A 1 179 ? 10.806 -10.661 -13.840 1.00 91.25 179 GLN A CA 1
ATOM 1478 C C . GLN A 1 179 ? 11.038 -9.374 -14.631 1.00 91.25 179 GLN A C 1
ATOM 1480 O O . GLN A 1 179 ? 11.805 -9.358 -15.590 1.00 91.25 179 GLN A O 1
ATOM 1485 N N . ARG A 1 180 ? 10.422 -8.270 -14.204 1.00 93.62 180 ARG A N 1
ATOM 1486 C CA . ARG A 1 180 ? 10.631 -6.948 -14.796 1.00 93.62 180 ARG A CA 1
ATOM 1487 C C . ARG A 1 180 ? 12.109 -6.548 -14.793 1.00 93.62 180 ARG A C 1
ATOM 1489 O O . ARG A 1 180 ? 12.599 -6.080 -15.815 1.00 93.62 180 ARG A O 1
ATOM 1496 N N . GLU A 1 181 ? 12.828 -6.710 -13.682 1.00 93.19 181 GLU A N 1
ATOM 1497 C CA . GLU A 1 181 ? 14.260 -6.374 -13.629 1.00 93.19 181 GLU A CA 1
ATOM 1498 C C . GLU A 1 181 ? 15.126 -7.347 -14.456 1.00 93.19 181 GLU A C 1
ATOM 1500 O O . GLU A 1 181 ? 16.086 -6.904 -15.096 1.00 93.19 181 GLU A O 1
ATOM 1505 N N . ASP A 1 182 ? 14.756 -8.629 -14.538 1.00 92.06 182 ASP A N 1
ATOM 1506 C CA . ASP A 1 182 ? 15.428 -9.603 -15.412 1.00 92.06 182 ASP A CA 1
ATOM 1507 C C . ASP A 1 182 ? 15.295 -9.195 -16.895 1.00 92.06 182 ASP A C 1
ATOM 1509 O O . ASP A 1 182 ? 16.286 -9.124 -17.626 1.00 92.06 182 ASP A O 1
ATOM 1513 N N . TRP A 1 183 ? 14.085 -8.836 -17.343 1.00 93.06 183 TRP A N 1
ATOM 1514 C CA . TRP A 1 183 ? 13.838 -8.367 -18.715 1.00 93.06 183 TRP A CA 1
ATOM 1515 C C . TRP A 1 183 ? 14.466 -7.006 -19.011 1.00 93.06 183 TRP A C 1
ATOM 1517 O O . TRP A 1 183 ? 14.975 -6.785 -20.109 1.00 93.06 183 TRP A O 1
ATOM 1527 N N . LYS A 1 184 ? 14.508 -6.104 -18.027 1.00 94.25 184 LYS A N 1
ATOM 1528 C CA . LYS A 1 184 ? 15.246 -4.840 -18.137 1.00 94.25 184 LYS A CA 1
ATOM 1529 C C . LYS A 1 184 ? 16.735 -5.083 -18.380 1.00 94.25 184 LYS A C 1
ATOM 1531 O O . LYS A 1 184 ? 17.319 -4.422 -19.233 1.00 94.25 184 LYS A O 1
ATOM 1536 N N . THR A 1 185 ? 17.333 -6.028 -17.655 1.00 94.75 185 THR A N 1
ATOM 1537 C CA . THR A 1 185 ? 18.747 -6.396 -17.821 1.00 94.75 185 THR A CA 1
ATOM 1538 C C . THR A 1 185 ? 18.997 -6.933 -19.230 1.00 94.75 185 THR A C 1
ATOM 1540 O O . THR A 1 185 ? 19.857 -6.403 -19.933 1.00 94.75 185 THR A O 1
ATOM 1543 N N . LYS A 1 186 ? 18.161 -7.869 -19.703 1.00 93.31 186 LYS A N 1
ATOM 1544 C CA . LYS A 1 186 ? 18.231 -8.397 -21.078 1.00 93.31 186 LYS A CA 1
ATOM 1545 C C . LYS A 1 186 ? 18.074 -7.309 -22.144 1.00 93.31 186 LYS A C 1
ATOM 1547 O O . LYS A 1 186 ? 18.808 -7.306 -23.126 1.00 93.31 186 LYS A O 1
ATOM 1552 N N . SER A 1 187 ? 17.150 -6.364 -21.950 1.00 94.00 187 SER A N 1
ATOM 1553 C CA . SER A 1 187 ? 16.947 -5.230 -22.866 1.00 94.00 187 SER A CA 1
ATOM 1554 C C . SER A 1 187 ? 18.203 -4.356 -22.977 1.00 94.00 187 SER A C 1
ATOM 1556 O O . SER A 1 187 ? 18.619 -4.005 -24.082 1.00 94.00 187 SER A O 1
ATOM 1558 N N . ILE A 1 188 ? 18.863 -4.066 -21.849 1.00 92.56 188 ILE A N 1
ATOM 1559 C CA . ILE A 1 188 ? 20.120 -3.302 -21.819 1.00 92.56 188 ILE A CA 1
ATOM 1560 C C . ILE A 1 188 ? 21.254 -4.068 -22.517 1.00 92.56 188 ILE A C 1
ATOM 1562 O O . ILE A 1 188 ? 22.023 -3.467 -23.267 1.00 92.56 188 ILE A O 1
ATOM 1566 N N . GLU A 1 189 ? 21.372 -5.377 -22.289 1.00 95.56 189 GLU A N 1
ATOM 1567 C CA . GLU A 1 189 ? 22.388 -6.226 -22.929 1.00 95.56 189 GLU A CA 1
ATOM 1568 C C . GLU A 1 189 ? 22.196 -6.316 -24.446 1.00 95.56 189 GLU A C 1
ATOM 1570 O O . GLU A 1 189 ? 23.147 -6.097 -25.196 1.00 95.56 189 GLU A O 1
ATOM 1575 N N . ALA A 1 190 ? 20.965 -6.547 -24.910 1.00 94.94 190 ALA A N 1
ATOM 1576 C CA . ALA A 1 190 ? 20.635 -6.559 -26.334 1.00 94.94 190 ALA A CA 1
ATOM 1577 C C . ALA A 1 190 ? 20.980 -5.222 -27.006 1.00 94.94 190 ALA A C 1
ATOM 1579 O O . ALA A 1 190 ? 21.600 -5.205 -28.069 1.00 94.94 190 ALA A O 1
ATOM 1580 N N . TYR A 1 191 ? 20.672 -4.098 -26.347 1.00 94.38 191 TYR A N 1
ATOM 1581 C CA . TYR A 1 191 ? 21.029 -2.771 -26.848 1.00 94.38 191 TYR A CA 1
ATOM 1582 C C . TYR A 1 191 ? 22.549 -2.593 -26.975 1.00 94.38 191 TYR A C 1
ATOM 1584 O O . TYR A 1 191 ? 23.030 -2.085 -27.987 1.00 94.38 191 TYR A O 1
ATOM 1592 N N . ARG A 1 192 ? 23.323 -3.044 -25.976 1.00 95.19 192 ARG A N 1
ATOM 1593 C CA . ARG A 1 192 ? 24.799 -2.996 -25.997 1.00 95.19 192 ARG A CA 1
ATOM 1594 C C . ARG A 1 192 ? 25.406 -3.865 -27.098 1.00 95.19 192 ARG A C 1
ATOM 1596 O O . ARG A 1 192 ? 26.438 -3.495 -27.647 1.00 95.19 192 ARG A O 1
ATOM 1603 N N . ASN A 1 193 ? 24.755 -4.972 -27.441 1.00 97.25 193 ASN A N 1
ATOM 1604 C CA . ASN A 1 193 ? 25.173 -5.870 -28.518 1.00 97.25 193 ASN A CA 1
ATOM 1605 C C . ASN A 1 193 ? 24.714 -5.403 -29.913 1.00 97.25 193 ASN A C 1
ATOM 1607 O O . ASN A 1 193 ? 24.911 -6.120 -30.889 1.00 97.25 193 ASN A O 1
ATOM 1611 N N . ASN A 1 194 ? 24.123 -4.206 -30.022 1.00 97.00 194 ASN A N 1
ATOM 1612 C CA . ASN A 1 194 ? 23.514 -3.664 -31.243 1.00 97.00 194 ASN A CA 1
ATOM 1613 C C . ASN A 1 194 ? 22.338 -4.500 -31.793 1.00 97.00 194 ASN A C 1
ATOM 1615 O O . ASN A 1 194 ? 21.923 -4.315 -32.936 1.00 97.00 194 ASN A O 1
ATOM 1619 N N . SER A 1 195 ? 21.750 -5.372 -30.970 1.00 96.12 195 SER A N 1
ATOM 1620 C CA . SER A 1 195 ? 20.508 -6.095 -31.269 1.00 96.12 195 SER A CA 1
ATOM 1621 C C . SER A 1 195 ? 19.298 -5.227 -30.914 1.00 96.12 195 SER A C 1
ATOM 1623 O O . SER A 1 195 ? 18.598 -5.465 -29.929 1.00 96.12 195 SER A O 1
ATOM 1625 N N . TYR A 1 196 ? 19.069 -4.157 -31.682 1.00 94.19 196 TYR A N 1
ATOM 1626 C CA . TYR A 1 196 ? 18.053 -3.151 -31.342 1.00 94.19 196 TYR A CA 1
ATOM 1627 C C . TYR A 1 196 ? 16.611 -3.678 -31.385 1.00 94.19 196 TYR A C 1
ATOM 1629 O O . TYR A 1 196 ? 15.776 -3.204 -30.616 1.00 94.19 196 TYR A O 1
ATOM 1637 N N . GLU A 1 197 ? 16.316 -4.644 -32.261 1.00 92.62 197 GLU A N 1
ATOM 1638 C CA . GLU A 1 197 ? 14.992 -5.272 -32.344 1.00 92.62 197 GLU A CA 1
ATOM 1639 C C . GLU A 1 197 ? 14.682 -6.072 -31.071 1.00 92.62 197 GLU A C 1
ATOM 1641 O O . GLU A 1 197 ? 13.682 -5.794 -30.407 1.00 92.62 197 GLU A O 1
ATOM 1646 N N . ASP A 1 198 ? 15.606 -6.940 -30.648 1.00 89.44 198 ASP A N 1
ATOM 1647 C CA . ASP A 1 198 ? 15.506 -7.684 -29.385 1.00 89.44 198 ASP A CA 1
ATOM 1648 C C . ASP A 1 198 ? 15.406 -6.741 -28.178 1.00 89.44 198 ASP A C 1
ATOM 1650 O O . ASP A 1 198 ? 14.609 -6.953 -27.265 1.00 89.44 198 ASP A O 1
ATOM 1654 N N . ALA A 1 199 ? 16.195 -5.660 -28.162 1.00 92.00 199 ALA A N 1
ATOM 1655 C CA . ALA A 1 199 ? 16.170 -4.685 -27.074 1.00 92.00 199 ALA A CA 1
ATOM 1656 C C . ALA A 1 199 ? 14.791 -4.030 -26.921 1.00 92.00 199 ALA A C 1
ATOM 1658 O O . ALA A 1 199 ? 14.333 -3.815 -25.790 1.00 92.00 199 ALA A O 1
ATOM 1659 N N . LYS A 1 200 ? 14.136 -3.731 -28.052 1.00 90.56 200 LYS A N 1
ATOM 1660 C CA . LYS A 1 200 ? 12.778 -3.188 -28.095 1.00 90.56 200 LYS A CA 1
ATOM 1661 C C . LYS A 1 200 ? 11.769 -4.214 -27.578 1.00 90.56 200 LYS A C 1
ATOM 1663 O O . LYS A 1 200 ? 11.013 -3.880 -26.669 1.00 90.56 200 LYS A O 1
ATOM 1668 N N . GLU A 1 201 ? 11.815 -5.450 -28.071 1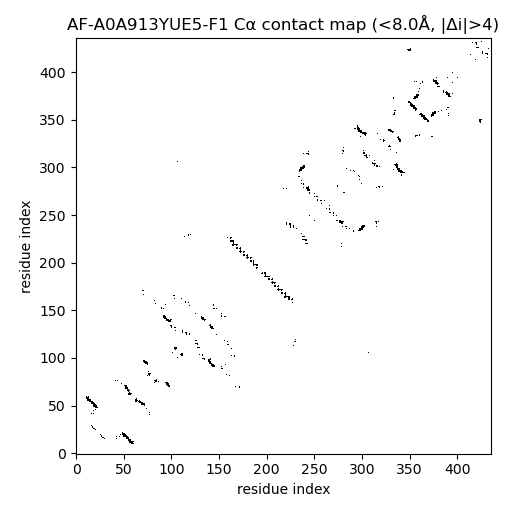.00 86.88 201 GLU A N 1
ATOM 1669 C CA . GLU A 1 201 ? 10.942 -6.543 -27.616 1.00 86.88 201 GLU A CA 1
ATOM 1670 C C . GLU A 1 201 ? 11.075 -6.783 -26.102 1.00 86.88 201 GLU A C 1
ATOM 1672 O O . GLU A 1 201 ? 10.087 -6.791 -25.368 1.00 86.88 201 GLU A O 1
ATOM 1677 N N . TYR A 1 202 ? 12.303 -6.875 -25.587 1.00 91.06 202 TYR A N 1
ATOM 1678 C CA . TYR A 1 202 ? 12.545 -7.037 -24.153 1.00 91.06 202 TYR A CA 1
ATOM 1679 C C . TYR A 1 202 ? 12.052 -5.846 -23.328 1.00 91.06 202 TYR A C 1
ATOM 1681 O O . TYR A 1 202 ? 11.598 -6.035 -22.197 1.00 91.06 202 TYR A O 1
ATOM 1689 N N . SER A 1 203 ? 12.103 -4.624 -23.872 1.00 90.38 203 SER A N 1
ATOM 1690 C CA . SER A 1 203 ? 11.518 -3.461 -23.200 1.00 90.38 203 SER A CA 1
ATOM 1691 C C . SER A 1 203 ? 9.995 -3.561 -23.118 1.00 90.38 203 SER A C 1
ATOM 1693 O O . SER A 1 203 ? 9.448 -3.241 -22.066 1.00 90.38 203 SER A O 1
ATOM 1695 N N . GLU A 1 204 ? 9.324 -4.031 -24.172 1.00 86.81 204 GLU A N 1
ATOM 1696 C CA . GLU A 1 204 ? 7.866 -4.229 -24.186 1.00 86.81 204 GLU A CA 1
ATOM 1697 C C . GLU A 1 204 ? 7.441 -5.266 -23.133 1.00 86.81 204 GLU A C 1
ATOM 1699 O O . GLU A 1 204 ? 6.538 -5.018 -22.331 1.00 86.81 204 GLU A O 1
ATOM 1704 N N . ILE A 1 205 ? 8.153 -6.396 -23.053 1.00 85.44 205 ILE A N 1
ATOM 1705 C CA . ILE A 1 205 ? 7.908 -7.437 -22.041 1.00 85.44 205 ILE A CA 1
ATOM 1706 C C . ILE A 1 205 ? 8.124 -6.883 -20.623 1.00 85.44 205 ILE A C 1
ATOM 1708 O O . ILE A 1 205 ? 7.314 -7.106 -19.718 1.00 85.44 205 ILE A O 1
ATOM 1712 N N . LYS A 1 206 ? 9.208 -6.125 -20.421 1.00 92.44 206 LYS A N 1
ATOM 1713 C CA . LYS A 1 206 ? 9.524 -5.444 -19.157 1.00 92.44 206 LYS A CA 1
ATOM 1714 C C . LYS A 1 206 ? 8.406 -4.480 -18.744 1.00 92.44 206 LYS A C 1
ATOM 1716 O O . LYS A 1 206 ? 8.038 -4.463 -17.568 1.00 92.44 206 LYS A O 1
ATOM 1721 N N . ASP A 1 207 ? 7.872 -3.695 -19.678 1.00 87.94 207 ASP A N 1
ATOM 1722 C CA . ASP A 1 207 ? 6.769 -2.764 -19.413 1.00 87.94 207 ASP A CA 1
ATOM 1723 C C . ASP A 1 207 ? 5.503 -3.533 -19.008 1.00 87.94 207 ASP A C 1
ATOM 1725 O O . ASP A 1 207 ? 4.867 -3.189 -18.010 1.00 87.94 207 ASP A O 1
ATOM 1729 N N . LYS A 1 208 ? 5.217 -4.664 -19.668 1.00 87.44 208 LYS A N 1
ATOM 1730 C CA . LYS A 1 208 ? 4.068 -5.509 -19.331 1.00 87.44 208 LYS A CA 1
ATOM 1731 C C . LYS A 1 208 ? 4.147 -6.109 -17.925 1.00 87.44 208 LYS A C 1
ATOM 1733 O O . LYS A 1 208 ? 3.166 -6.076 -17.183 1.00 87.44 208 LYS A O 1
ATOM 1738 N N . PHE A 1 209 ? 5.314 -6.597 -17.505 1.00 87.81 209 PHE A N 1
ATOM 1739 C CA . PHE A 1 209 ? 5.514 -7.017 -16.112 1.00 87.81 209 PHE A CA 1
ATOM 1740 C C . PHE A 1 209 ? 5.416 -5.848 -15.119 1.00 87.81 209 PHE A C 1
ATOM 1742 O O . PHE A 1 209 ? 5.020 -6.059 -13.972 1.00 87.81 209 PHE A O 1
ATOM 1749 N N . GLY A 1 210 ? 5.730 -4.620 -15.546 1.00 89.00 210 GLY A N 1
ATOM 1750 C CA . GLY A 1 210 ? 5.480 -3.401 -14.774 1.00 89.00 210 GLY A CA 1
ATOM 1751 C C . GLY A 1 210 ? 3.995 -3.152 -14.520 1.00 89.00 210 GLY A C 1
ATOM 1752 O O . GLY A 1 210 ? 3.609 -2.936 -13.373 1.00 89.00 210 GLY A O 1
ATOM 1753 N N . GLU A 1 211 ? 3.154 -3.271 -15.548 1.00 87.56 211 GLU A N 1
ATOM 1754 C CA . GLU A 1 211 ? 1.693 -3.151 -15.412 1.00 87.56 211 GLU A CA 1
ATOM 1755 C C . GLU A 1 211 ? 1.116 -4.199 -14.446 1.00 87.56 211 GLU A C 1
ATOM 1757 O O . GLU A 1 211 ? 0.303 -3.875 -13.574 1.00 87.56 211 GLU A O 1
ATOM 1762 N N . LEU A 1 212 ? 1.564 -5.455 -14.571 1.00 87.06 212 LEU A N 1
ATOM 1763 C CA . LEU A 1 212 ? 1.151 -6.553 -13.690 1.00 87.06 212 LEU A CA 1
ATOM 1764 C C . LEU A 1 212 ? 1.560 -6.293 -12.239 1.00 87.06 212 LEU A C 1
ATOM 1766 O O . LEU A 1 212 ? 0.742 -6.414 -11.327 1.00 87.06 212 LEU A O 1
ATOM 1770 N N . MET A 1 213 ? 2.809 -5.876 -12.024 1.00 93.19 213 MET A N 1
ATOM 1771 C CA . MET A 1 213 ? 3.313 -5.486 -10.709 1.00 93.19 213 MET A CA 1
ATOM 1772 C C . MET A 1 213 ? 2.469 -4.361 -10.095 1.00 93.19 213 MET A C 1
ATOM 1774 O O . MET A 1 213 ? 2.085 -4.463 -8.927 1.00 93.19 213 MET A O 1
ATOM 1778 N N . ASN A 1 214 ? 2.173 -3.309 -10.862 1.00 89.81 214 ASN A N 1
ATOM 1779 C CA . ASN A 1 214 ? 1.391 -2.164 -10.395 1.00 89.81 214 ASN A CA 1
ATOM 1780 C C . ASN A 1 214 ? -0.042 -2.574 -10.042 1.00 89.81 214 ASN A C 1
ATOM 1782 O O . ASN A 1 214 ? -0.531 -2.225 -8.969 1.00 89.81 214 ASN A O 1
ATOM 1786 N N . THR A 1 215 ? -0.679 -3.394 -10.880 1.00 90.44 215 THR A N 1
ATOM 1787 C CA . THR A 1 215 ? -2.030 -3.918 -10.631 1.00 90.44 215 THR A CA 1
ATOM 1788 C C . THR A 1 215 ? -2.076 -4.769 -9.361 1.00 90.44 215 THR A C 1
ATOM 1790 O O . THR A 1 215 ? -2.964 -4.593 -8.524 1.00 90.44 215 THR A O 1
ATOM 1793 N N . SER A 1 216 ? -1.103 -5.664 -9.160 1.00 90.12 216 SER A N 1
ATOM 1794 C CA . SER A 1 216 ? -1.000 -6.449 -7.925 1.00 90.12 216 SER A CA 1
ATOM 1795 C C . SER A 1 216 ? -0.759 -5.554 -6.705 1.00 90.12 216 SER A C 1
ATOM 1797 O O . SER A 1 216 ? -1.427 -5.728 -5.690 1.00 90.12 216 SER A O 1
ATOM 1799 N N . ASN A 1 217 ? 0.127 -4.556 -6.783 1.00 94.69 217 ASN A N 1
ATOM 1800 C CA . ASN A 1 217 ? 0.329 -3.609 -5.679 1.00 94.69 217 ASN A CA 1
ATOM 1801 C C . ASN A 1 217 ? -0.944 -2.825 -5.344 1.00 94.69 217 ASN A C 1
ATOM 1803 O O . ASN A 1 217 ? -1.283 -2.699 -4.170 1.00 94.69 217 ASN A O 1
ATOM 1807 N N . TRP A 1 218 ? -1.686 -2.375 -6.355 1.00 94.31 218 TRP A N 1
ATOM 1808 C CA . TRP A 1 218 ? -2.959 -1.687 -6.168 1.00 94.31 218 TRP A CA 1
ATOM 1809 C C . TRP A 1 218 ? -3.977 -2.573 -5.436 1.00 94.31 218 TRP A C 1
ATOM 1811 O O . TRP A 1 218 ? -4.526 -2.169 -4.411 1.00 94.31 218 TRP A O 1
ATOM 1821 N N . ARG A 1 219 ? -4.154 -3.828 -5.872 1.00 92.62 219 ARG A N 1
ATOM 1822 C CA . ARG A 1 219 ? -5.043 -4.794 -5.197 1.00 92.62 219 ARG A CA 1
ATOM 1823 C C . ARG A 1 219 ? -4.597 -5.081 -3.761 1.00 92.62 219 ARG A C 1
ATOM 1825 O O . ARG A 1 219 ? -5.428 -5.151 -2.856 1.00 92.62 219 ARG A O 1
ATOM 1832 N N . ALA A 1 220 ? -3.288 -5.205 -3.538 1.00 95.00 220 ALA A N 1
ATOM 1833 C CA . ALA A 1 220 ? -2.726 -5.379 -2.204 1.00 95.00 220 ALA A CA 1
ATOM 1834 C C . ALA A 1 220 ? -3.017 -4.175 -1.299 1.00 95.00 220 ALA A C 1
ATOM 1836 O O . ALA A 1 220 ? -3.440 -4.358 -0.159 1.00 95.00 220 ALA A O 1
ATOM 1837 N N . SER A 1 221 ? -2.814 -2.957 -1.812 1.00 96.19 221 SER A N 1
ATOM 1838 C CA . SER A 1 221 ? -3.064 -1.701 -1.103 1.00 96.19 221 SER A CA 1
ATOM 1839 C C . SER A 1 221 ? -4.492 -1.638 -0.576 1.00 96.19 221 SER A C 1
ATOM 1841 O O . SER A 1 221 ? -4.676 -1.411 0.619 1.00 96.19 221 SER A O 1
ATOM 1843 N N . TYR A 1 222 ? -5.488 -1.909 -1.426 1.00 95.94 222 TYR A N 1
ATOM 1844 C CA . TYR A 1 222 ? -6.899 -1.893 -1.032 1.00 95.94 222 TYR A CA 1
ATOM 1845 C C . TYR A 1 222 ? -7.237 -2.956 0.010 1.00 95.94 222 TYR A C 1
ATOM 1847 O O . TYR A 1 222 ? -7.858 -2.628 1.016 1.00 95.94 222 TYR A O 1
ATOM 1855 N N . ALA A 1 223 ? -6.791 -4.201 -0.176 1.00 94.31 223 ALA A N 1
ATOM 1856 C CA . ALA A 1 223 ? -7.069 -5.272 0.781 1.00 94.31 223 ALA A CA 1
ATOM 1857 C C . ALA A 1 223 ? -6.460 -4.986 2.166 1.00 94.31 223 ALA A C 1
ATOM 1859 O O . ALA A 1 223 ? -7.121 -5.154 3.192 1.00 94.31 223 ALA A O 1
ATOM 1860 N N . VAL A 1 224 ? -5.214 -4.497 2.195 1.00 95.25 224 VAL A N 1
ATOM 1861 C CA . VAL A 1 224 ? -4.542 -4.071 3.432 1.00 95.25 224 VAL A CA 1
ATOM 1862 C C . VAL A 1 224 ? -5.272 -2.877 4.048 1.00 95.25 224 VAL A C 1
ATOM 1864 O O . VAL A 1 224 ? -5.543 -2.877 5.246 1.00 95.25 224 VAL A O 1
ATOM 1867 N N . PHE A 1 225 ? -5.632 -1.877 3.243 1.00 96.62 225 PHE A N 1
ATOM 1868 C CA . PHE A 1 225 ? -6.317 -0.681 3.724 1.00 96.62 225 PHE A CA 1
ATOM 1869 C C . PHE A 1 225 ? -7.678 -1.018 4.342 1.00 96.62 225 PHE A C 1
ATOM 1871 O O . PHE A 1 225 ? -7.956 -0.589 5.462 1.00 96.62 225 PHE A O 1
ATOM 1878 N N . GLU A 1 226 ? -8.491 -1.836 3.666 1.00 95.31 226 GLU A N 1
ATOM 1879 C CA . GLU A 1 226 ? -9.785 -2.305 4.173 1.00 95.31 226 GLU A CA 1
ATOM 1880 C C . GLU A 1 226 ? -9.614 -3.067 5.491 1.00 95.31 226 GLU A C 1
ATOM 1882 O O . GLU A 1 226 ? -10.362 -2.830 6.436 1.00 95.31 226 GLU A O 1
ATOM 1887 N N . PHE A 1 227 ? -8.603 -3.936 5.591 1.00 95.12 227 PHE A N 1
ATOM 1888 C CA . PHE A 1 227 ? -8.306 -4.669 6.820 1.00 95.12 227 PHE A CA 1
ATOM 1889 C C . PHE A 1 227 ? -7.985 -3.733 7.997 1.00 95.12 227 PHE A C 1
ATOM 1891 O O . PHE A 1 227 ? -8.652 -3.792 9.032 1.00 95.12 227 PHE A O 1
ATOM 1898 N N . PHE A 1 228 ? -7.010 -2.831 7.850 1.00 94.38 228 PHE A N 1
ATOM 1899 C CA . PHE A 1 228 ? -6.595 -1.938 8.941 1.00 94.38 228 PHE A CA 1
ATOM 1900 C C . PHE A 1 228 ? -7.670 -0.911 9.322 1.00 94.38 228 PHE A C 1
ATOM 1902 O O . PHE A 1 228 ? -7.762 -0.518 10.490 1.00 94.38 228 PHE A O 1
ATOM 1909 N N . ASN A 1 229 ? -8.513 -0.505 8.371 1.00 95.44 229 ASN A N 1
ATOM 1910 C CA . ASN A 1 229 ? -9.576 0.474 8.600 1.00 95.44 229 ASN A CA 1
ATOM 1911 C C . ASN A 1 229 ? -10.920 -0.148 8.976 1.00 95.44 229 ASN A C 1
ATOM 1913 O O . ASN A 1 229 ? -11.856 0.579 9.313 1.00 95.44 229 ASN A O 1
ATOM 1917 N N . HIS A 1 230 ? -11.021 -1.478 9.002 1.00 93.62 230 HIS A N 1
ATOM 1918 C CA . HIS A 1 230 ? -12.263 -2.138 9.361 1.00 93.62 230 HIS A CA 1
ATOM 1919 C C . HIS A 1 230 ? -12.727 -1.726 10.768 1.00 93.62 230 HIS A C 1
ATOM 1921 O O . HIS A 1 230 ? -11.972 -1.777 11.754 1.00 93.62 230 HIS A O 1
ATOM 1927 N N . GLY A 1 231 ? -13.987 -1.292 10.836 1.00 87.06 231 GLY A N 1
ATOM 1928 C CA . GLY A 1 231 ? -14.658 -0.844 12.051 1.00 87.06 231 GLY A CA 1
ATOM 1929 C C . GLY A 1 231 ? -14.097 0.436 12.671 1.00 87.06 231 GLY A C 1
ATOM 1930 O O . GLY A 1 231 ? -14.476 0.734 13.801 1.00 87.06 231 GLY A O 1
ATOM 1931 N N . ARG A 1 232 ? -13.175 1.161 12.017 1.00 89.25 232 ARG A N 1
ATOM 1932 C CA . ARG A 1 232 ? -12.662 2.455 12.506 1.00 89.25 232 ARG A CA 1
ATOM 1933 C C . ARG A 1 232 ? -13.710 3.559 12.393 1.00 89.25 232 ARG A C 1
ATOM 1935 O O . ARG A 1 232 ? -14.654 3.452 11.615 1.00 89.25 232 ARG A O 1
ATOM 1942 N N . GLN A 1 233 ? -13.555 4.601 13.208 1.00 88.06 233 GLN A N 1
ATOM 1943 C CA . GLN A 1 233 ? -14.465 5.745 13.174 1.00 88.06 233 GLN A CA 1
ATOM 1944 C C . GLN A 1 233 ? -14.286 6.547 11.880 1.00 88.06 233 GLN A C 1
ATOM 1946 O O . GLN A 1 233 ? -13.245 6.485 11.225 1.00 88.06 233 GLN A O 1
ATOM 1951 N N . ALA A 1 234 ? -15.301 7.330 11.512 1.00 89.38 234 ALA A N 1
ATOM 1952 C CA . ALA A 1 234 ? -15.261 8.137 10.295 1.00 89.38 234 ALA A CA 1
ATOM 1953 C C . ALA A 1 234 ? -14.099 9.147 10.292 1.00 89.38 234 ALA A C 1
ATOM 1955 O O . ALA A 1 234 ? -13.545 9.415 9.238 1.00 89.38 234 ALA A O 1
ATOM 1956 N N . ASN A 1 235 ? -13.690 9.645 11.452 1.00 86.81 235 ASN A N 1
ATOM 1957 C CA . ASN A 1 235 ? -12.583 10.576 11.675 1.00 86.81 235 ASN A CA 1
ATOM 1958 C C . ASN A 1 235 ? -11.255 9.885 12.045 1.00 86.81 235 ASN A C 1
ATOM 1960 O O . ASN A 1 235 ? -10.353 10.526 12.578 1.00 86.81 235 ASN A O 1
ATOM 1964 N N . GLU A 1 236 ? -11.113 8.592 11.760 1.00 92.19 236 GLU A N 1
ATOM 1965 C CA . GLU A 1 236 ? -9.852 7.862 11.872 1.00 92.19 236 GLU A CA 1
ATOM 1966 C C . GLU A 1 236 ? -9.450 7.296 10.506 1.00 92.19 236 GLU A C 1
ATOM 1968 O O . GLU A 1 236 ? -10.295 6.868 9.712 1.00 92.19 236 GLU A O 1
ATOM 1973 N N . ILE A 1 237 ? -8.146 7.249 10.248 1.00 97.44 237 ILE A N 1
ATOM 1974 C CA . ILE A 1 237 ? -7.560 6.505 9.136 1.00 97.44 237 ILE A CA 1
ATOM 1975 C C . ILE A 1 237 ? -6.275 5.821 9.571 1.00 97.44 237 ILE A C 1
ATOM 1977 O O . ILE A 1 237 ? -5.421 6.414 10.223 1.00 97.44 237 ILE A O 1
ATOM 1981 N N . ASP A 1 238 ? -6.130 4.566 9.174 1.00 96.25 238 ASP A N 1
ATOM 1982 C CA . ASP A 1 238 ? -4.941 3.765 9.393 1.00 96.25 238 ASP A CA 1
ATOM 1983 C C . ASP A 1 238 ? -4.236 3.465 8.071 1.00 96.25 238 ASP A C 1
ATOM 1985 O O . ASP A 1 238 ? -4.779 2.816 7.178 1.00 96.25 238 ASP A O 1
ATOM 1989 N N . LEU A 1 239 ? -3.019 3.987 7.946 1.00 96.94 239 LEU A N 1
ATOM 1990 C CA . LEU A 1 239 ? -2.168 3.876 6.768 1.00 96.94 239 LEU A CA 1
ATOM 1991 C C . LEU A 1 239 ? -1.071 2.820 6.949 1.00 96.94 239 LEU A C 1
ATOM 1993 O O . LEU A 1 239 ? -0.176 2.720 6.108 1.00 96.94 239 LEU A O 1
ATOM 1997 N N . HIS A 1 240 ? -1.095 2.025 8.022 1.00 90.06 240 HIS A N 1
ATOM 1998 C CA . HIS A 1 240 ? -0.113 0.963 8.212 1.00 90.06 240 HIS A CA 1
ATOM 1999 C C . HIS A 1 240 ? -0.123 -0.039 7.052 1.00 90.06 240 HIS A C 1
ATOM 2001 O O . HIS A 1 240 ? -1.155 -0.380 6.475 1.00 90.06 240 HIS A O 1
ATOM 2007 N N . GLY A 1 241 ? 1.071 -0.517 6.701 1.00 90.19 241 GLY A N 1
ATOM 2008 C CA . GLY A 1 241 ? 1.256 -1.487 5.620 1.00 90.19 241 GLY A CA 1
ATOM 2009 C C . GLY A 1 241 ? 1.090 -0.921 4.204 1.00 90.19 241 GLY A C 1
ATOM 2010 O O . GLY A 1 241 ? 1.324 -1.657 3.243 1.00 90.19 241 GLY A O 1
ATOM 2011 N N . GLN A 1 242 ? 0.736 0.360 4.055 1.00 96.06 242 GLN A N 1
ATOM 2012 C CA . GLN A 1 242 ? 0.708 1.037 2.758 1.00 96.06 242 GLN A CA 1
ATOM 2013 C C . GLN A 1 242 ? 2.123 1.402 2.297 1.00 96.06 242 GLN A C 1
ATOM 2015 O O . GLN A 1 242 ? 3.007 1.709 3.106 1.00 96.06 242 GLN A O 1
ATOM 2020 N N . LEU A 1 243 ? 2.347 1.364 0.985 1.00 95.19 243 LEU A N 1
ATOM 2021 C CA . LEU A 1 243 ? 3.599 1.808 0.387 1.00 95.19 243 LEU A CA 1
ATOM 2022 C C . LEU A 1 243 ? 3.624 3.332 0.222 1.00 95.19 243 LEU A C 1
ATOM 2024 O O . LEU A 1 243 ? 2.598 4.010 0.156 1.00 95.19 243 LEU A O 1
ATOM 2028 N N . VAL A 1 244 ? 4.844 3.854 0.161 1.00 95.56 244 VAL A N 1
ATOM 2029 C CA . VAL A 1 244 ? 5.137 5.227 -0.243 1.00 95.56 244 VAL A CA 1
ATOM 2030 C C . VAL A 1 244 ? 6.245 5.208 -1.286 1.00 95.56 244 VAL A C 1
ATOM 2032 O O . VAL A 1 244 ? 7.142 4.356 -1.241 1.00 95.56 244 VAL A O 1
ATOM 2035 N N . ALA A 1 245 ? 6.187 6.154 -2.211 1.00 93.94 245 ALA A N 1
ATOM 2036 C CA . ALA A 1 245 ? 7.125 6.319 -3.296 1.00 93.94 245 ALA A CA 1
ATOM 2037 C C . ALA A 1 245 ? 8.534 6.610 -2.768 1.00 93.94 245 ALA A C 1
ATOM 2039 O O . ALA A 1 245 ? 8.742 7.448 -1.881 1.00 93.94 245 ALA A O 1
ATOM 2040 N N . ASP A 1 246 ? 9.513 5.929 -3.356 1.00 92.94 246 ASP A N 1
ATOM 2041 C CA . ASP A 1 246 ? 10.925 6.131 -3.063 1.00 92.94 246 ASP A CA 1
ATOM 2042 C C . ASP A 1 246 ? 11.441 7.353 -3.836 1.00 92.94 246 ASP A C 1
ATOM 2044 O O . ASP A 1 246 ? 11.663 7.295 -5.046 1.00 92.94 246 ASP A O 1
ATOM 2048 N N . GLU A 1 247 ? 11.624 8.473 -3.132 1.00 92.56 247 GLU A N 1
ATOM 2049 C CA . GLU A 1 247 ? 12.077 9.730 -3.743 1.00 92.56 247 GLU A CA 1
ATOM 2050 C C . GLU A 1 247 ? 13.478 9.619 -4.351 1.00 92.56 247 GLU A C 1
ATOM 2052 O O . GLU A 1 247 ? 13.761 10.286 -5.342 1.00 92.56 247 GLU A O 1
ATOM 2057 N N . ALA A 1 248 ? 14.361 8.771 -3.812 1.00 93.31 248 ALA A N 1
ATOM 2058 C CA . ALA A 1 248 ? 15.679 8.576 -4.408 1.00 93.31 248 ALA A CA 1
ATOM 2059 C C . ALA A 1 248 ? 15.542 7.893 -5.774 1.00 93.31 248 ALA A C 1
ATOM 2061 O O . ALA A 1 248 ? 16.143 8.340 -6.752 1.00 93.31 248 ALA A O 1
ATOM 2062 N N . LYS A 1 249 ? 14.679 6.872 -5.861 1.00 91.44 249 LYS A N 1
ATOM 2063 C CA . LYS A 1 249 ? 14.373 6.186 -7.123 1.00 91.44 249 LYS A CA 1
ATOM 2064 C C . LYS A 1 249 ? 13.711 7.124 -8.137 1.00 91.44 249 LYS A C 1
ATOM 2066 O O . LYS A 1 249 ? 14.130 7.134 -9.294 1.00 91.44 249 LYS A O 1
ATOM 2071 N N . LEU A 1 250 ? 12.735 7.930 -7.709 1.00 93.50 250 LEU A N 1
ATOM 2072 C CA . LEU A 1 250 ? 12.080 8.924 -8.570 1.00 93.50 250 LEU A CA 1
ATOM 2073 C C . LEU A 1 250 ? 13.071 9.982 -9.066 1.00 93.50 250 LEU A C 1
ATOM 2075 O O . LEU A 1 250 ? 13.069 10.313 -10.246 1.00 93.50 250 LEU A O 1
ATOM 2079 N N . ASN A 1 251 ? 13.970 10.470 -8.208 1.00 95.75 251 ASN A N 1
ATOM 2080 C CA . ASN A 1 251 ? 14.989 11.440 -8.608 1.00 95.75 251 ASN A CA 1
ATOM 2081 C C . ASN A 1 251 ? 15.994 10.845 -9.601 1.00 95.75 251 ASN A C 1
ATOM 2083 O O . ASN A 1 251 ? 16.318 11.489 -10.598 1.00 95.75 251 ASN A O 1
ATOM 2087 N N . SER A 1 252 ? 16.455 9.609 -9.384 1.00 94.94 252 SER A N 1
ATOM 2088 C CA . SER A 1 252 ? 17.295 8.915 -10.368 1.00 94.94 252 SER A CA 1
ATOM 2089 C C . SER A 1 252 ? 16.574 8.747 -11.707 1.00 94.94 252 SER A C 1
ATOM 2091 O O . SER A 1 252 ? 17.186 8.946 -12.756 1.00 94.94 252 SER A O 1
ATOM 2093 N N . HIS A 1 253 ? 15.276 8.432 -11.687 1.00 92.75 253 HIS A N 1
ATOM 2094 C CA . HIS A 1 253 ? 14.484 8.329 -12.908 1.00 92.75 253 HIS A CA 1
ATOM 2095 C C . HIS A 1 253 ? 14.303 9.688 -13.603 1.00 92.75 253 HIS A C 1
ATOM 2097 O O . HIS A 1 253 ? 14.496 9.784 -14.815 1.00 92.75 253 HIS A O 1
ATOM 2103 N N . LYS A 1 254 ? 14.044 10.757 -12.835 1.00 96.69 254 LYS A N 1
ATOM 2104 C CA . LYS A 1 254 ? 13.953 12.141 -13.324 1.00 96.69 254 LYS A CA 1
ATOM 2105 C C . LYS A 1 254 ? 15.204 12.532 -14.108 1.00 96.69 254 LYS A C 1
ATOM 2107 O O . LYS A 1 254 ? 15.083 13.018 -15.228 1.00 96.69 254 LYS A O 1
ATOM 2112 N N . MET A 1 255 ? 16.393 12.271 -13.559 1.00 97.00 255 MET A N 1
ATOM 2113 C CA . MET A 1 255 ? 17.662 12.605 -14.222 1.00 97.00 255 MET A CA 1
ATOM 2114 C C . MET A 1 255 ? 17.836 11.864 -15.553 1.00 97.00 255 MET A C 1
ATOM 2116 O O . MET A 1 255 ? 18.216 12.479 -16.542 1.00 97.00 255 MET A O 1
ATOM 2120 N N . GLN A 1 256 ? 17.473 10.579 -15.614 1.00 92.94 256 GLN A N 1
ATOM 2121 C CA . GLN A 1 256 ? 17.530 9.797 -16.857 1.00 92.94 256 GLN A CA 1
ATOM 2122 C C . GLN A 1 256 ? 16.556 10.304 -17.930 1.00 92.94 256 GLN A C 1
ATOM 2124 O O . GLN A 1 256 ? 16.838 10.210 -19.124 1.00 92.94 256 GLN A O 1
ATOM 2129 N N . LEU A 1 257 ? 15.386 10.808 -17.529 1.00 93.81 257 LEU A N 1
ATOM 2130 C CA . LEU A 1 257 ? 14.396 11.338 -18.465 1.00 93.81 257 LEU A CA 1
ATOM 2131 C C . LEU A 1 257 ? 14.791 12.716 -19.014 1.00 93.81 257 LEU A C 1
ATOM 2133 O O . LEU A 1 257 ? 14.531 12.982 -20.188 1.00 93.81 257 LEU A O 1
ATOM 2137 N N . LEU A 1 258 ? 15.438 13.562 -18.203 1.00 96.88 258 LEU A N 1
ATOM 2138 C CA . LEU A 1 258 ? 15.887 14.904 -18.607 1.00 96.88 258 LEU A CA 1
ATOM 2139 C C . LEU A 1 258 ? 16.941 14.879 -19.724 1.00 96.88 258 LEU A C 1
ATOM 2141 O O . LEU A 1 258 ? 17.045 15.835 -20.483 1.00 96.88 258 LEU A O 1
ATOM 2145 N N . GLU A 1 259 ? 17.671 13.774 -19.895 1.00 95.88 259 GLU A N 1
ATOM 2146 C CA . GLU A 1 259 ? 18.582 13.586 -21.036 1.00 95.88 259 GLU A CA 1
ATOM 2147 C C . GLU A 1 259 ? 17.848 13.517 -22.387 1.00 95.88 259 GLU A C 1
ATOM 2149 O O . GLU A 1 259 ? 18.463 13.680 -23.441 1.00 95.88 259 GLU A O 1
ATOM 2154 N N . LYS A 1 260 ? 16.541 13.220 -22.375 1.00 94.94 260 LYS A N 1
ATOM 2155 C CA . LYS A 1 260 ? 15.768 12.861 -23.576 1.00 94.94 260 LYS A CA 1
ATOM 2156 C C . LYS A 1 260 ? 14.501 13.690 -23.773 1.00 94.94 260 LYS A C 1
ATOM 2158 O O . LYS A 1 260 ? 13.900 13.614 -24.842 1.00 94.94 260 LYS A O 1
ATOM 2163 N N . ARG A 1 261 ? 14.046 14.407 -22.746 1.00 95.69 261 ARG A N 1
ATOM 2164 C CA . ARG A 1 261 ? 12.748 15.096 -22.694 1.00 95.69 261 ARG A CA 1
ATOM 2165 C C . ARG A 1 261 ? 12.902 16.460 -22.028 1.00 95.69 261 ARG A C 1
ATOM 2167 O O . ARG A 1 261 ? 13.831 16.671 -21.254 1.00 95.69 261 ARG A O 1
ATOM 2174 N N . ASN A 1 262 ? 11.976 17.374 -22.309 1.00 97.75 262 ASN A N 1
ATOM 2175 C CA . ASN A 1 262 ? 11.930 18.670 -21.628 1.00 97.75 262 ASN A CA 1
ATOM 2176 C C . ASN A 1 262 ? 11.452 18.530 -20.171 1.00 97.75 262 ASN A C 1
ATOM 2178 O O . ASN A 1 262 ? 10.809 17.547 -19.803 1.00 97.75 262 ASN A O 1
ATOM 2182 N N . GLU A 1 263 ? 11.759 19.533 -19.348 1.00 97.44 263 GLU A N 1
ATOM 2183 C CA . GLU A 1 263 ? 11.511 19.498 -17.905 1.00 97.44 263 GLU A CA 1
ATOM 2184 C C . GLU A 1 263 ? 10.031 19.316 -17.536 1.00 97.44 263 GLU A C 1
ATOM 2186 O O . GLU A 1 263 ? 9.725 18.516 -16.649 1.00 97.44 263 GLU A O 1
ATOM 2191 N N . ASP A 1 264 ? 9.112 19.971 -18.248 1.00 97.44 264 ASP A N 1
ATOM 2192 C CA . ASP A 1 264 ? 7.673 19.894 -17.974 1.00 97.44 264 ASP A CA 1
ATOM 2193 C C . ASP A 1 264 ? 7.108 18.487 -18.209 1.00 97.44 264 ASP A C 1
ATOM 2195 O O . ASP A 1 264 ? 6.332 17.970 -17.399 1.00 97.44 264 ASP A O 1
ATOM 2199 N N . GLU A 1 265 ? 7.505 17.835 -19.306 1.00 96.75 265 GLU A N 1
ATOM 2200 C CA . GLU A 1 265 ? 7.136 16.444 -19.586 1.00 96.75 265 GLU A CA 1
ATOM 2201 C C . GLU A 1 265 ? 7.674 15.498 -18.518 1.00 96.75 265 GLU A C 1
ATOM 2203 O O . GLU A 1 265 ? 6.938 14.642 -18.021 1.00 96.75 265 GLU A O 1
ATOM 2208 N N . VAL A 1 266 ? 8.944 15.662 -18.139 1.00 96.19 266 VAL A N 1
ATOM 2209 C CA . VAL A 1 266 ? 9.550 14.838 -17.091 1.00 96.19 266 VAL A CA 1
ATOM 2210 C C . VAL A 1 266 ? 8.819 15.032 -15.769 1.00 96.19 266 VAL A C 1
ATOM 2212 O O . VAL A 1 266 ? 8.512 14.054 -15.090 1.00 96.19 266 VAL A O 1
ATOM 2215 N N . GLN A 1 267 ? 8.493 16.271 -15.408 1.00 96.56 267 GLN A N 1
ATOM 2216 C CA . GLN A 1 267 ? 7.806 16.558 -14.157 1.00 96.56 267 GLN A CA 1
ATOM 2217 C C . GLN A 1 267 ? 6.410 15.922 -14.113 1.00 96.56 267 GLN A C 1
ATOM 2219 O O . GLN A 1 267 ? 6.029 15.378 -13.075 1.00 96.56 267 GLN A O 1
ATOM 2224 N N . LYS A 1 268 ? 5.672 15.915 -15.232 1.00 96.62 268 LYS A N 1
ATOM 2225 C CA . LYS A 1 268 ? 4.376 15.219 -15.344 1.00 96.62 268 LYS A CA 1
ATOM 2226 C C . LYS A 1 268 ? 4.512 13.707 -15.166 1.00 96.62 268 LYS A C 1
ATOM 2228 O O . LYS A 1 268 ? 3.731 13.122 -14.416 1.00 96.62 268 LYS A O 1
ATOM 2233 N N . ILE A 1 269 ? 5.506 13.088 -15.808 1.00 93.56 269 ILE A N 1
ATOM 2234 C CA . ILE A 1 269 ? 5.771 11.644 -15.679 1.00 93.56 269 ILE A CA 1
ATOM 2235 C C . ILE A 1 269 ? 6.096 11.300 -14.222 1.00 93.56 269 ILE A C 1
ATOM 2237 O O . ILE A 1 269 ? 5.449 10.437 -13.637 1.00 93.56 269 ILE A O 1
ATOM 2241 N N . ILE A 1 270 ? 7.028 12.029 -13.603 1.00 96.00 270 ILE A N 1
ATOM 2242 C CA . ILE A 1 270 ? 7.451 11.782 -12.218 1.00 96.00 270 ILE A CA 1
ATOM 2243 C C . ILE A 1 270 ? 6.313 11.995 -11.222 1.00 96.00 270 ILE A C 1
ATOM 2245 O O . ILE A 1 270 ? 6.208 11.247 -10.255 1.00 96.00 270 ILE A O 1
ATOM 2249 N N . ASN A 1 271 ? 5.456 12.995 -11.436 1.00 93.81 271 ASN A N 1
ATOM 2250 C CA . ASN A 1 271 ? 4.291 13.197 -10.578 1.00 93.81 271 ASN A CA 1
ATOM 2251 C C . ASN A 1 271 ? 3.282 12.050 -10.721 1.00 93.81 271 ASN A C 1
ATOM 2253 O O . ASN A 1 271 ? 2.804 11.559 -9.706 1.00 93.81 271 ASN A O 1
ATOM 2257 N N . THR A 1 272 ? 3.034 11.580 -11.947 1.00 92.44 272 THR A N 1
ATOM 2258 C CA . THR A 1 272 ? 2.148 10.431 -12.201 1.00 92.44 272 THR A CA 1
ATOM 2259 C C . THR A 1 272 ? 2.679 9.172 -11.517 1.00 92.44 272 THR A C 1
ATOM 2261 O O . THR A 1 272 ? 1.960 8.538 -10.752 1.00 92.44 272 THR A O 1
ATOM 2264 N N . GLU A 1 273 ? 3.964 8.852 -11.700 1.00 92.00 273 GLU A N 1
ATOM 2265 C CA . GLU A 1 273 ? 4.587 7.701 -11.033 1.00 92.00 273 GLU A CA 1
ATOM 2266 C C . GLU A 1 273 ? 4.584 7.842 -9.508 1.00 92.00 273 GLU A C 1
ATOM 2268 O O . GLU A 1 273 ? 4.363 6.864 -8.792 1.00 92.00 273 GLU A O 1
ATOM 2273 N N . ARG A 1 274 ? 4.814 9.056 -8.989 1.00 93.62 274 ARG A N 1
ATOM 2274 C CA . ARG A 1 274 ? 4.723 9.321 -7.551 1.00 93.62 274 ARG A CA 1
ATOM 2275 C C . ARG A 1 274 ? 3.319 9.014 -7.038 1.00 93.62 274 ARG A C 1
ATOM 2277 O O . ARG A 1 274 ? 3.211 8.266 -6.073 1.00 93.62 274 ARG A O 1
ATOM 2284 N N . ASP A 1 275 ? 2.279 9.549 -7.674 1.00 89.56 275 ASP A N 1
ATOM 2285 C CA . ASP A 1 275 ? 0.885 9.336 -7.267 1.00 89.56 275 ASP A CA 1
ATOM 2286 C C . ASP A 1 275 ? 0.474 7.851 -7.359 1.00 89.56 275 ASP A C 1
ATOM 2288 O O . ASP A 1 275 ? -0.246 7.360 -6.489 1.00 89.56 275 ASP A O 1
ATOM 2292 N N . GLU A 1 276 ? 0.970 7.107 -8.355 1.00 88.31 276 GLU A N 1
ATOM 2293 C CA . GLU A 1 276 ? 0.741 5.658 -8.470 1.00 88.31 276 GLU A CA 1
ATOM 2294 C C . GLU A 1 276 ? 1.425 4.856 -7.349 1.00 88.31 276 GLU A C 1
ATOM 2296 O O . GLU A 1 276 ? 0.883 3.854 -6.875 1.00 88.31 276 GLU A O 1
ATOM 2301 N N . MET A 1 277 ? 2.613 5.286 -6.911 1.00 91.94 277 MET A N 1
ATOM 2302 C CA . MET A 1 277 ? 3.407 4.599 -5.886 1.00 91.94 277 MET A CA 1
ATOM 2303 C C . MET A 1 277 ? 3.069 5.019 -4.443 1.00 91.94 277 MET A C 1
ATOM 2305 O O . MET A 1 277 ? 3.299 4.241 -3.513 1.00 91.94 277 MET A O 1
ATOM 2309 N N . ASP A 1 278 ? 2.566 6.238 -4.227 1.00 95.56 278 ASP A N 1
ATOM 2310 C CA . ASP A 1 278 ? 2.229 6.798 -2.910 1.00 95.56 278 ASP A CA 1
ATOM 2311 C C . ASP A 1 278 ? 0.830 6.346 -2.433 1.00 95.56 278 ASP A C 1
ATOM 2313 O O . ASP A 1 278 ? -0.081 7.143 -2.203 1.00 95.56 278 ASP A O 1
ATOM 2317 N N . GLU A 1 279 ? 0.666 5.038 -2.213 1.00 97.06 279 GLU A N 1
ATOM 2318 C CA . GLU A 1 279 ? -0.591 4.427 -1.751 1.00 97.06 279 GLU A CA 1
ATOM 2319 C C . GLU A 1 279 ? -1.143 5.079 -0.475 1.00 97.06 279 GLU A C 1
ATOM 2321 O O . GLU A 1 279 ? -2.338 5.364 -0.386 1.00 97.06 279 GLU A O 1
ATOM 2326 N N . ALA A 1 280 ? -0.272 5.341 0.508 1.00 97.69 280 ALA A N 1
ATOM 2327 C CA . ALA A 1 280 ? -0.669 5.963 1.770 1.00 97.69 280 ALA A CA 1
ATOM 2328 C C . ALA A 1 280 ? -1.236 7.378 1.566 1.00 97.69 280 ALA A C 1
ATOM 2330 O O . ALA A 1 280 ? -2.213 7.753 2.211 1.00 97.69 280 ALA A O 1
ATOM 2331 N N . ILE A 1 281 ? -0.629 8.160 0.667 1.00 97.81 281 ILE A N 1
ATOM 2332 C CA . ILE A 1 281 ? -1.055 9.537 0.389 1.00 97.81 281 ILE A CA 1
ATOM 2333 C C . ILE A 1 281 ? -2.357 9.542 -0.400 1.00 97.81 281 ILE A C 1
ATOM 2335 O O . ILE A 1 281 ? -3.231 10.351 -0.103 1.00 97.81 281 ILE A O 1
ATOM 2339 N N . ARG A 1 282 ? -2.518 8.613 -1.347 1.00 96.94 282 ARG A N 1
ATOM 2340 C CA . ARG A 1 282 ? -3.764 8.444 -2.098 1.00 96.94 282 ARG A CA 1
ATOM 2341 C C . ARG A 1 282 ? -4.949 8.186 -1.163 1.00 96.94 282 ARG A C 1
ATOM 2343 O O . ARG A 1 282 ? -5.900 8.958 -1.174 1.00 96.94 282 ARG A O 1
ATOM 2350 N N . HIS A 1 283 ? -4.847 7.189 -0.279 1.00 97.94 283 HIS A N 1
ATOM 2351 C CA . HIS A 1 283 ? -5.907 6.900 0.701 1.00 97.94 283 HIS A CA 1
ATOM 2352 C C . HIS A 1 283 ? -6.144 8.053 1.684 1.00 97.94 283 HIS A C 1
ATOM 2354 O O . HIS A 1 283 ? -7.284 8.322 2.060 1.00 97.94 283 HIS A O 1
ATOM 2360 N N . LEU A 1 284 ? -5.085 8.756 2.103 1.00 98.25 284 LEU A N 1
ATOM 2361 C CA . LEU A 1 284 ? -5.218 9.920 2.979 1.00 98.25 284 LEU A CA 1
ATOM 2362 C C . LEU A 1 284 ? -5.953 11.080 2.299 1.00 98.25 284 LEU A C 1
ATOM 2364 O O . LEU A 1 284 ? -6.815 11.693 2.925 1.00 98.25 284 LEU A O 1
ATOM 2368 N N . ARG A 1 285 ? -5.622 11.376 1.040 1.00 97.81 285 ARG A N 1
ATOM 2369 C CA . ARG A 1 285 ? -6.277 12.414 0.235 1.00 97.81 285 ARG A CA 1
ATOM 2370 C C . ARG A 1 285 ? -7.769 12.116 0.103 1.00 97.81 285 ARG A C 1
ATOM 2372 O O . ARG A 1 285 ? -8.577 12.944 0.515 1.00 97.81 285 ARG A O 1
ATOM 2379 N N . ASP A 1 286 ? -8.106 10.899 -0.330 1.00 97.19 286 ASP A N 1
ATOM 2380 C CA . ASP A 1 286 ? -9.493 10.441 -0.469 1.00 97.19 286 ASP A CA 1
ATOM 2381 C C . ASP A 1 286 ? -10.258 10.577 0.854 1.00 97.19 286 ASP A C 1
ATOM 2383 O O . ASP A 1 286 ? -11.403 11.028 0.891 1.00 97.19 286 ASP A O 1
ATOM 2387 N N . LYS A 1 287 ? -9.613 10.230 1.973 1.00 97.75 287 LYS A N 1
ATOM 2388 C CA . LYS A 1 287 ? -10.227 10.338 3.294 1.00 97.75 287 LYS A CA 1
ATOM 2389 C C . LYS A 1 287 ? -10.453 11.777 3.727 1.00 97.75 287 LYS A C 1
ATOM 2391 O O . LYS A 1 287 ? -11.530 12.069 4.235 1.00 97.75 287 LYS A O 1
ATOM 2396 N N . ILE A 1 288 ? -9.463 12.653 3.558 1.00 97.69 288 ILE A N 1
ATOM 2397 C CA . ILE A 1 288 ? -9.597 14.079 3.876 1.00 97.69 288 ILE A CA 1
ATOM 2398 C C . ILE A 1 288 ? -10.771 14.664 3.096 1.00 97.69 288 ILE A C 1
ATOM 2400 O O . ILE A 1 288 ? -11.620 15.319 3.695 1.00 97.69 288 ILE A O 1
ATOM 2404 N N . ASP A 1 289 ? -10.873 14.367 1.802 1.00 97.19 289 ASP A N 1
ATOM 2405 C CA . ASP A 1 289 ? -11.976 14.851 0.973 1.00 97.19 289 ASP A CA 1
ATOM 2406 C C . ASP A 1 289 ? -13.345 14.348 1.446 1.00 97.19 289 ASP A C 1
ATOM 2408 O O . ASP A 1 289 ? -14.307 15.112 1.427 1.00 97.19 289 ASP A O 1
ATOM 2412 N N . GLN A 1 290 ? -13.435 13.114 1.949 1.00 96.69 290 GLN A N 1
ATOM 2413 C CA . GLN A 1 290 ? -14.679 12.569 2.507 1.00 96.69 290 GLN A CA 1
ATOM 2414 C C . GLN A 1 290 ? -15.112 13.234 3.824 1.00 96.69 290 GLN A C 1
ATOM 2416 O O . GLN A 1 290 ? -16.310 13.318 4.103 1.00 96.69 290 GLN A O 1
ATOM 2421 N N . VAL A 1 291 ? -14.163 13.648 4.673 1.00 94.44 291 VAL A N 1
ATOM 2422 C CA . VAL A 1 291 ? -14.466 14.020 6.069 1.00 94.44 291 VAL A CA 1
ATOM 2423 C C . VAL A 1 291 ? -14.323 15.506 6.374 1.00 94.44 291 VAL A C 1
ATOM 2425 O O . VAL A 1 291 ? -14.928 15.955 7.343 1.00 94.44 291 VAL A O 1
ATOM 2428 N N . LYS A 1 292 ? -13.575 16.278 5.574 1.00 95.06 292 LYS A N 1
ATOM 2429 C CA . LYS A 1 292 ? -13.243 17.687 5.871 1.00 95.06 292 LYS A CA 1
ATOM 2430 C C . LYS A 1 292 ? -14.460 18.591 6.092 1.00 95.06 292 LYS A C 1
ATOM 2432 O O . LYS A 1 292 ? -14.379 19.559 6.843 1.00 95.06 292 LYS A O 1
ATOM 2437 N N . ASP A 1 293 ? -15.591 18.261 5.473 1.00 94.06 293 ASP A N 1
ATOM 2438 C CA . ASP A 1 293 ? -16.822 19.049 5.583 1.00 94.06 293 ASP A CA 1
ATOM 2439 C C . ASP A 1 293 ? -17.723 18.613 6.750 1.00 94.06 293 ASP A C 1
ATOM 2441 O O . ASP A 1 293 ? -18.543 19.407 7.221 1.00 94.06 293 ASP A O 1
ATOM 2445 N N . ASN A 1 294 ? -17.540 17.381 7.239 1.00 90.50 294 ASN A N 1
ATOM 2446 C CA . ASN A 1 294 ? -18.449 16.698 8.169 1.00 90.50 294 ASN A CA 1
ATOM 2447 C C . ASN A 1 294 ? -17.817 16.349 9.526 1.00 90.50 294 ASN A C 1
ATOM 2449 O O . ASN A 1 294 ? -18.528 15.954 10.447 1.00 90.50 294 ASN A O 1
ATOM 2453 N N . ALA A 1 295 ? -16.497 16.458 9.655 1.00 84.12 295 ALA A N 1
ATOM 2454 C CA . ALA A 1 295 ? -15.763 16.183 10.879 1.00 84.12 295 ALA A CA 1
ATOM 2455 C C . ALA A 1 295 ? -14.955 17.412 11.299 1.00 84.12 295 ALA A C 1
ATOM 2457 O O . ALA A 1 295 ? -14.437 18.148 10.464 1.00 84.12 295 ALA A O 1
ATOM 2458 N N . ASP A 1 296 ? -14.795 17.603 12.606 1.00 81.44 296 ASP A N 1
ATOM 2459 C CA . ASP A 1 296 ? -13.944 18.675 13.135 1.00 81.44 296 ASP A CA 1
ATOM 2460 C C . ASP A 1 296 ? -12.451 18.316 13.048 1.00 81.44 296 ASP A C 1
ATOM 2462 O O . ASP A 1 296 ? -11.587 19.194 13.016 1.00 81.44 296 ASP A O 1
ATOM 2466 N N . TRP A 1 297 ? -12.133 17.019 13.016 1.00 86.50 297 TRP A N 1
ATOM 2467 C CA . TRP A 1 297 ? -10.770 16.497 13.051 1.00 86.50 297 TRP A CA 1
ATOM 2468 C C . TRP A 1 297 ? -10.633 15.156 12.325 1.00 86.50 297 TRP A C 1
ATOM 2470 O O . TRP A 1 297 ? -11.624 14.470 12.074 1.00 86.50 297 TRP A O 1
ATOM 2480 N N . LEU A 1 298 ? -9.390 14.775 12.022 1.00 89.38 298 LEU A N 1
ATOM 2481 C CA . LEU A 1 298 ? -9.011 13.462 11.493 1.00 89.38 298 LEU A CA 1
ATOM 2482 C C . LEU A 1 298 ? -7.736 12.967 12.190 1.00 89.38 298 LEU A C 1
ATOM 2484 O O . LEU A 1 298 ? -6.712 13.653 12.192 1.00 89.38 298 LEU A O 1
ATOM 2488 N N . GLU A 1 299 ? -7.796 11.774 12.782 1.00 90.44 299 GLU A N 1
ATOM 2489 C CA . GLU A 1 299 ? -6.622 11.058 13.283 1.00 90.44 299 GLU A CA 1
ATOM 2490 C C . GLU A 1 299 ? -6.039 10.169 12.181 1.00 90.44 299 GLU A C 1
ATOM 2492 O O . GLU A 1 299 ? -6.726 9.321 11.615 1.00 90.44 299 GLU A O 1
ATOM 2497 N N . ILE A 1 300 ? -4.753 10.361 11.897 1.00 94.81 300 ILE A N 1
ATOM 2498 C CA . ILE A 1 300 ? -4.001 9.704 10.834 1.00 94.81 300 ILE A CA 1
ATOM 2499 C C . ILE A 1 300 ? -2.939 8.812 11.469 1.00 94.81 300 ILE A C 1
ATOM 2501 O O . ILE A 1 300 ? -1.898 9.275 11.937 1.00 94.81 300 ILE A O 1
ATOM 2505 N N . ILE A 1 301 ? -3.182 7.510 11.454 1.00 93.50 301 ILE A N 1
ATOM 2506 C CA . ILE A 1 301 ? -2.305 6.504 12.033 1.00 93.50 301 ILE A CA 1
ATOM 2507 C C . ILE A 1 301 ? -1.298 6.066 10.959 1.00 93.50 301 ILE A C 1
ATOM 2509 O O . ILE A 1 301 ? -1.630 5.367 10.008 1.00 93.50 301 ILE A O 1
ATOM 2513 N N . VAL A 1 302 ? -0.048 6.504 11.110 1.00 94.38 302 VAL A N 1
ATOM 2514 C CA . VAL A 1 302 ? 1.078 6.267 10.179 1.00 94.38 302 VAL A CA 1
ATOM 2515 C C . VAL A 1 302 ? 2.029 5.161 10.641 1.00 94.38 302 VAL A C 1
ATOM 2517 O O . VAL A 1 302 ? 2.890 4.709 9.885 1.00 94.38 302 VAL A O 1
ATOM 2520 N N . GLY A 1 303 ? 1.886 4.759 11.900 1.00 88.75 303 GLY A N 1
ATOM 2521 C CA . GLY A 1 303 ? 2.652 3.716 12.550 1.00 88.75 303 GLY A CA 1
ATOM 2522 C C . GLY A 1 303 ? 3.974 4.115 13.167 1.00 88.75 303 GLY A C 1
ATOM 2523 O O . GLY A 1 303 ? 4.673 5.015 12.710 1.00 88.75 303 GLY A O 1
ATOM 2524 N N . ALA A 1 304 ? 4.306 3.421 14.257 1.00 83.06 304 ALA A N 1
ATOM 2525 C CA . ALA A 1 304 ? 5.461 3.735 15.093 1.00 83.06 304 ALA A CA 1
ATOM 2526 C C . ALA A 1 304 ? 6.801 3.281 14.483 1.00 83.06 304 ALA A C 1
ATOM 2528 O O . ALA A 1 304 ? 7.859 3.690 14.955 1.00 83.06 304 ALA A O 1
ATOM 2529 N N . GLY A 1 305 ? 6.779 2.485 13.408 1.00 81.62 305 GLY A N 1
ATOM 2530 C CA . GLY A 1 305 ? 7.981 2.073 12.674 1.00 81.62 305 GLY A CA 1
ATOM 2531 C C . GLY A 1 305 ? 8.779 0.927 13.300 1.00 81.62 305 GLY A C 1
ATOM 2532 O O . GLY A 1 305 ? 9.859 0.627 12.804 1.00 81.62 305 GLY A O 1
ATOM 2533 N N . HIS A 1 306 ? 8.262 0.264 14.339 1.00 73.50 306 HIS A N 1
ATOM 2534 C CA . HIS A 1 306 ? 8.967 -0.826 15.030 1.00 73.50 306 HIS A CA 1
ATOM 2535 C C . HIS A 1 306 ? 9.291 -2.032 14.132 1.00 73.50 306 HIS A C 1
ATOM 2537 O O . HIS A 1 306 ? 10.312 -2.676 14.345 1.00 73.50 306 HIS A O 1
ATOM 2543 N N . HIS A 1 307 ? 8.486 -2.273 13.094 1.00 65.19 307 HIS A N 1
ATOM 2544 C CA . HIS A 1 307 ? 8.610 -3.435 12.200 1.00 65.19 307 HIS A CA 1
ATOM 2545 C C . HIS A 1 307 ? 9.201 -3.100 10.822 1.00 65.19 307 HIS A C 1
ATOM 2547 O O . HIS A 1 307 ? 9.113 -3.890 9.884 1.00 65.19 307 HIS A O 1
ATOM 2553 N N . SER A 1 308 ? 9.775 -1.906 10.626 1.00 66.75 308 SER A N 1
ATOM 2554 C CA . SER A 1 308 ? 10.528 -1.668 9.392 1.00 66.75 308 SER A CA 1
ATOM 2555 C C . SER A 1 308 ? 11.947 -2.220 9.556 1.00 66.75 308 SER A C 1
ATOM 2557 O O . SER A 1 308 ? 12.580 -2.027 10.589 1.00 66.75 308 SER A O 1
ATOM 2559 N N . ARG A 1 309 ? 12.485 -2.901 8.531 1.00 61.22 309 ARG A N 1
ATOM 2560 C CA . ARG A 1 309 ? 13.826 -3.537 8.574 1.00 61.22 309 ARG A CA 1
ATOM 2561 C C . ARG A 1 309 ? 14.971 -2.597 8.980 1.00 61.22 309 ARG A C 1
ATOM 2563 O O . ARG A 1 309 ? 16.018 -3.068 9.400 1.00 61.22 309 ARG A O 1
ATOM 2570 N N . ALA A 1 310 ? 14.781 -1.288 8.822 1.00 67.25 310 ALA A N 1
ATOM 2571 C CA . ALA A 1 310 ? 15.741 -0.255 9.206 1.00 67.25 310 ALA A CA 1
ATOM 2572 C C . ALA A 1 310 ? 15.267 0.597 10.401 1.00 67.25 310 ALA A C 1
ATOM 2574 O O . ALA A 1 310 ? 15.891 1.608 10.700 1.00 67.25 310 ALA A O 1
ATOM 2575 N N . GLN A 1 311 ? 14.129 0.257 11.021 1.00 66.75 311 GLN A N 1
ATOM 2576 C CA . GLN A 1 311 ? 13.393 1.082 11.994 1.00 66.75 311 GLN A CA 1
ATOM 2577 C C . GLN A 1 311 ? 13.076 2.509 11.496 1.00 66.75 311 GLN A C 1
ATOM 2579 O O . GLN A 1 311 ? 12.734 3.405 12.265 1.00 66.75 311 GLN A O 1
ATOM 2584 N N . LEU A 1 312 ? 13.165 2.737 10.182 1.00 75.12 312 LEU A N 1
ATOM 2585 C CA . LEU A 1 312 ? 12.824 3.995 9.536 1.00 75.12 312 LEU A CA 1
ATOM 2586 C C . LEU A 1 312 ? 11.322 4.034 9.247 1.00 75.12 312 LEU A C 1
ATOM 2588 O O . LEU A 1 312 ? 10.793 3.197 8.507 1.00 75.12 312 LEU A O 1
ATOM 2592 N N . GLN A 1 313 ? 10.632 5.021 9.816 1.00 83.12 313 GLN A N 1
ATOM 2593 C CA . GLN A 1 313 ? 9.253 5.348 9.464 1.00 83.12 313 GLN A CA 1
ATOM 2594 C C . GLN A 1 313 ? 9.236 6.014 8.082 1.00 83.12 313 GLN A C 1
ATOM 2596 O O . GLN A 1 313 ? 9.635 7.167 7.954 1.00 83.12 313 GLN A O 1
ATOM 2601 N N . LYS A 1 314 ? 8.780 5.312 7.038 1.00 92.12 314 LYS A N 1
ATOM 2602 C CA . LYS A 1 314 ? 8.685 5.894 5.684 1.00 92.12 314 LYS A CA 1
ATOM 2603 C C . LYS A 1 314 ? 7.403 6.708 5.468 1.00 92.12 314 LYS A C 1
ATOM 2605 O O . LYS A 1 314 ? 7.436 7.729 4.792 1.00 92.12 314 LYS A O 1
ATOM 2610 N N . ILE A 1 315 ? 6.295 6.275 6.073 1.00 95.12 315 ILE A N 1
ATOM 2611 C CA . ILE A 1 315 ? 4.967 6.878 5.881 1.00 95.12 315 ILE A CA 1
ATOM 2612 C C . ILE A 1 315 ? 4.864 8.228 6.598 1.00 95.12 315 ILE A C 1
ATOM 2614 O O . ILE A 1 315 ? 4.463 9.217 5.994 1.00 95.12 315 ILE A O 1
ATOM 2618 N N . SER A 1 316 ? 5.286 8.295 7.866 1.00 94.81 316 SER A N 1
ATOM 2619 C CA . SER A 1 316 ? 5.174 9.502 8.700 1.00 94.81 316 SER A CA 1
ATOM 2620 C C . SER A 1 316 ? 5.804 10.755 8.058 1.00 94.81 316 SER A C 1
ATOM 2622 O O . SER A 1 316 ? 5.096 11.752 7.920 1.00 94.81 316 SER A O 1
ATOM 2624 N N . PRO A 1 317 ? 7.065 10.744 7.568 1.00 95.19 317 PRO A N 1
ATOM 2625 C CA . PRO A 1 317 ? 7.646 11.909 6.895 1.00 95.19 317 PRO A CA 1
ATOM 2626 C C . PRO A 1 317 ? 6.878 12.340 5.639 1.00 95.19 317 PRO A C 1
ATOM 2628 O O . PRO A 1 317 ? 6.712 13.535 5.403 1.00 95.19 317 PRO A O 1
ATOM 2631 N N . LYS A 1 318 ? 6.388 11.375 4.851 1.00 95.94 318 LYS A N 1
ATOM 2632 C CA . LYS A 1 318 ? 5.621 11.630 3.625 1.00 95.94 318 LYS A CA 1
ATOM 2633 C C . LYS A 1 318 ? 4.271 12.269 3.921 1.00 95.94 318 LYS A C 1
ATOM 2635 O O . LYS A 1 318 ? 3.935 13.275 3.308 1.00 95.94 318 LYS A O 1
ATOM 2640 N N . VAL A 1 319 ? 3.546 11.742 4.905 1.00 97.12 319 VAL A N 1
ATOM 2641 C CA . VAL A 1 319 ? 2.267 12.309 5.348 1.00 97.12 319 VAL A CA 1
ATOM 2642 C C . VAL A 1 319 ? 2.459 13.727 5.879 1.00 97.12 319 VAL A C 1
ATOM 2644 O O . VAL A 1 319 ? 1.726 14.622 5.485 1.00 97.12 319 VAL A O 1
ATOM 2647 N N . LYS A 1 320 ? 3.478 13.971 6.709 1.00 97.25 320 LYS A N 1
ATOM 2648 C CA . LYS A 1 320 ? 3.777 15.317 7.228 1.00 97.25 320 LYS A CA 1
ATOM 2649 C C . LYS A 1 320 ? 4.064 16.325 6.118 1.00 97.25 320 LYS A C 1
ATOM 2651 O O . LYS A 1 320 ? 3.574 17.448 6.177 1.00 97.25 320 LYS A O 1
ATOM 2656 N N . LYS A 1 321 ? 4.852 15.919 5.117 1.00 96.62 321 LYS A N 1
ATOM 2657 C CA . LYS A 1 321 ? 5.135 16.740 3.936 1.00 96.62 321 LYS A CA 1
ATOM 2658 C C . LYS A 1 321 ? 3.850 17.039 3.159 1.00 96.62 321 LYS A C 1
ATOM 2660 O O . LYS A 1 321 ? 3.585 18.200 2.883 1.00 96.62 321 LYS A O 1
ATOM 2665 N N . PHE A 1 322 ? 3.037 16.018 2.893 1.00 97.19 322 PHE A N 1
ATOM 2666 C CA . PHE A 1 322 ? 1.757 16.168 2.201 1.00 97.19 322 PHE A CA 1
ATOM 2667 C C . PHE A 1 322 ? 0.795 17.113 2.940 1.00 97.19 322 PHE A C 1
ATOM 2669 O O . PHE A 1 322 ? 0.206 17.993 2.323 1.00 97.19 322 PHE A O 1
ATOM 2676 N N . LEU A 1 323 ? 0.669 16.987 4.265 1.00 97.38 323 LEU A N 1
ATOM 2677 C CA . LEU A 1 323 ? -0.169 17.883 5.069 1.00 97.38 323 LEU A CA 1
ATOM 2678 C C . LEU A 1 323 ? 0.323 19.335 5.006 1.00 97.38 323 LEU A C 1
ATOM 2680 O O . LEU A 1 323 ? -0.490 20.235 4.818 1.00 97.38 323 LEU A O 1
ATOM 2684 N N . ALA A 1 324 ? 1.639 19.558 5.083 1.00 97.06 324 ALA A N 1
ATOM 2685 C CA . ALA A 1 324 ? 2.225 20.891 4.950 1.00 97.06 324 ALA A CA 1
ATOM 2686 C C . ALA A 1 324 ? 1.989 21.500 3.555 1.00 97.06 324 ALA A C 1
ATOM 2688 O O . ALA A 1 324 ? 1.650 22.676 3.454 1.00 97.06 324 ALA A O 1
ATOM 2689 N N . GLU A 1 325 ? 2.116 20.705 2.486 1.00 96.12 325 GLU A N 1
ATOM 2690 C CA . GLU A 1 325 ? 1.821 21.128 1.106 1.00 96.12 325 GLU A CA 1
ATOM 2691 C C . GLU A 1 325 ? 0.340 21.485 0.910 1.00 96.12 325 GLU A C 1
ATOM 2693 O O . GLU A 1 325 ? 0.017 22.402 0.161 1.00 96.12 325 GLU A O 1
ATOM 2698 N N . MET A 1 326 ? -0.552 20.799 1.625 1.00 96.81 326 MET A N 1
ATOM 2699 C CA . MET A 1 326 ? -1.989 21.080 1.651 1.00 96.81 326 MET A CA 1
ATOM 2700 C C . MET A 1 326 ? -2.373 22.249 2.579 1.00 96.81 326 MET A C 1
ATOM 2702 O O . MET A 1 326 ? -3.547 22.610 2.635 1.00 96.81 326 MET A O 1
ATOM 2706 N N . GLY A 1 327 ? -1.420 22.829 3.317 1.00 96.50 327 GLY A N 1
ATOM 2707 C CA . GLY A 1 327 ? -1.673 23.913 4.271 1.00 96.50 327 GLY A CA 1
ATOM 2708 C C . GLY A 1 327 ? -2.354 23.474 5.573 1.00 96.50 327 GLY A C 1
ATOM 2709 O O . GLY A 1 327 ? -2.919 24.312 6.271 1.00 96.50 327 GLY A O 1
ATOM 2710 N N . TRP A 1 328 ? -2.314 22.182 5.913 1.00 95.38 328 TRP A N 1
ATOM 2711 C CA . TRP A 1 328 ? -2.869 21.661 7.162 1.00 95.38 328 TRP A CA 1
ATOM 2712 C C . TRP A 1 328 ? -1.814 21.621 8.265 1.00 95.38 328 TRP A C 1
ATOM 2714 O O . TRP A 1 328 ? -0.771 20.971 8.137 1.00 95.38 328 TRP A O 1
ATOM 2724 N N . GLU A 1 329 ? -2.125 22.257 9.392 1.00 90.81 329 GLU A N 1
ATOM 2725 C CA . GLU A 1 329 ? -1.385 22.046 10.631 1.00 90.81 329 GLU A CA 1
ATOM 2726 C C . GLU A 1 329 ? -1.740 20.685 11.233 1.00 90.81 329 GLU A C 1
ATOM 2728 O O . GLU A 1 329 ? -2.874 20.207 11.135 1.00 90.81 329 GLU A O 1
ATOM 2733 N N . TYR A 1 330 ? -0.753 20.047 11.859 1.00 91.25 330 TYR A N 1
ATOM 2734 C CA . TYR A 1 330 ? -0.948 18.769 12.523 1.00 91.25 330 TYR A CA 1
ATOM 2735 C C . TYR A 1 330 ? -0.255 18.728 13.880 1.00 91.25 330 TYR A C 1
ATOM 2737 O O . TYR A 1 330 ? 0.829 19.279 14.077 1.00 91.25 330 TYR A O 1
ATOM 2745 N N . GLU A 1 331 ? -0.848 17.975 14.798 1.00 84.06 331 GLU A N 1
ATOM 2746 C CA . GLU A 1 331 ? -0.234 17.596 16.063 1.00 84.06 331 GLU A CA 1
ATOM 2747 C C . GLU A 1 331 ? 0.145 16.116 16.018 1.00 84.06 331 GLU A C 1
ATOM 2749 O O . GLU A 1 331 ? -0.581 15.284 15.478 1.00 84.06 331 GLU A O 1
ATOM 2754 N N . LEU A 1 332 ? 1.283 15.739 16.600 1.00 80.81 332 LEU A N 1
ATOM 2755 C CA . LEU A 1 332 ? 1.555 14.318 16.827 1.00 80.81 332 LEU A CA 1
ATOM 2756 C C . LEU A 1 332 ? 0.520 13.801 17.831 1.00 80.81 332 LEU A C 1
ATOM 2758 O O . LEU A 1 332 ? 0.323 14.463 18.834 1.00 80.81 332 LEU A O 1
ATOM 2762 N N . CYS A 1 333 ? -0.112 12.649 17.577 1.00 70.50 333 CYS A N 1
ATOM 2763 C CA . CYS A 1 333 ? -1.016 11.895 18.475 1.00 70.50 333 CYS A CA 1
ATOM 2764 C C . CYS A 1 333 ? -0.340 10.685 19.146 1.00 70.50 333 CYS A C 1
ATOM 2766 O O . CYS A 1 333 ? -0.808 10.236 20.186 1.00 70.50 333 CYS A O 1
ATOM 2768 N N . ASN A 1 334 ? 0.795 10.225 18.602 1.00 77.50 334 ASN A N 1
ATOM 2769 C CA . ASN A 1 334 ? 1.868 9.443 19.244 1.00 77.50 334 ASN A CA 1
ATOM 2770 C C . ASN A 1 334 ? 2.988 9.191 18.247 1.00 77.50 334 ASN A C 1
ATOM 2772 O O . ASN A 1 334 ? 3.019 9.814 17.187 1.00 77.50 334 ASN A O 1
ATOM 2776 N N . LYS A 1 335 ? 3.938 8.310 18.591 1.00 77.69 335 LYS A N 1
ATOM 2777 C CA . LYS A 1 335 ? 5.022 7.936 17.674 1.00 77.69 335 LYS A CA 1
ATOM 2778 C C . LYS A 1 335 ? 4.505 7.437 16.322 1.00 77.69 335 LYS A C 1
ATOM 2780 O O . LYS A 1 335 ? 5.259 7.494 15.357 1.00 77.69 335 LYS A O 1
ATOM 2785 N N . GLY A 1 336 ? 3.263 6.955 16.253 1.00 84.25 336 GLY A N 1
ATOM 2786 C CA . GLY A 1 336 ? 2.644 6.422 15.047 1.00 84.25 336 GLY A CA 1
ATOM 2787 C C . GLY A 1 336 ? 1.323 7.069 14.649 1.00 84.25 336 GLY A C 1
ATOM 2788 O O . GLY A 1 336 ? 0.612 6.471 13.849 1.00 84.25 336 GLY A O 1
ATOM 2789 N N . SER A 1 337 ? 0.973 8.245 15.169 1.00 87.88 337 SER A N 1
ATOM 2790 C CA . SER A 1 337 ? -0.295 8.902 14.840 1.00 87.88 337 SER A CA 1
ATOM 2791 C C . SER A 1 337 ? -0.140 10.419 14.768 1.00 87.88 337 SER A C 1
ATOM 2793 O O . SER A 1 337 ? 0.659 11.005 15.503 1.00 87.88 337 SER A O 1
ATOM 2795 N N . LEU A 1 338 ? -0.903 11.048 13.880 1.00 88.94 338 LEU A N 1
ATOM 2796 C CA . LEU A 1 338 ? -1.009 12.490 13.665 1.00 88.94 338 LEU A CA 1
ATOM 2797 C C . LEU A 1 338 ? -2.478 12.897 13.805 1.00 88.94 338 LEU A C 1
ATOM 2799 O O . LEU A 1 338 ? -3.370 12.108 13.518 1.00 88.94 338 LEU A O 1
ATOM 2803 N N . LEU A 1 339 ? -2.739 14.128 14.211 1.00 87.25 339 LEU A N 1
ATOM 2804 C CA . LEU A 1 339 ? -4.069 14.716 14.238 1.00 87.25 339 LEU A CA 1
ATOM 2805 C C . LEU A 1 339 ? -4.069 15.977 13.399 1.00 87.25 339 LEU A C 1
ATOM 2807 O O . LEU A 1 339 ? -3.217 16.835 13.609 1.00 87.25 339 LEU A O 1
ATOM 2811 N N . ILE A 1 340 ? -5.065 16.107 12.535 1.00 90.38 340 ILE A N 1
ATOM 2812 C CA . ILE A 1 340 ? -5.400 17.378 11.897 1.00 90.38 340 ILE A CA 1
ATOM 2813 C C . ILE A 1 340 ? -6.776 17.838 12.359 1.00 90.38 340 ILE A C 1
ATOM 2815 O O . ILE A 1 340 ? -7.647 17.019 12.662 1.00 90.38 340 ILE A O 1
ATOM 2819 N N . THR A 1 341 ? -6.968 19.149 12.407 1.00 86.56 341 THR A N 1
ATOM 2820 C CA . THR A 1 341 ? -8.251 19.793 12.701 1.00 86.56 341 THR A CA 1
ATOM 2821 C C . THR A 1 341 ? -8.687 20.589 11.481 1.00 86.56 341 THR A C 1
ATOM 2823 O O . THR A 1 341 ? -7.924 21.418 10.991 1.00 86.56 341 THR A O 1
ATOM 2826 N N . PHE A 1 342 ? -9.900 20.348 10.989 1.00 86.88 342 PHE A N 1
ATOM 2827 C CA . PHE A 1 342 ? -10.436 21.056 9.820 1.00 86.88 342 PHE A CA 1
ATOM 2828 C C . PHE A 1 342 ? -11.046 22.406 10.190 1.00 86.88 342 PHE A C 1
ATOM 2830 O O . PHE A 1 342 ? -11.125 23.311 9.362 1.00 86.88 342 PHE A O 1
ATOM 2837 N N . ARG A 1 343 ? -11.498 22.534 11.439 1.00 79.38 343 ARG A N 1
ATOM 2838 C CA . ARG A 1 343 ? -12.118 23.734 12.001 1.00 79.38 343 ARG A CA 1
ATOM 2839 C C . ARG A 1 343 ? -11.603 23.934 13.418 1.00 79.38 343 ARG A C 1
ATOM 2841 O O . ARG A 1 343 ? -11.180 22.977 14.069 1.00 79.38 343 ARG A O 1
ATOM 2848 N N . GLU A 1 344 ? -11.663 25.171 13.904 1.00 67.50 344 GLU A N 1
ATOM 2849 C CA . GLU A 1 344 ? -11.467 25.428 15.328 1.00 67.50 344 GLU A CA 1
ATOM 2850 C C . GLU A 1 344 ? -12.491 24.594 16.108 1.00 67.50 344 GLU A C 1
ATOM 2852 O O . GLU A 1 344 ? -13.695 24.654 15.838 1.00 67.50 344 GLU A O 1
ATOM 2857 N N . TYR A 1 345 ? -12.006 23.744 17.016 1.00 54.56 345 TYR A N 1
ATOM 2858 C CA . TYR A 1 345 ? -12.869 22.852 17.778 1.00 54.56 345 TYR A CA 1
ATOM 2859 C C . TYR A 1 345 ? -13.748 23.677 18.724 1.00 54.56 345 TYR A C 1
ATOM 2861 O O . TYR A 1 345 ? -13.353 24.012 19.840 1.00 54.56 345 TYR A O 1
ATOM 2869 N N . ASN A 1 346 ? -14.961 23.979 18.267 1.00 47.69 346 ASN A N 1
ATOM 2870 C CA . ASN A 1 346 ? -15.967 24.734 19.016 1.00 47.69 346 ASN A CA 1
ATOM 2871 C C . ASN A 1 346 ? -16.907 23.821 19.826 1.00 47.69 346 ASN A C 1
ATOM 2873 O O . ASN A 1 346 ? -17.824 24.296 20.500 1.00 47.69 346 ASN A O 1
ATOM 2877 N N . GLY A 1 347 ? -16.687 22.503 19.770 1.00 48.16 347 GLY A N 1
ATOM 2878 C CA . GLY A 1 347 ? -17.440 21.517 20.535 1.00 48.16 347 GLY A CA 1
ATOM 2879 C C . GLY A 1 347 ? -17.158 21.588 22.039 1.00 48.16 347 GLY A C 1
ATOM 2880 O O . GLY A 1 347 ? -16.081 21.974 22.498 1.00 48.16 347 GLY A O 1
ATOM 2881 N N . LYS A 1 348 ? -18.124 21.151 22.853 1.00 42.72 348 LYS A N 1
ATOM 2882 C CA . LYS A 1 348 ? -17.878 20.900 24.282 1.00 42.72 348 LYS A CA 1
ATOM 2883 C C . LYS A 1 348 ? -17.001 19.646 24.417 1.00 42.72 348 LYS A C 1
ATOM 2885 O O . LYS A 1 348 ? -17.128 18.703 23.645 1.00 42.72 348 LYS A O 1
ATOM 2890 N N . GLN A 1 349 ? -16.034 19.667 25.333 1.00 43.84 349 GLN A N 1
ATOM 2891 C CA . GLN A 1 349 ? -14.947 18.675 25.403 1.00 43.84 349 GLN A CA 1
ATOM 2892 C C . GLN A 1 349 ? -15.476 17.234 25.572 1.00 43.84 349 GLN A C 1
ATOM 2894 O O . GLN A 1 349 ? -16.308 17.015 26.456 1.00 43.84 349 GLN A O 1
ATOM 2899 N N . PRO A 1 350 ? -14.989 16.240 24.798 1.00 40.75 350 PRO A N 1
ATOM 2900 C CA . PRO A 1 350 ? -15.472 14.874 24.924 1.00 40.75 350 PRO A CA 1
ATOM 2901 C C . PRO A 1 350 ? -15.014 14.271 26.254 1.00 40.75 350 PRO A C 1
ATOM 2903 O O . PRO A 1 350 ? -13.873 14.443 26.691 1.00 40.75 350 PRO A O 1
ATOM 2906 N N . CYS A 1 351 ? -15.938 13.572 26.909 1.00 44.53 351 CYS A N 1
ATOM 2907 C CA . CYS A 1 351 ? -15.792 13.034 28.258 1.00 44.53 351 CYS A CA 1
ATOM 2908 C C . CYS A 1 351 ? -14.841 11.841 28.357 1.00 44.53 351 CYS A C 1
ATOM 2910 O O . CYS A 1 351 ? -14.433 11.527 29.464 1.00 44.53 351 CYS A O 1
ATOM 2912 N N . ARG A 1 352 ? -14.480 11.185 27.250 1.00 47.06 352 ARG A N 1
ATOM 2913 C CA . ARG A 1 352 ? -13.607 10.008 27.238 1.00 47.06 352 ARG A CA 1
ATOM 2914 C C . ARG A 1 352 ? -12.610 10.157 26.100 1.00 47.06 352 ARG A C 1
ATOM 2916 O O . ARG A 1 352 ? -13.002 10.258 24.942 1.00 47.06 352 ARG A O 1
ATOM 2923 N N . ALA A 1 353 ? -11.329 10.203 26.435 1.00 48.75 353 ALA A N 1
ATOM 2924 C CA . ALA A 1 353 ? -10.267 10.220 25.442 1.00 48.75 353 ALA A CA 1
ATOM 2925 C C . ALA A 1 353 ? -9.135 9.293 25.839 1.00 48.75 353 ALA A C 1
ATOM 2927 O O . ALA A 1 353 ? -8.812 9.155 27.022 1.00 48.75 353 ALA A O 1
ATOM 2928 N N . THR A 1 354 ? -8.540 8.676 24.826 1.00 51.78 354 THR A N 1
ATOM 2929 C CA . THR A 1 354 ? -7.260 7.997 24.958 1.00 51.78 354 THR A CA 1
ATOM 2930 C C . THR A 1 354 ? -6.176 9.067 24.934 1.00 51.78 354 THR A C 1
ATOM 2932 O O . THR A 1 354 ? -5.984 9.774 23.950 1.00 51.78 354 THR A O 1
ATOM 2935 N N . PHE A 1 355 ? -5.515 9.230 26.066 1.00 57.25 355 PHE A N 1
ATOM 2936 C CA . PHE A 1 355 ? -4.343 10.055 26.268 1.00 57.25 355 PHE A CA 1
ATOM 2937 C C . PHE A 1 355 ? -3.103 9.214 26.017 1.00 57.25 355 PHE A C 1
ATOM 2939 O O . PHE A 1 355 ? -3.078 8.013 26.287 1.00 57.25 355 PHE A O 1
ATOM 2946 N N . TYR A 1 356 ? -2.049 9.871 25.566 1.00 58.47 356 TYR A N 1
ATOM 2947 C CA . TYR A 1 356 ? -0.805 9.222 25.194 1.00 58.47 356 TYR A CA 1
ATOM 2948 C C . TYR A 1 356 ? 0.343 9.888 25.966 1.00 58.47 356 TYR A C 1
ATOM 2950 O O . TYR A 1 356 ? 0.315 11.091 26.253 1.00 58.47 356 TYR A O 1
ATOM 2958 N N . CYS A 1 357 ? 1.350 9.113 26.371 1.00 58.72 357 CYS A N 1
ATOM 2959 C CA . CYS A 1 357 ? 2.555 9.6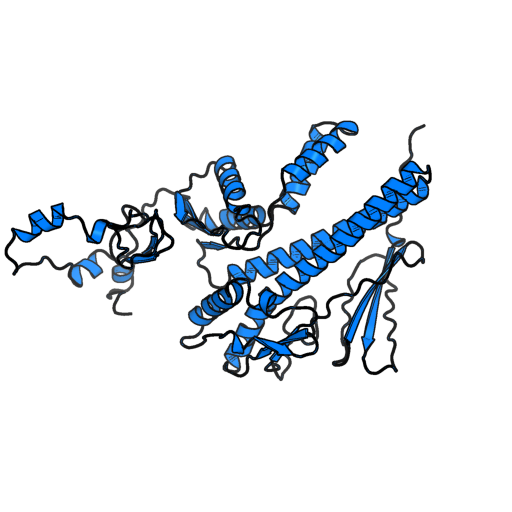77 26.977 1.00 58.72 357 CYS A CA 1
ATOM 2960 C C . CYS A 1 357 ? 3.459 10.276 25.893 1.00 58.72 357 CYS A C 1
ATOM 2962 O O . CYS A 1 357 ? 3.785 9.610 24.919 1.00 58.72 357 CYS A O 1
ATOM 2964 N N . SER A 1 358 ? 3.930 11.512 26.068 1.00 55.91 358 SER A N 1
ATOM 2965 C CA . SER A 1 358 ? 4.841 12.144 25.098 1.00 55.91 358 SER A CA 1
ATOM 2966 C C . SER A 1 358 ? 6.271 11.583 25.131 1.00 55.91 358 SER A C 1
ATOM 2968 O O . SER A 1 358 ? 7.079 11.913 24.268 1.00 55.91 358 SER A O 1
ATOM 2970 N N . GLU A 1 359 ? 6.612 10.772 26.138 1.00 61.88 359 GLU A N 1
ATOM 2971 C CA . GLU A 1 359 ? 7.966 10.242 26.359 1.00 61.88 359 GLU A CA 1
ATOM 2972 C C . GLU A 1 359 ? 8.047 8.701 26.285 1.00 61.88 359 GLU A C 1
ATOM 2974 O O . GLU A 1 359 ? 9.150 8.163 26.197 1.00 61.88 359 GLU A O 1
ATOM 2979 N N . CYS A 1 360 ? 6.918 7.979 26.281 1.00 66.00 360 CYS A N 1
ATOM 2980 C CA . CYS A 1 360 ? 6.876 6.515 26.140 1.00 66.00 360 CYS A CA 1
ATOM 2981 C C . CYS A 1 360 ? 5.615 6.038 25.400 1.00 66.00 360 CYS A C 1
ATOM 2983 O O . CYS A 1 360 ? 4.751 6.839 25.068 1.00 66.00 360 CYS A O 1
ATOM 2985 N N . ASP A 1 361 ? 5.487 4.728 25.176 1.00 58.78 361 ASP A N 1
ATOM 2986 C CA . ASP A 1 361 ? 4.418 4.140 24.348 1.00 58.78 361 ASP A CA 1
ATOM 2987 C C . ASP A 1 361 ? 3.143 3.770 25.136 1.00 58.78 361 ASP A C 1
ATOM 2989 O O . ASP A 1 361 ? 2.301 3.013 24.659 1.00 58.78 361 ASP A O 1
ATOM 2993 N N . LYS A 1 362 ? 2.982 4.285 26.363 1.00 62.16 362 LYS A N 1
ATOM 2994 C CA . LYS A 1 362 ? 1.813 3.995 27.210 1.00 62.16 362 LYS A CA 1
ATOM 2995 C C . LYS A 1 362 ? 0.640 4.938 26.926 1.00 62.16 362 LYS A C 1
ATOM 2997 O O . LYS A 1 362 ? 0.834 6.124 26.643 1.00 62.16 362 LYS A O 1
ATOM 3002 N N . THR A 1 363 ? -0.574 4.409 27.076 1.00 57.56 363 THR A N 1
ATOM 3003 C CA . THR A 1 363 ? -1.841 5.120 26.866 1.00 57.56 363 THR A CA 1
ATOM 3004 C C . THR A 1 363 ? -2.738 5.063 28.106 1.00 57.56 363 THR A C 1
ATOM 3006 O O . THR A 1 363 ? -2.693 4.107 28.880 1.00 57.56 363 THR A O 1
ATOM 3009 N N . TRP A 1 364 ? -3.553 6.101 28.313 1.00 61.50 364 TRP A N 1
ATOM 3010 C CA . TRP A 1 364 ? -4.519 6.213 29.415 1.00 61.50 364 TRP A CA 1
ATOM 3011 C C . TRP A 1 364 ? -5.885 6.528 28.838 1.00 61.50 364 TRP A C 1
ATOM 3013 O O . TRP A 1 364 ? -5.992 7.427 28.019 1.00 61.50 364 TRP A O 1
ATOM 3023 N N . VAL A 1 365 ? -6.950 5.904 29.323 1.00 54.00 365 VAL A N 1
ATOM 3024 C CA . VAL A 1 365 ? -8.296 6.444 29.097 1.00 54.00 365 VAL A CA 1
ATOM 3025 C C . VAL A 1 365 ? -8.617 7.331 30.291 1.00 54.00 365 VAL A C 1
ATOM 3027 O O . VAL A 1 365 ? -8.653 6.839 31.417 1.00 54.00 365 VAL A O 1
ATOM 3030 N N . SER A 1 366 ? -8.797 8.635 30.080 1.00 51.22 366 SER A N 1
ATOM 3031 C CA . SER A 1 366 ? -9.242 9.532 31.153 1.00 51.22 366 SER A CA 1
ATOM 3032 C C . SER A 1 366 ? -10.615 10.113 30.849 1.00 51.22 366 SER A C 1
ATOM 3034 O O . SER A 1 366 ? -10.946 10.434 29.705 1.00 51.22 366 SER A O 1
ATOM 3036 N N . ASN A 1 367 ? -11.394 10.227 31.926 1.00 45.31 367 ASN A N 1
ATOM 3037 C CA . ASN A 1 367 ? -12.759 10.727 31.911 1.00 45.31 367 ASN A CA 1
ATOM 3038 C C . ASN A 1 367 ? -12.839 12.253 32.154 1.00 45.31 367 ASN A C 1
ATOM 3040 O O . ASN A 1 367 ? -13.907 12.780 32.466 1.00 45.31 367 ASN A O 1
ATOM 3044 N N . SER A 1 368 ? -11.705 12.970 32.106 1.00 40.81 368 SER A N 1
ATOM 3045 C CA . SER A 1 368 ? -11.623 14.398 32.433 1.00 40.81 368 SER A CA 1
ATOM 3046 C C . SER A 1 368 ? -10.760 15.206 31.446 1.00 40.81 368 SER A C 1
ATOM 3048 O O . SER A 1 368 ? -9.556 15.010 31.326 1.00 40.81 368 SER A O 1
ATOM 3050 N N . SER A 1 369 ? -11.428 16.143 30.761 1.00 43.34 369 SER A N 1
ATOM 3051 C CA . SER A 1 369 ? -10.970 17.399 30.131 1.00 43.34 369 SER A CA 1
ATOM 3052 C C . SER A 1 369 ? -9.612 17.480 29.397 1.00 43.34 369 SER A C 1
ATOM 3054 O O . SER A 1 369 ? -8.514 17.265 29.916 1.00 43.34 369 SER A O 1
ATOM 3056 N N . TRP A 1 370 ? -9.718 18.046 28.196 1.00 46.47 370 TRP A N 1
ATOM 3057 C CA . TRP A 1 370 ? -8.809 17.963 27.057 1.00 46.47 370 TRP A CA 1
ATOM 3058 C C . TRP A 1 370 ? -7.656 18.963 26.947 1.00 46.47 370 TRP A C 1
ATOM 3060 O O . TRP A 1 370 ? -6.991 18.999 25.915 1.00 46.47 370 TRP A O 1
ATOM 3070 N N . LYS A 1 371 ? -7.343 19.773 27.967 1.00 35.78 371 LYS A N 1
ATOM 3071 C CA . LYS A 1 371 ? -6.112 20.589 27.866 1.00 35.78 371 LYS A CA 1
ATOM 3072 C C . LYS A 1 371 ? -4.874 19.671 27.858 1.00 35.78 371 LYS A C 1
ATOM 3074 O O . LYS A 1 371 ? -4.496 19.171 28.921 1.00 35.78 371 LYS A O 1
ATOM 3079 N N . GLY A 1 372 ? -4.312 19.463 26.664 1.00 43.25 372 GLY A N 1
ATOM 3080 C CA . GLY A 1 372 ? -3.210 18.558 26.344 1.00 43.25 372 GLY A CA 1
ATOM 3081 C C . GLY A 1 372 ? -3.654 17.096 26.229 1.00 43.25 372 GLY A C 1
ATOM 3082 O O . GLY A 1 372 ? -3.704 16.406 27.250 1.00 43.25 372 GLY A O 1
ATOM 3083 N N . LYS A 1 373 ? -3.871 16.595 24.994 1.00 44.19 373 LYS A N 1
ATOM 3084 C CA . LYS A 1 373 ? -3.845 15.137 24.684 1.00 44.19 373 LYS A CA 1
ATOM 3085 C C . LYS A 1 373 ? -2.566 14.472 25.206 1.00 44.19 373 LYS A C 1
ATOM 3087 O O . LYS A 1 373 ? -2.521 13.274 25.480 1.00 44.19 373 LYS A O 1
ATOM 3092 N N . TRP A 1 374 ? -1.550 15.310 25.364 1.00 48.50 374 TRP A N 1
ATOM 3093 C CA . TRP A 1 374 ? -0.194 15.002 25.730 1.00 48.50 374 TRP A CA 1
ATOM 3094 C C . TRP A 1 374 ? 0.129 15.495 27.105 1.00 48.50 374 TRP A C 1
ATOM 3096 O O . TRP A 1 374 ? 0.142 16.697 27.371 1.00 48.50 374 TRP A O 1
ATOM 3106 N N . GLN A 1 375 ? 0.435 14.553 27.979 1.00 46.56 375 GLN A N 1
ATOM 3107 C CA . GLN A 1 375 ? 0.952 14.880 29.287 1.00 46.56 375 GLN A CA 1
ATOM 3108 C C . GLN A 1 375 ? 2.258 14.135 29.466 1.00 46.56 375 GLN A C 1
ATOM 3110 O O . GLN A 1 375 ? 2.320 12.914 29.311 1.00 46.56 375 GLN A O 1
ATOM 3115 N N . LYS A 1 376 ? 3.307 14.889 29.801 1.00 42.03 376 LYS A N 1
ATOM 3116 C CA . LYS A 1 376 ? 4.552 14.306 30.278 1.00 42.03 376 LYS A CA 1
ATOM 3117 C C . LYS A 1 376 ? 4.214 13.436 31.480 1.00 42.03 376 LYS A C 1
ATOM 3119 O O . LYS A 1 376 ? 3.568 13.896 32.422 1.00 42.03 376 LYS A O 1
ATOM 3124 N N . CYS A 1 377 ? 4.599 12.170 31.438 1.00 52.00 377 CYS A N 1
ATOM 3125 C CA . CYS A 1 377 ? 4.409 11.311 32.590 1.00 52.00 377 CYS A CA 1
ATOM 3126 C C . CYS A 1 377 ? 5.210 11.867 33.779 1.00 52.00 377 CYS A C 1
ATOM 3128 O O . CYS A 1 377 ? 6.357 12.290 33.633 1.00 52.00 377 CYS A O 1
ATOM 3130 N N . PHE A 1 378 ? 4.615 11.829 34.972 1.00 47.97 378 PHE A N 1
ATOM 3131 C CA . PHE A 1 378 ? 5.257 12.282 36.211 1.00 47.97 378 PHE A CA 1
ATOM 3132 C C . PHE A 1 378 ? 6.588 11.558 36.518 1.00 47.97 378 PHE A C 1
ATOM 3134 O O . PHE A 1 378 ? 7.465 12.118 37.172 1.00 47.97 378 PHE A O 1
ATOM 3141 N N . ARG A 1 379 ? 6.741 10.314 36.046 1.00 58.03 379 ARG A N 1
ATOM 3142 C CA . ARG A 1 379 ? 7.932 9.460 36.185 1.00 58.03 379 ARG A CA 1
ATOM 3143 C C . ARG A 1 379 ? 8.205 8.669 34.905 1.00 58.03 379 ARG A C 1
ATOM 3145 O O . ARG A 1 379 ? 8.261 7.445 34.933 1.00 58.03 379 ARG A O 1
ATOM 3152 N N . CYS A 1 380 ? 8.283 9.340 33.757 1.00 54.88 380 CYS A N 1
ATOM 3153 C CA . CYS A 1 380 ? 8.694 8.636 32.549 1.00 54.88 380 CYS A CA 1
ATOM 3154 C C . CYS A 1 380 ? 10.190 8.366 32.650 1.00 54.88 380 CYS A C 1
ATOM 3156 O O . CYS A 1 380 ? 10.992 9.294 32.553 1.00 54.88 380 CYS A O 1
ATOM 3158 N N . ASP A 1 381 ? 10.590 7.113 32.848 1.00 60.78 381 ASP A N 1
ATOM 3159 C CA . ASP A 1 381 ? 11.917 6.735 32.406 1.00 60.78 381 ASP A CA 1
ATOM 3160 C C . ASP A 1 381 ? 11.851 6.616 30.878 1.00 60.78 381 ASP A C 1
ATOM 3162 O O . ASP A 1 381 ? 10.918 6.047 30.315 1.00 60.78 381 ASP A O 1
ATOM 3166 N N . LYS A 1 382 ? 12.828 7.175 30.157 1.00 57.03 382 LYS A N 1
ATOM 3167 C CA . LYS A 1 382 ? 12.886 7.065 28.684 1.00 57.03 382 LYS A CA 1
ATOM 3168 C C . LYS A 1 382 ? 12.901 5.607 28.188 1.00 57.03 382 LYS A C 1
ATOM 3170 O O . LYS A 1 382 ? 12.775 5.365 26.995 1.00 57.03 382 LYS A O 1
ATOM 3175 N N . LYS A 1 383 ? 13.102 4.652 29.104 1.00 59.72 383 LYS A N 1
ATOM 3176 C CA . LYS A 1 383 ? 13.151 3.212 28.860 1.00 59.72 383 LYS A CA 1
ATOM 3177 C C . LYS A 1 383 ? 11.791 2.516 29.029 1.00 59.72 383 LYS A C 1
ATOM 3179 O O . LYS A 1 383 ? 11.678 1.366 28.628 1.00 59.72 383 LYS A O 1
ATOM 3184 N N . GLY A 1 384 ? 10.773 3.183 29.586 1.00 53.38 384 GLY A N 1
ATOM 3185 C CA . GLY A 1 384 ? 9.425 2.631 29.769 1.00 53.38 384 GLY A CA 1
ATOM 3186 C C . GLY A 1 384 ? 9.311 1.499 30.800 1.00 53.38 384 GLY A C 1
ATOM 3187 O O . GLY A 1 384 ? 8.283 0.820 30.823 1.00 53.38 384 GLY A O 1
ATOM 3188 N N . ILE A 1 385 ? 10.333 1.287 31.636 1.00 55.81 385 ILE A N 1
ATOM 3189 C CA . ILE A 1 385 ? 10.456 0.123 32.528 1.00 55.81 385 ILE A CA 1
ATOM 3190 C C . ILE A 1 385 ? 9.623 0.320 33.804 1.00 55.81 385 ILE A C 1
ATOM 3192 O O . ILE A 1 385 ? 9.125 -0.653 34.369 1.00 55.81 385 ILE A O 1
ATOM 3196 N N . ASP A 1 386 ? 9.398 1.563 34.248 1.00 52.34 386 ASP A N 1
ATOM 3197 C CA . ASP A 1 386 ? 8.625 1.817 35.472 1.00 52.34 386 ASP A CA 1
ATOM 3198 C C . ASP A 1 386 ? 7.101 1.814 35.204 1.00 52.34 386 ASP A C 1
ATOM 3200 O O . ASP A 1 386 ? 6.576 2.463 34.287 1.00 52.34 386 ASP A O 1
ATOM 3204 N N . SER A 1 387 ? 6.350 1.062 36.015 1.00 50.59 387 SER A N 1
ATOM 3205 C CA . SER A 1 387 ? 4.906 0.815 35.868 1.00 50.59 387 SER A CA 1
ATOM 3206 C C . SER A 1 387 ? 4.035 2.026 36.219 1.00 50.59 387 SER A C 1
ATOM 3208 O O . SER A 1 387 ? 2.852 2.049 35.892 1.00 50.59 387 SER A O 1
ATOM 3210 N N . LYS A 1 388 ? 4.608 3.075 36.819 1.00 50.97 388 LYS A N 1
ATOM 3211 C CA . LYS A 1 388 ? 3.877 4.228 37.383 1.00 50.97 388 LYS A CA 1
ATOM 3212 C C . LYS A 1 388 ? 3.721 5.395 36.420 1.00 50.97 388 LYS A C 1
ATOM 3214 O O . LYS A 1 388 ? 3.848 6.563 36.800 1.00 50.97 388 LYS A O 1
ATOM 3219 N N . CYS A 1 389 ? 3.479 5.076 35.162 1.00 50.94 389 CYS A N 1
ATOM 3220 C CA . CYS A 1 389 ? 3.286 6.087 34.152 1.00 50.94 389 CYS A CA 1
ATOM 3221 C C . CYS A 1 389 ? 1.841 6.602 34.261 1.00 50.94 389 CYS A C 1
ATOM 3223 O O . CYS A 1 389 ? 0.907 5.817 34.191 1.00 50.94 389 CYS A O 1
ATOM 3225 N N . ASN A 1 390 ? 1.678 7.887 34.586 1.00 53.66 390 ASN A N 1
ATOM 3226 C CA . ASN A 1 390 ? 0.387 8.527 34.858 1.00 53.66 390 ASN A CA 1
ATOM 3227 C C . ASN A 1 390 ? 0.368 9.938 34.238 1.00 53.66 390 ASN A C 1
ATOM 3229 O O . ASN A 1 390 ? 1.411 10.608 34.258 1.00 53.66 390 ASN A O 1
ATOM 3233 N N . PRO A 1 391 ? -0.786 10.424 33.743 1.00 48.75 391 PRO A N 1
ATOM 3234 C CA . PRO A 1 391 ? -0.920 11.784 33.225 1.00 48.75 391 PRO A CA 1
ATOM 3235 C C . PRO A 1 391 ? -0.599 12.843 34.298 1.00 48.75 391 PRO A C 1
ATOM 3237 O O . PRO A 1 391 ? -1.086 12.758 35.427 1.00 48.75 391 PRO A O 1
ATOM 3240 N N . LEU A 1 392 ? 0.209 13.858 33.951 1.00 42.31 392 LEU A N 1
ATOM 3241 C CA . LEU A 1 392 ? 0.685 14.928 34.850 1.00 42.31 392 LEU A CA 1
ATOM 3242 C C . LEU A 1 392 ? -0.445 15.625 35.632 1.00 42.31 392 LEU A C 1
ATOM 3244 O O . LEU A 1 392 ? -0.254 16.008 36.789 1.00 42.31 392 LEU A O 1
ATOM 3248 N N . LYS A 1 393 ? -1.636 15.765 35.031 1.00 45.03 393 LYS A N 1
ATOM 3249 C CA . LYS A 1 393 ? -2.809 16.385 35.673 1.00 45.03 393 LYS A CA 1
ATOM 3250 C C . LYS A 1 393 ? -3.374 15.585 36.844 1.00 45.03 393 LYS A C 1
ATOM 3252 O O . LYS A 1 393 ? -4.007 16.181 37.706 1.00 45.03 393 LYS A O 1
ATOM 3257 N N . LEU A 1 394 ? -3.116 14.281 36.929 1.00 45.28 394 LEU A N 1
ATOM 3258 C CA . LEU A 1 394 ? -3.516 13.473 38.087 1.00 45.28 394 LEU A CA 1
ATOM 3259 C C . LEU A 1 394 ? -2.540 13.611 39.270 1.00 45.28 394 LEU A C 1
ATOM 3261 O O . LEU A 1 394 ? -2.765 13.026 40.326 1.00 45.28 394 LEU A O 1
ATOM 3265 N N . GLY A 1 395 ? -1.459 14.386 39.116 1.00 43.69 395 GLY A N 1
ATOM 3266 C CA . GLY A 1 395 ? -0.377 14.460 40.095 1.00 43.69 395 GLY A CA 1
ATOM 3267 C C . GLY A 1 395 ? 0.223 15.846 40.321 1.00 43.69 395 GLY A C 1
ATOM 3268 O O . GLY A 1 395 ? 1.358 15.913 40.796 1.00 43.69 395 GLY A O 1
ATOM 3269 N N . CYS A 1 396 ? -0.472 16.953 40.016 1.00 38.56 396 CYS A N 1
ATOM 3270 C CA . CYS A 1 396 ? 0.052 18.282 40.347 1.00 38.56 396 CYS A CA 1
ATOM 3271 C C . CYS A 1 396 ? 0.203 18.420 41.874 1.00 38.56 396 CYS A C 1
ATOM 3273 O O . CYS A 1 396 ? -0.757 18.625 42.621 1.00 38.56 396 CYS A O 1
ATOM 3275 N N . ARG A 1 397 ? 1.445 18.282 42.353 1.00 43.12 397 ARG A N 1
ATOM 3276 C CA . ARG A 1 397 ? 1.786 18.299 43.780 1.00 43.12 397 ARG A CA 1
ATOM 3277 C C . ARG A 1 397 ? 1.468 19.644 44.439 1.00 43.12 397 ARG A C 1
ATOM 3279 O O . ARG A 1 397 ? 1.197 19.656 45.637 1.00 43.12 397 ARG A O 1
ATOM 3286 N N . GLU A 1 398 ? 1.444 20.743 43.688 1.00 42.38 398 GLU A N 1
ATOM 3287 C CA . GLU A 1 398 ? 1.073 22.070 44.201 1.00 42.38 398 GLU A CA 1
ATOM 3288 C C . GLU A 1 398 ? -0.434 22.224 44.409 1.00 42.38 398 GLU A C 1
ATOM 3290 O O . GLU A 1 398 ? -0.841 22.701 45.469 1.00 42.38 398 GLU A O 1
ATOM 3295 N N . GLN A 1 399 ? -1.268 21.680 43.516 1.00 43.22 399 GLN A N 1
ATOM 3296 C CA . GLN A 1 399 ? -2.703 21.550 43.790 1.00 43.22 399 GLN A CA 1
ATOM 3297 C C . GLN A 1 399 ? -2.950 20.590 44.959 1.00 43.22 399 GLN A C 1
ATOM 3299 O O . GLN A 1 399 ? -3.718 20.923 45.856 1.00 43.22 399 GLN A O 1
ATOM 3304 N N . SER A 1 400 ? -2.187 19.494 45.069 1.00 43.38 400 SER A N 1
ATOM 3305 C CA . SER A 1 400 ? -2.291 18.576 46.214 1.00 43.38 400 SER A CA 1
ATOM 3306 C C . SER A 1 400 ? -1.845 19.190 47.553 1.00 43.38 400 SER A C 1
ATOM 3308 O O . SER A 1 400 ? -2.317 18.765 48.603 1.00 43.38 400 SER A O 1
ATOM 3310 N N . ARG A 1 401 ? -0.951 20.191 47.557 1.00 44.31 401 ARG A N 1
ATOM 3311 C CA . ARG A 1 401 ? -0.501 20.876 48.786 1.00 44.31 401 ARG A CA 1
ATOM 3312 C C . ARG A 1 401 ? -1.464 21.982 49.216 1.00 44.31 401 ARG A C 1
ATOM 3314 O O . ARG A 1 401 ? -1.684 22.128 50.416 1.00 44.31 401 ARG A O 1
ATOM 3321 N N . ALA A 1 402 ? -2.075 22.696 48.269 1.00 43.09 402 ALA A N 1
ATOM 3322 C CA . ALA A 1 402 ? -3.168 23.623 48.562 1.00 43.09 402 ALA A CA 1
ATOM 3323 C C . ALA A 1 402 ? -4.463 22.881 48.958 1.00 43.09 402 ALA A C 1
ATOM 3325 O O . ALA A 1 402 ? -5.162 23.316 49.870 1.00 43.09 402 ALA A O 1
ATOM 3326 N N . GLN A 1 403 ? -4.745 21.718 48.355 1.00 41.09 403 GLN A N 1
ATOM 3327 C CA . GLN A 1 403 ? -5.904 20.878 48.687 1.00 41.09 403 GLN A CA 1
ATOM 3328 C C . GLN A 1 403 ? -5.743 20.108 50.003 1.00 41.09 403 GLN A C 1
ATOM 3330 O O . GLN A 1 403 ? -6.726 19.938 50.711 1.00 41.09 403 GLN A O 1
ATOM 3335 N N . ARG A 1 404 ? -4.526 19.710 50.404 1.00 43.88 404 ARG A N 1
ATOM 3336 C CA . ARG A 1 404 ? -4.289 19.045 51.705 1.00 43.88 404 ARG A CA 1
ATOM 3337 C C . ARG A 1 404 ? -4.481 19.945 52.929 1.00 43.88 404 ARG A C 1
ATOM 3339 O O . ARG A 1 404 ? -4.527 19.425 54.037 1.00 43.88 404 ARG A O 1
ATOM 3346 N N . ARG A 1 405 ? -4.548 21.271 52.758 1.00 44.84 405 ARG A N 1
ATOM 3347 C CA . ARG A 1 405 ? -4.809 22.216 53.862 1.00 44.84 405 ARG A CA 1
ATOM 3348 C C . ARG A 1 405 ? -6.285 22.569 54.033 1.00 44.84 405 ARG A C 1
ATOM 3350 O O . ARG A 1 405 ? -6.614 23.269 54.984 1.00 44.84 405 ARG A O 1
ATOM 3357 N N . ARG A 1 406 ? -7.167 22.090 53.153 1.00 43.41 406 ARG A N 1
ATOM 3358 C CA . ARG A 1 406 ? -8.611 22.130 53.392 1.00 43.41 406 ARG A CA 1
ATOM 3359 C C . ARG A 1 406 ? -9.006 20.805 54.033 1.00 43.41 406 ARG A C 1
ATOM 3361 O O . ARG A 1 406 ? -8.584 19.742 53.587 1.00 43.41 406 ARG A O 1
ATOM 3368 N N . THR A 1 407 ? -9.703 20.910 55.152 1.00 40.31 407 THR A N 1
ATOM 3369 C CA . THR A 1 407 ? -10.141 19.812 56.010 1.00 40.31 407 THR A CA 1
ATOM 3370 C C . THR A 1 407 ? -10.771 18.684 55.195 1.00 40.31 407 THR A C 1
ATOM 3372 O O . THR A 1 407 ? -11.573 18.895 54.291 1.00 40.31 407 THR A O 1
ATOM 3375 N N . THR A 1 408 ? -10.375 17.463 55.530 1.00 44.62 408 THR A N 1
ATOM 3376 C CA . THR A 1 408 ? -10.575 16.209 54.790 1.00 44.62 408 THR A CA 1
ATOM 3377 C C . THR A 1 408 ? -12.025 15.744 54.607 1.00 44.62 408 THR A C 1
ATOM 3379 O O . THR A 1 408 ? -12.220 14.663 54.061 1.00 44.62 408 THR A O 1
ATOM 3382 N N . ASN A 1 409 ? -13.029 16.525 55.014 1.00 43.00 409 ASN A N 1
ATOM 3383 C CA . ASN A 1 409 ? -14.432 16.090 55.039 1.00 43.00 409 ASN A CA 1
ATOM 3384 C C . ASN A 1 409 ? -15.341 16.751 53.995 1.00 43.00 409 ASN A C 1
ATOM 3386 O O . ASN A 1 409 ? -16.452 16.277 53.801 1.00 43.00 409 ASN A O 1
ATOM 3390 N N . GLU A 1 410 ? -14.869 17.759 53.262 1.00 41.62 410 GLU A N 1
ATOM 3391 C CA . GLU A 1 410 ? -15.591 18.312 52.109 1.00 41.62 410 GLU A CA 1
ATOM 3392 C C . GLU A 1 410 ? -14.695 18.236 50.879 1.00 41.62 410 GLU A C 1
ATOM 3394 O O . GLU A 1 410 ? -14.178 19.216 50.340 1.00 41.62 410 GLU A O 1
ATOM 3399 N N . TRP A 1 411 ? -14.474 17.004 50.431 1.00 39.88 411 TRP A N 1
ATOM 3400 C CA . TRP A 1 411 ? -14.123 16.811 49.040 1.00 39.88 411 TRP A CA 1
ATOM 3401 C C . TRP A 1 411 ? -15.303 17.344 48.230 1.00 39.88 411 TRP A C 1
ATOM 3403 O O . TRP A 1 411 ? -16.370 16.735 48.234 1.00 39.88 411 TRP A O 1
ATOM 3413 N N . ASN A 1 412 ? -15.102 18.425 47.474 1.00 44.84 412 ASN A N 1
ATOM 3414 C CA . ASN A 1 412 ? -15.837 18.616 46.224 1.00 44.84 412 ASN A CA 1
ATOM 3415 C C . ASN A 1 412 ? -15.426 17.466 45.296 1.00 44.84 412 ASN A C 1
ATOM 3417 O O . ASN A 1 412 ? -14.603 17.617 44.391 1.00 44.84 412 ASN A O 1
ATOM 3421 N N . SER A 1 413 ? -15.915 16.270 45.621 1.00 46.38 413 SER A N 1
ATOM 3422 C CA . SER A 1 413 ? -15.876 15.110 44.759 1.00 46.38 413 SER A CA 1
ATOM 3423 C C . SER A 1 413 ? -16.588 15.531 43.488 1.00 46.38 413 SER A C 1
ATOM 3425 O O . SER A 1 413 ? -17.667 16.108 43.556 1.00 46.38 413 SER A O 1
ATOM 3427 N N . PHE A 1 414 ? -15.946 15.336 42.342 1.00 40.81 414 PHE A N 1
ATOM 3428 C CA . PHE A 1 414 ? -16.598 15.528 41.058 1.00 40.81 414 PHE A CA 1
ATOM 3429 C C . PHE A 1 414 ? -17.799 14.584 41.032 1.00 40.81 414 PHE A C 1
ATOM 3431 O O . PHE A 1 414 ? -17.632 13.364 40.919 1.00 40.81 414 PHE A O 1
ATOM 3438 N N . THR A 1 415 ? -18.982 15.137 41.283 1.00 61.56 415 THR A N 1
ATOM 3439 C CA . THR A 1 415 ? -20.158 14.331 41.584 1.00 61.56 415 THR A CA 1
ATOM 3440 C C . THR A 1 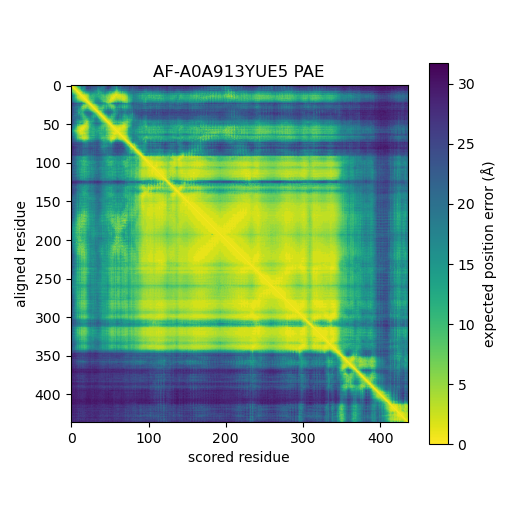415 ? -20.677 13.669 40.313 1.00 61.56 415 THR A C 1
ATOM 3442 O O . THR A 1 415 ? -20.308 14.020 39.187 1.00 61.56 415 THR A O 1
ATOM 3445 N N . GLN A 1 416 ? -21.552 12.680 40.479 1.00 53.72 416 GLN A N 1
ATOM 3446 C CA . GLN A 1 416 ? -22.296 12.132 39.351 1.00 53.72 416 GLN A CA 1
ATOM 34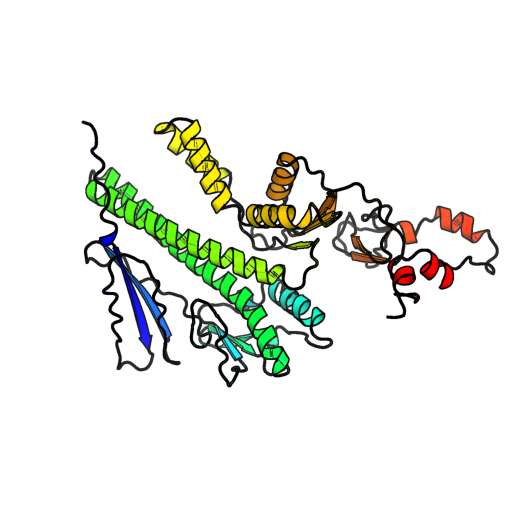47 C C . GLN A 1 416 ? -23.093 13.224 38.619 1.00 53.72 416 GLN A C 1
ATOM 3449 O O . GLN A 1 416 ? -23.140 13.237 37.391 1.00 53.72 416 GLN A O 1
ATOM 3454 N N . GLU A 1 417 ? -23.611 14.188 39.376 1.00 54.78 417 GLU A N 1
ATOM 3455 C CA . GLU A 1 417 ? -24.336 15.355 38.882 1.00 54.78 417 GLU A CA 1
ATOM 3456 C C . GLU A 1 417 ? -23.434 16.303 38.077 1.00 54.78 417 GLU A C 1
ATOM 3458 O O . GLU A 1 417 ? -23.807 16.752 36.994 1.00 54.78 417 GLU A O 1
ATOM 3463 N N . ASP A 1 418 ? -22.204 16.547 38.541 1.00 52.75 418 ASP A N 1
ATOM 3464 C CA . ASP A 1 418 ? -21.214 17.339 37.801 1.00 52.75 418 ASP A CA 1
ATOM 3465 C C . ASP A 1 418 ? -20.810 16.666 36.486 1.00 52.75 418 ASP A C 1
ATOM 3467 O O . ASP A 1 418 ? -20.645 17.345 35.471 1.00 52.75 418 ASP A O 1
ATOM 3471 N N . HIS A 1 419 ? -20.700 15.333 36.475 1.00 51.69 419 HIS A N 1
ATOM 3472 C CA . HIS A 1 419 ? -20.455 14.565 35.256 1.00 51.69 419 HIS A CA 1
ATOM 3473 C C . HIS A 1 419 ? -21.613 14.711 34.264 1.00 51.69 419 HIS A C 1
ATOM 3475 O O . HIS A 1 419 ? -21.378 15.062 33.109 1.00 51.69 419 HIS A O 1
ATOM 3481 N N . ARG A 1 420 ? -22.859 14.516 34.718 1.00 56.28 420 ARG A N 1
ATOM 3482 C CA . ARG A 1 420 ? -24.056 14.658 33.872 1.00 56.28 420 ARG A CA 1
ATOM 3483 C C . ARG A 1 420 ? -24.213 16.075 33.321 1.00 56.28 420 ARG A C 1
ATOM 3485 O O . ARG A 1 420 ? -24.535 16.233 32.152 1.00 56.28 420 ARG A O 1
ATOM 3492 N N . ARG A 1 421 ? -23.914 17.104 34.121 1.00 56.16 421 ARG A N 1
ATOM 3493 C CA . ARG A 1 421 ? -24.004 18.521 33.725 1.00 56.16 421 ARG A CA 1
ATOM 3494 C C . ARG A 1 421 ? -22.965 18.941 32.681 1.00 56.16 421 ARG A C 1
ATOM 3496 O O . ARG A 1 421 ? -23.207 19.881 31.928 1.00 56.16 421 ARG A O 1
ATOM 3503 N N . LEU A 1 422 ? -21.791 18.310 32.670 1.00 43.38 422 LEU A N 1
ATOM 3504 C CA . LEU A 1 422 ? -20.657 18.712 31.825 1.00 43.38 422 LEU A CA 1
ATOM 3505 C C . LEU A 1 422 ? -20.421 17.777 30.629 1.00 43.38 422 LEU A C 1
ATOM 3507 O O . LEU A 1 422 ? -19.694 18.145 29.708 1.00 43.38 422 LEU A O 1
ATOM 3511 N N . CYS A 1 423 ? -21.006 16.579 30.635 1.00 52.28 423 CYS A N 1
ATOM 3512 C CA . CYS A 1 423 ? -20.812 15.559 29.611 1.00 52.28 423 CYS A CA 1
ATOM 3513 C C . CYS A 1 423 ? -21.888 15.635 28.521 1.00 52.28 423 CYS A C 1
ATOM 3515 O O . CYS A 1 423 ? -23.052 15.354 28.784 1.00 52.28 423 CYS A O 1
ATOM 3517 N N . GLN A 1 424 ? -21.489 15.929 27.277 1.00 49.66 424 GLN A N 1
ATOM 3518 C CA . GLN A 1 424 ? -22.407 16.029 26.133 1.00 49.66 424 GLN A CA 1
ATOM 3519 C C . GLN A 1 424 ? -23.205 14.736 25.904 1.00 49.66 424 GLN A C 1
ATOM 3521 O O . GLN A 1 424 ? -24.414 14.794 25.733 1.00 49.66 424 GLN A O 1
ATOM 3526 N N . VAL A 1 425 ? -22.558 13.570 26.017 1.00 50.25 425 VAL A N 1
ATOM 3527 C CA . VAL A 1 425 ? -23.234 12.267 25.896 1.00 50.25 425 VAL A CA 1
ATOM 3528 C C . VAL A 1 425 ? -24.240 12.055 27.029 1.00 50.25 425 VAL A C 1
ATOM 3530 O O . VAL A 1 425 ? -25.306 11.504 26.791 1.00 50.25 425 VAL A O 1
ATOM 3533 N N . CYS A 1 426 ? -23.942 12.506 28.254 1.00 55.88 426 CYS A N 1
ATOM 3534 C CA . CYS A 1 426 ? -24.909 12.411 29.351 1.00 55.88 426 CYS A CA 1
ATOM 3535 C C . CYS A 1 426 ? -26.095 13.357 29.169 1.00 55.88 426 CYS A C 1
ATOM 3537 O O . CYS A 1 426 ? -27.213 13.016 29.535 1.00 55.88 426 CYS A O 1
ATOM 3539 N N . ILE A 1 427 ? -25.849 14.541 28.607 1.00 56.19 427 ILE A N 1
ATOM 3540 C CA . ILE A 1 427 ? -26.888 15.532 28.314 1.00 56.19 427 ILE A CA 1
ATOM 3541 C C . ILE A 1 427 ? -27.798 15.020 27.194 1.00 56.19 427 ILE A C 1
ATOM 3543 O O . ILE A 1 427 ? -29.014 15.090 27.324 1.00 56.19 427 ILE A O 1
ATOM 3547 N N . GLU A 1 428 ? -27.221 14.475 26.122 1.00 59.41 428 GLU A N 1
ATOM 3548 C CA . GLU A 1 428 ? -27.961 13.919 24.983 1.00 59.41 428 GLU A CA 1
ATOM 3549 C C . GLU A 1 428 ? -28.745 12.660 25.352 1.00 59.41 428 GLU A C 1
ATOM 3551 O O . GLU A 1 428 ? -29.883 12.501 24.919 1.00 59.41 428 GLU A O 1
ATOM 3556 N N . LYS A 1 429 ? -28.163 11.774 26.170 1.00 63.91 429 LYS A N 1
ATOM 3557 C CA . LYS A 1 429 ? -28.835 10.547 26.619 1.00 63.91 429 LYS A CA 1
ATOM 3558 C C . LYS A 1 429 ? -29.784 10.763 27.801 1.00 63.91 429 LYS A C 1
ATOM 3560 O O . LYS A 1 429 ? -30.595 9.892 28.088 1.00 63.91 429 LYS A O 1
ATOM 3565 N N . GLY A 1 430 ? -29.667 11.882 28.515 1.00 74.44 430 GLY A N 1
ATOM 3566 C CA . GLY A 1 430 ? -30.378 12.113 29.777 1.00 74.44 430 GLY A CA 1
ATOM 3567 C C . GLY A 1 430 ? -29.920 11.215 30.938 1.00 74.44 430 GLY A C 1
ATOM 3568 O O . GLY A 1 430 ? -30.534 11.232 32.002 1.00 74.44 430 GLY A O 1
ATOM 3569 N N . GLU A 1 431 ? -28.844 10.443 30.770 1.00 69.69 431 GLU A N 1
ATOM 3570 C CA . GLU A 1 431 ? -28.329 9.477 31.748 1.00 69.69 431 GLU A CA 1
ATOM 3571 C C . GLU A 1 431 ? -26.793 9.470 31.790 1.00 69.69 431 GLU A C 1
ATOM 3573 O O . GLU A 1 431 ? -26.127 9.953 30.878 1.00 69.69 431 GLU A O 1
ATOM 3578 N N . ASP A 1 432 ? -26.200 8.948 32.867 1.00 60.34 432 ASP A N 1
ATOM 3579 C CA . ASP A 1 432 ? -24.741 8.928 33.031 1.00 60.34 432 ASP A CA 1
ATOM 3580 C C . ASP A 1 432 ? -24.087 7.962 32.029 1.00 60.34 432 ASP A C 1
ATOM 3582 O O . ASP A 1 432 ? -24.271 6.752 32.084 1.00 60.34 432 ASP A O 1
ATOM 3586 N N . CYS A 1 433 ? -23.253 8.473 31.127 1.00 58.34 433 CYS A N 1
ATOM 3587 C CA . CYS A 1 433 ? -22.581 7.658 30.118 1.00 58.34 433 CYS A CA 1
ATOM 3588 C C . CYS A 1 433 ? -21.527 6.698 30.696 1.00 58.34 433 CYS A C 1
ATOM 3590 O O . CYS A 1 433 ? -20.898 5.978 29.928 1.00 58.34 433 CYS A O 1
ATOM 3592 N N . ARG A 1 434 ? -21.268 6.724 32.012 1.00 53.44 434 ARG A N 1
ATOM 3593 C CA . ARG A 1 434 ? -20.416 5.749 32.714 1.00 53.44 434 ARG A CA 1
ATOM 3594 C C . ARG A 1 434 ? -21.187 4.542 33.239 1.00 53.44 434 ARG A C 1
ATOM 3596 O O . ARG A 1 434 ? -20.548 3.579 33.652 1.00 53.44 434 ARG A O 1
ATOM 3603 N N . THR A 1 435 ? -22.515 4.623 33.319 1.00 50.94 435 THR A N 1
ATOM 3604 C CA . THR A 1 435 ? -23.369 3.513 33.778 1.00 50.94 435 THR A CA 1
ATOM 3605 C C . THR A 1 435 ? -23.817 2.598 32.638 1.00 50.94 435 THR A C 1
ATOM 3607 O O . THR A 1 435 ? -24.511 1.620 32.893 1.00 50.94 435 THR A O 1
ATOM 3610 N N . VAL A 1 436 ? -23.390 2.912 31.411 1.00 46.56 436 VAL A N 1
ATOM 3611 C CA . VAL A 1 436 ? -23.496 2.103 30.190 1.00 46.56 436 VAL A CA 1
ATOM 3612 C C . VAL A 1 436 ? -22.099 1.616 29.834 1.00 46.56 436 VAL A C 1
ATOM 3614 O O . VAL A 1 436 ? -21.966 0.430 29.468 1.00 46.56 436 VAL A O 1
#

Foldseek 3Di:
DDPDPDDDDPQQKDKFKWWQFPPHDDTDGDDPPDPDDPPPPDPFDPDPRTPWMWIWMGGNNHTDDDTHTAFDQPQDGDDPPDSDDPPVDLPQKGKGPPDALCLLCDDVSVLLVLLQVLCVVVDVDDRDDSVLFDADPRRITMRGNVVDDPVCSVVSVLLSVLSRLLSRLQVQLVSLVVLLVVLQVQLVVCVVVVVNVSNVVSNVVSVVSVVSSLVSLVSSLVSVQCNNCRPPDLQEGELPPAFADDVVVLVVVLVVVVVPDPNVVSVVVSVVVRCSGGSSVVVVVVSCVVPLVPDQKHKYFQDLQPPDPVSDRPRVVVVVVSCVVVVWDWDALASGMIMTGSDDPPDQDAQWDWAAEHQDGDIDIHRDDDPDSYAHFPDDDSVNPDPRGDGVVVPPVVVVVVVVPPDPPDPPPCDLVVQLVRHPVSVVVVHRPVVD

Secondary structure (DSSP, 8-state):
-----PPP-GGGEEEEEEEEESSTT---------TT-------TT--TTEEEEEEEEEETTEE-SS-EEE-----SS-BTTBS----SS--SEEEESS--HHHHH-GGGHHHHHHHHHHHHH-TT----GGGEEE-TTS-EEEE-TTS-HHHHHHHHHHHHHHHHHHHHHHHHHHHHHHHHHHHHHHHHHHHTT-HHHHHHHHHHHHHHHHHHHHHHHHHHHHHHHHHHTT--TTEEE-TT-----HHHHHHHHHHHHTTS-HHHHHHHHHHHHHHH-HHHHHHHHHHHHHTTT-SEEEEE----TTSTT---SHHHHHHHHHHHTT--EEEEETTEEEEESS---SPPPS-EEEEESSSS-EEEESS--S-SEE-BTT--TT---S---BGGG--HHHHHHHTTS-TT------HHHHHHH-HHHHHHSS-TT--

Radius of gyration: 27.77 Å; Cα contacts (8 Å, |Δi|>4): 574; chains: 1; bounding box: 56×63×96 Å

Organism: Exaiptasia diaphana (NCBI:txid2652724)

Mean predicted aligned error: 13.55 Å

InterPro domains:
  IPR002625 Smr domain [SM00463] (267-343)
  IPR013899 Domain of unknown function DUF1771 [PF08590] (168-226)
  IPR036063 Smr domain superfamily [G3DSA:3.30.1370.110] (213-342)
  IPR036063 Smr domain superfamily [SSF160443] (277-342)
  IPR053020 Smr domain-containing protein [PTHR47417] (278-397)